Protein 3BUU (pdb70)

CATH classification: 2.50.20.10

Organism: Nitrosomonas europaea (strain ATCC 19718 / CIP 103999 / KCTC 2705 / NBRC 14298) (NCBI:txid228410)

Radius of gyration: 26.36 Å; Cα contacts (8 Å, |Δi|>4): 1123; chains: 2; bounding box: 60×59×64 Å

Foldseek 3Di:
DDFQLNLQVLQLCAADPQAWDKWKKKKWKAFVPGTDDIWIKIKTAGAQAWIKMGCDDPVCHLWMWIGRQWIWIDPVDPGTDTDAQQPDDDFPDGNCNRHHRGLPPQWDWDFPDWDDDDPWIWGWIWTAGPDDRHRARIKTWTATPVRSHTAKMWGAHPVGHTFWMKGFDDRDDDDHHHGQWIWAGPDDPRMMMIMGMDDIHDDDDPVCRDPVVSPDDD/DDFQLNLQVLQLCAADPQAWKKWKKWKWKDFPPDDIDIWIKIKTANAQAKIKMGCDDPVCHPWIWIGHLWIWGDPPDDDTDTDAQQPCPDFPDGNCNRHHRGLPPQWDWDFPDWDDDPHWIWGFIWTAGPDPRHNARIKTWTATPPRSHTAKMWTAHPVGHTFWMKGFADRDDDPHHHGQWMWAGPDPRRMMMIMGMDDIHDDDDPVCRDDVVD

Sequence (432 aa):
AVTAQQSILEEKADEIRFPQDSSFQQVNNVAIRRTAAPPDHAEDLYRYQVLSKGNEENSIVITEEPASERGQAIILKGRRDLWWVFPSVSSQPIRRLSLSSQRLTGQVANGDIIARRAANFTGDYHPQLLRNESSIDDEDYYVLELTGIIDRSVTYQKVLLWVNQSNFRPYKAEFYSVSGRRLLKTSRYENFDDNILGERPTRIIIEEDALKKSGEVSVLDYSDKLRDLPDKIFTKDYLKRLEAVTAQQSILEEKADEEIRFPQDDSFQVNVAIRTAAPDHAEEDLYRYQVVLSKGNENSIVIITEEPASERGQQAILLKGRDLWWVFPSVSQPIIRLSSLSQRLTGQVANGDIIARRANFTGDYHPQQLLRNEESIDDEDYYVLELTGIIDRSVTYQQKKVLLWVNQSSNFRPYKAEFYSVSGRRLLKTSRRYEENFDNNILGERPTRIIIEEDALKSGEVSVLDYSDKKLRDLPDKIFTKDYL

B-factor: mean 15.41, std 7.7, range [5.34, 99.29]

Solvent-accessible surface area: 22304 Å² total

InterPro domains:
  IPR011220 Uncharacterised conserved protein UCP028205 [PIRSF028205] (3-257)
  IPR029046 Lipoprotein localisation LolA/LolB/LppX [SSF89392] (91-249)
  IPR033399 Uncharacterized protein TP_0789 [PF17131] (80-255)
  IPR052944 Sporulation-related [PTHR37507] (23-207)

Nearest PDB structures (foldseek):
  3buu-assembly2_B  TM=1.003E+00  e=9.821E-41  Nitrosomonas europaea ATCC 19718
  3bk5-assembly1_A  TM=7.958E-01  e=3.127E-15  Vibrio parahaemolyticus RIMD 2210633
  4z48-assembly2_B  TM=8.036E-01  e=1.047E-13  Desulfovibrio piger ATCC 29098
  6jla-assembly2_C  TM=3.971E-01  e=5.127E-04  Mus musculus
  6jl9-assembly1_A  TM=3.982E-01  e=5.411E-04  Xenopus tropicalis

Structure (mmCIF, N/CA/C/O backbone):
data_3BUU
#
_entry.id   3BUU
#
_cell.length_a   35.019
_cell.length_b   59.116
_cell.length_c   89.676
_cell.angle_alpha   90.00
_cell.angle_beta   90.72
_cell.angle_gamma   90.00
#
_symmetry.space_group_name_H-M   'P 1 21 1'
#
loop_
_entity.id
_entity.type
_entity.pdbx_description
1 polymer 'Uncharacterized LolA superfamily protein NE2245'
2 water water
#
loop_
_atom_site.group_PDB
_atom_site.id
_atom_site.type_symbol
_atom_site.label_atom_id
_atom_site.label_alt_id
_atom_site.label_comp_id
_atom_site.label_asym_id
_atom_site.label_entity_id
_atom_site.label_seq_id
_atom_site.pdbx_PDB_ins_code
_atom_site.Cartn_x
_atom_site.Cartn_y
_atom_site.Cartn_z
_atom_site.occupancy
_atom_site.B_iso_or_equiv
_atom_site.auth_seq_id
_atom_site.auth_comp_id
_atom_site.auth_asym_id
_atom_site.auth_atom_id
_atom_site.pdbx_PDB_model_num
ATOM 1 N N . ALA A 1 6 ? 15.239 13.777 46.849 1.00 24.02 34 ALA A N 1
ATOM 2 C CA . ALA A 1 6 ? 16.274 14.534 47.600 1.00 22.32 34 ALA A CA 1
ATOM 3 C C . ALA A 1 6 ? 17.271 15.157 46.622 1.00 21.60 34 ALA A C 1
ATOM 4 O O . ALA A 1 6 ? 17.610 14.584 45.581 1.00 23.23 34 ALA A O 1
ATOM 6 N N . VAL A 1 7 ? 17.767 16.322 46.968 1.00 16.63 35 VAL A N 1
ATOM 7 C CA . VAL A 1 7 ? 18.855 16.930 46.240 1.00 14.45 35 VAL A CA 1
ATOM 8 C C . VAL A 1 7 ? 20.143 16.154 46.565 1.00 10.62 35 VAL A C 1
ATOM 9 O O . VAL A 1 7 ? 20.335 15.790 47.723 1.00 11.51 35 VAL A O 1
ATOM 13 N N . THR A 1 8 ? 20.980 15.935 45.559 1.00 9.41 36 THR A N 1
ATOM 14 C CA . THR A 1 8 ? 22.239 15.295 45.796 1.00 8.56 36 THR A CA 1
ATOM 15 C C . THR A 1 8 ? 23.348 16.234 45.329 1.00 8.02 36 THR A C 1
ATOM 16 O O . THR A 1 8 ? 23.100 17.157 44.548 1.00 8.46 36 THR A O 1
ATOM 20 N N . ALA A 1 9 ? 24.571 16.019 45.765 1.00 7.33 37 ALA A N 1
ATOM 21 C CA . ALA A 1 9 ? 25.690 16.832 45.232 1.00 8.17 37 ALA A CA 1
ATOM 22 C C . ALA A 1 9 ? 25.736 16.752 43.703 1.00 7.37 37 ALA A C 1
ATOM 23 O O . ALA A 1 9 ? 25.981 17.750 43.031 1.00 7.80 37 ALA A O 1
ATOM 25 N N . GLN A 1 10 ? 25.525 15.559 43.168 1.00 7.68 38 GLN A N 1
ATOM 26 C CA A GLN A 1 10 ? 25.539 15.374 41.719 0.70 9.02 38 GLN A CA 1
ATOM 27 C CA B GLN A 1 10 ? 25.545 15.369 41.723 0.30 8.57 38 GLN A CA 1
ATOM 28 C C . GLN A 1 10 ? 24.432 16.183 41.049 1.00 8.03 38 GLN A C 1
ATOM 29 O O . GLN A 1 10 ? 24.659 16.841 40.005 1.00 7.80 38 GLN A O 1
ATOM 40 N N . SER A 1 11 ? 23.229 16.158 41.613 1.00 8.05 39 SER A N 1
ATOM 41 C CA . SER A 1 11 ? 22.131 16.896 40.989 1.00 8.62 39 SER A CA 1
ATOM 42 C C . SER A 1 11 ? 22.307 18.394 41.096 1.00 8.23 39 SER A C 1
ATOM 43 O O . SER A 1 11 ? 21.961 19.110 40.173 1.00 8.78 39 SER A O 1
ATOM 46 N N . ILE A 1 12 ? 22.875 18.871 42.205 1.00 7.47 40 ILE A N 1
ATOM 47 C CA . ILE A 1 12 ? 23.158 20.283 42.374 1.00 7.20 40 ILE A CA 1
ATOM 48 C C . ILE A 1 12 ? 24.142 20.722 41.282 1.00 7.89 40 ILE A C 1
ATOM 49 O O . ILE A 1 12 ? 23.953 21.743 40.627 1.00 7.74 40 ILE A O 1
ATOM 54 N N . LEU A 1 13 ? 25.210 19.953 41.103 1.00 7.11 41 LEU A N 1
ATOM 55 C CA . LEU A 1 13 ? 26.205 20.305 40.098 1.00 7.11 41 LEU A CA 1
ATOM 56 C C . LEU A 1 13 ? 25.602 20.289 38.699 1.00 7.23 41 LEU A C 1
ATOM 57 O O . LEU A 1 13 ? 25.911 21.160 37.889 1.00 8.43 41 LEU A O 1
ATOM 62 N N . GLU A 1 14 ? 24.779 19.284 38.414 1.00 7.33 42 GLU A N 1
ATOM 63 C CA A GLU A 1 14 ? 24.101 19.203 37.112 0.50 9.12 42 GLU A CA 1
ATOM 64 C CA B GLU A 1 14 ? 24.153 19.215 37.094 0.50 9.33 42 GLU A CA 1
ATOM 65 C C . GLU A 1 14 ? 23.252 20.430 36.847 1.00 8.03 42 GLU A C 1
ATOM 66 O O . GLU A 1 14 ? 23.236 20.986 35.744 1.00 8.31 42 GLU A O 1
ATOM 77 N N . LYS A 1 15 ? 22.514 20.838 37.871 1.00 8.29 43 LYS A N 1
ATOM 78 C CA . LYS A 1 15 ? 21.632 21.991 37.751 1.00 8.14 43 LYS A CA 1
ATOM 79 C C . LYS A 1 15 ? 22.412 23.260 37.542 1.00 8.08 43 LYS A C 1
ATOM 80 O O . LYS A 1 15 ? 22.020 24.105 36.716 1.00 9.13 43 LYS A O 1
ATOM 86 N N . ALA A 1 16 ? 23.507 23.423 38.264 1.00 7.23 44 ALA A N 1
ATOM 87 C CA . ALA A 1 16 ? 24.357 24.597 38.056 1.00 7.85 44 ALA A CA 1
ATOM 88 C C . ALA A 1 16 ? 24.976 24.592 36.641 1.00 7.56 44 ALA A C 1
ATOM 89 O O . ALA A 1 16 ? 25.009 25.631 35.954 1.00 7.39 44 ALA A O 1
ATOM 91 N N . ASP A 1 17 ? 25.472 23.425 36.200 1.00 7.32 45 ASP A N 1
ATOM 92 C CA . ASP A 1 17 ? 25.995 23.314 34.838 1.00 7.19 45 ASP A CA 1
ATOM 93 C C . ASP A 1 17 ? 24.963 23.692 33.783 1.00 7.53 45 ASP A C 1
ATOM 94 O O . ASP A 1 17 ? 25.301 24.360 32.799 1.00 7.61 45 ASP A O 1
ATOM 99 N N . GLU A 1 18 ? 23.718 23.231 33.962 1.00 7.64 46 GLU A N 1
ATOM 100 C CA . GLU A 1 18 ? 22.694 23.496 32.967 1.00 8.63 46 GLU A CA 1
ATOM 101 C C . GLU A 1 18 ? 22.220 24.949 32.963 1.00 8.01 46 GLU A C 1
ATOM 102 O O . GLU A 1 18 ? 21.697 25.397 31.951 1.00 8.46 46 GLU A O 1
ATOM 108 N N . ILE A 1 19 ? 22.443 25.676 34.059 1.00 7.73 47 ILE A N 1
ATOM 109 C CA . ILE A 1 19 ? 22.222 27.107 34.071 1.00 7.69 47 ILE A CA 1
ATOM 110 C C . ILE A 1 19 ? 23.355 27.838 33.337 1.00 7.22 47 ILE A C 1
ATOM 111 O O . ILE A 1 19 ? 23.094 28.784 32.596 1.00 8.32 47 ILE A O 1
ATOM 116 N N . ARG A 1 20 ? 24.589 27.429 33.582 1.00 7.36 48 ARG A N 1
ATOM 117 C CA . ARG A 1 20 ? 25.707 28.076 32.937 1.00 8.13 48 ARG A CA 1
ATOM 118 C C . ARG A 1 20 ? 25.606 27.955 31.411 1.00 7.69 48 ARG A C 1
ATOM 119 O O . ARG A 1 20 ? 25.750 28.964 30.705 1.00 8.82 48 ARG A O 1
ATOM 127 N N . PHE A 1 21 ? 25.409 26.742 30.914 1.00 6.97 49 PHE A N 1
ATOM 128 C CA . PHE A 1 21 ? 25.408 26.536 29.454 1.00 7.12 49 PHE A CA 1
ATOM 129 C C . PHE A 1 21 ? 24.359 25.516 29.064 1.00 7.97 49 PHE A C 1
ATOM 130 O O . PHE A 1 21 ? 24.047 24.598 29.806 1.00 7.60 49 PHE A O 1
ATOM 138 N N . PRO A 1 22 ? 23.838 25.649 27.826 1.00 7.69 50 PRO A N 1
ATOM 139 C CA . PRO A 1 22 ? 23.016 24.597 27.291 1.00 8.33 50 PRO A CA 1
ATOM 140 C C . PRO A 1 22 ? 23.749 23.273 27.324 1.00 7.65 50 PRO A C 1
ATOM 141 O O . PRO A 1 22 ? 24.972 23.234 27.078 1.00 7.40 50 PRO A O 1
ATOM 145 N N . GLN A 1 23 ? 23.024 22.192 27.614 1.00 8.37 51 GLN A N 1
ATOM 146 C CA . GLN A 1 23 ? 23.600 20.846 27.593 1.00 8.86 51 GLN A CA 1
ATOM 147 C C . GLN A 1 23 ? 23.389 20.297 26.195 1.00 8.13 51 GLN A C 1
ATOM 148 O O . GLN A 1 23 ? 22.590 19.383 25.962 1.00 10.54 51 GLN A O 1
ATOM 154 N N . ASP A 1 24 ? 24.081 20.928 25.259 1.00 7.47 52 ASP A N 1
ATOM 155 C CA . ASP A 1 24 ? 23.859 20.747 23.846 1.00 7.84 52 ASP A CA 1
ATOM 156 C C . ASP A 1 24 ? 25.027 21.380 23.125 1.00 6.70 52 ASP A C 1
ATOM 157 O O . ASP A 1 24 ? 25.823 22.086 23.746 1.00 7.20 52 ASP A O 1
ATOM 162 N N A SER A 1 25 ? 25.083 21.168 21.816 0.50 6.38 53 SER A N 1
ATOM 163 N N B SER A 1 25 ? 25.157 21.126 21.832 0.50 6.57 53 SER A N 1
ATOM 164 C CA A SER A 1 25 ? 26.090 21.796 20.975 0.50 6.72 53 SER A CA 1
ATOM 165 C CA B SER A 1 25 ? 26.194 21.810 21.072 0.50 7.12 53 SER A CA 1
ATOM 166 C C A SER A 1 25 ? 25.769 23.265 20.695 0.50 5.54 53 SER A C 1
ATOM 167 C C B SER A 1 25 ? 25.775 23.250 20.811 0.50 6.04 53 SER A C 1
ATOM 168 O O A SER A 1 25 ? 24.654 23.603 20.266 0.50 5.60 53 SER A O 1
ATOM 169 O O B SER A 1 25 ? 24.603 23.554 20.545 0.50 6.62 53 SER A O 1
ATOM 174 N N . PHE A 1 26 ? 26.737 24.155 20.905 1.00 6.22 54 PHE A N 1
ATOM 175 C CA . PHE A 1 26 ? 26.466 25.560 20.733 1.00 6.54 54 PHE A CA 1
ATOM 176 C C . PHE A 1 26 ? 27.724 26.319 20.333 1.00 5.80 54 PHE A C 1
ATOM 177 O O . PHE A 1 26 ? 28.846 25.821 20.448 1.00 6.57 54 PHE A O 1
ATOM 185 N N A GLN A 1 27 ? 27.489 27.547 19.874 0.50 6.22 55 GLN A N 1
ATOM 186 N N B GLN A 1 27 ? 27.528 27.542 19.851 0.50 7.20 55 GLN A N 1
ATOM 187 C CA A GLN A 1 27 ? 28.502 28.529 19.569 0.50 6.21 55 GLN A CA 1
ATOM 188 C CA B GLN A 1 27 ? 28.620 28.468 19.643 0.50 8.19 55 GLN A CA 1
ATOM 189 C C A GLN A 1 27 ? 28.335 29.693 20.540 0.50 6.72 55 GLN A C 1
ATOM 190 C C B GLN A 1 27 ? 28.364 29.714 20.469 0.50 8.13 55 GLN A C 1
ATOM 191 O O A GLN A 1 27 ? 27.206 30.061 20.901 0.50 7.07 55 GLN A O 1
ATOM 192 O O B GLN A 1 27 ? 27.212 30.142 20.677 0.50 7.75 55 GLN A O 1
ATOM 203 N N . VAL A 1 28 ? 29.452 30.313 20.928 1.00 6.84 56 VAL A N 1
ATOM 204 C CA . VAL A 1 28 ? 29.391 31.533 21.705 1.00 7.31 56 VAL A CA 1
ATOM 205 C C . VAL A 1 28 ? 30.628 32.374 21.450 1.00 6.54 56 VAL A C 1
ATOM 206 O O . VAL A 1 28 ? 31.691 31.819 21.138 1.00 8.01 56 VAL A O 1
ATOM 210 N N . ASN A 1 29 ? 30.490 33.683 21.589 1.00 7.17 57 ASN A N 1
ATOM 211 C CA A ASN A 1 29 ? 31.660 34.579 21.551 0.70 7.71 57 ASN A CA 1
ATOM 212 C CA B ASN A 1 29 ? 31.603 34.587 21.551 0.30 7.22 57 ASN A CA 1
ATOM 213 C C . ASN A 1 29 ? 32.047 34.960 22.961 1.00 7.57 57 ASN A C 1
ATOM 214 O O . ASN A 1 29 ? 31.187 35.217 23.800 1.00 7.55 57 ASN A O 1
ATOM 223 N N . VAL A 1 30 ? 33.355 35.024 23.195 1.00 7.57 58 VAL A N 1
ATOM 224 C CA . VAL A 1 30 ? 33.885 35.385 24.505 1.00 8.12 58 VAL A CA 1
ATOM 225 C C . VAL A 1 30 ? 34.897 36.496 24.380 1.00 8.42 58 VAL A C 1
ATOM 226 O O . VAL A 1 30 ? 35.864 36.361 23.613 1.00 9.61 58 VAL A O 1
ATOM 230 N N . ALA A 1 31 ? 34.677 37.584 25.105 1.00 7.94 59 ALA A N 1
ATOM 231 C CA . ALA A 1 31 ? 35.632 38.693 25.159 1.00 7.87 59 ALA A CA 1
ATOM 232 C C . ALA A 1 31 ? 36.267 38.645 26.542 1.00 7.84 59 ALA A C 1
ATOM 233 O O . ALA A 1 31 ? 35.550 38.474 27.523 1.00 9.79 59 ALA A O 1
ATOM 235 N N . ILE A 1 32 ? 37.579 38.740 26.616 1.00 7.26 60 ILE A N 1
ATOM 236 C CA . ILE A 1 32 ? 38.278 38.635 27.889 1.00 7.81 60 ILE A CA 1
ATOM 237 C C . ILE A 1 32 ? 39.134 39.893 28.028 1.00 8.00 60 ILE A C 1
ATOM 238 O O . ILE A 1 32 ? 40.027 40.149 27.217 1.00 9.60 60 ILE A O 1
ATOM 243 N N . ARG A 1 33 ? 38.852 40.673 29.066 1.00 7.44 61 ARG A N 1
ATOM 244 C CA A ARG A 1 33 ? 39.588 41.903 29.375 0.70 8.24 61 ARG A CA 1
ATOM 245 C CA B ARG A 1 33 ? 39.619 41.880 29.365 0.30 8.40 61 ARG A CA 1
ATOM 246 C C . ARG A 1 33 ? 40.296 41.674 30.696 1.00 7.99 61 ARG A C 1
ATOM 247 O O . ARG A 1 33 ? 39.647 41.524 31.730 1.00 8.10 61 ARG A O 1
ATOM 262 N N . THR A 1 34 ? 41.625 41.705 30.677 1.00 8.11 62 THR A N 1
ATOM 263 C CA . THR A 1 34 ? 42.414 41.501 31.880 1.00 7.92 62 THR A CA 1
ATOM 264 C C . THR A 1 34 ? 43.154 42.772 32.220 1.00 7.91 62 THR A C 1
ATOM 265 O O . THR A 1 34 ? 43.750 43.383 31.318 1.00 8.87 62 THR A O 1
ATOM 269 N N . ALA A 1 35 ? 43.116 43.164 33.483 1.00 8.38 63 ALA A N 1
ATOM 270 C CA . ALA A 1 35 ? 43.892 44.305 33.919 1.00 9.31 63 ALA A CA 1
ATOM 271 C C . ALA A 1 35 ? 44.356 44.085 35.318 1.00 8.60 63 ALA A C 1
ATOM 272 O O . ALA A 1 35 ? 43.702 43.381 36.108 1.00 7.67 63 ALA A O 1
ATOM 274 N N . ALA A 1 36 ? 45.437 44.758 35.649 1.00 10.76 64 ALA A N 1
ATOM 275 C CA . ALA A 1 36 ? 45.921 44.899 37.005 1.00 9.34 64 ALA A CA 1
ATOM 276 C C . ALA A 1 36 ? 46.231 46.340 37.182 1.00 8.63 64 ALA A C 1
ATOM 277 O O . ALA A 1 36 ? 46.400 47.037 36.186 1.00 11.69 64 ALA A O 1
ATOM 279 N N A PRO A 1 37 ? 46.303 46.872 38.407 0.50 8.51 65 PRO A N 1
ATOM 280 N N B PRO A 1 37 ? 46.344 46.749 38.453 0.50 8.84 65 PRO A N 1
ATOM 281 C CA A PRO A 1 37 ? 46.378 48.348 38.582 0.50 9.82 65 PRO A CA 1
ATOM 282 C CA B PRO A 1 37 ? 47.066 47.950 38.704 0.50 10.36 65 PRO A CA 1
ATOM 283 C C A PRO A 1 37 ? 47.295 49.295 37.680 0.50 10.55 65 PRO A C 1
ATOM 284 C C B PRO A 1 37 ? 48.447 47.906 38.069 0.50 9.67 65 PRO A C 1
ATOM 285 O O A PRO A 1 37 ? 46.832 50.309 37.280 0.50 12.29 65 PRO A O 1
ATOM 286 O O B PRO A 1 37 ? 49.268 47.034 38.073 0.50 12.52 65 PRO A O 1
ATOM 293 N N . ASP A 1 38 ? 48.545 48.918 37.406 1.00 13.89 66 ASP A N 1
ATOM 294 C CA . ASP A 1 38 ? 49.673 49.394 36.708 1.00 14.29 66 ASP A CA 1
ATOM 295 C C . ASP A 1 38 ? 49.953 48.574 35.421 1.00 14.61 66 ASP A C 1
ATOM 296 O O . ASP A 1 38 ? 50.985 48.797 34.825 1.00 17.85 66 ASP A O 1
ATOM 301 N N . HIS A 1 39 ? 49.083 47.632 35.022 1.00 15.34 67 HIS A N 1
ATOM 302 C CA . HIS A 1 39 ? 49.289 46.910 33.768 1.00 16.58 67 HIS A CA 1
ATOM 303 C C . HIS A 1 39 ? 47.989 46.320 33.259 1.00 17.04 67 HIS A C 1
ATOM 304 O O . HIS A 1 39 ? 47.335 45.524 33.929 1.00 17.83 67 HIS A O 1
ATOM 306 N N . ALA A 1 40 ? 47.627 46.653 32.028 1.00 17.49 68 ALA A N 1
ATOM 307 C CA . ALA A 1 40 ? 46.466 46.057 31.404 1.00 18.53 68 ALA A CA 1
ATOM 308 C C . ALA A 1 40 ? 46.905 45.265 30.194 1.00 18.42 68 ALA A C 1
ATOM 309 O O . ALA A 1 40 ? 47.877 45.587 29.490 1.00 20.84 68 ALA A O 1
ATOM 311 N N . GLU A 1 41 ? 46.152 44.216 29.912 1.00 17.69 69 GLU A N 1
ATOM 312 C CA . GLU A 1 41 ? 46.352 43.434 28.701 1.00 17.97 69 GLU A CA 1
ATOM 313 C C . GLU A 1 41 ? 45.511 44.042 27.579 1.00 17.47 69 GLU A C 1
ATOM 314 O O . GLU A 1 41 ? 44.478 44.665 27.853 1.00 18.56 69 GLU A O 1
ATOM 320 N N . ASP A 1 42 ? 45.926 43.833 26.326 1.00 18.10 70 ASP A N 1
ATOM 321 C CA . ASP A 1 42 ? 45.057 44.070 25.189 1.00 17.81 70 ASP A CA 1
ATOM 322 C C . ASP A 1 42 ? 43.797 43.202 25.331 1.00 16.93 70 ASP A C 1
ATOM 323 O O . ASP A 1 42 ? 43.795 42.170 25.999 1.00 16.28 70 ASP A O 1
ATOM 328 N N . LEU A 1 43 ? 42.701 43.588 24.701 1.00 16.26 71 LEU A N 1
ATOM 329 C CA . LEU A 1 43 ? 41.479 42.763 24.790 1.00 15.08 71 LEU A CA 1
ATOM 330 C C . LEU A 1 43 ? 41.718 41.466 23.978 1.00 12.48 71 LEU A C 1
ATOM 331 O O . LEU A 1 43 ? 42.361 41.538 22.948 1.00 12.83 71 LEU A O 1
ATOM 336 N N . TYR A 1 44 ? 41.239 40.320 24.457 1.00 10.03 72 TYR A N 1
ATOM 337 C CA . TYR A 1 44 ? 41.248 39.092 23.697 1.00 9.70 72 TYR A CA 1
ATOM 338 C C . TYR A 1 44 ? 39.815 38.737 23.352 1.00 8.88 72 TYR A C 1
ATOM 339 O O . TYR A 1 44 ? 38.894 38.958 24.162 1.00 10.59 72 TYR A O 1
ATOM 348 N N . ARG A 1 45 ? 39.601 38.202 22.160 1.00 9.14 73 ARG A N 1
ATOM 349 C CA . ARG A 1 45 ? 38.274 37.712 21.797 1.00 9.60 73 ARG A CA 1
ATOM 350 C C . ARG A 1 45 ? 38.394 36.368 21.131 1.00 8.36 73 ARG A C 1
ATOM 351 O O . ARG A 1 45 ? 39.384 36.122 20.404 1.00 9.88 73 ARG A O 1
ATOM 359 N N . TYR A 1 46 ? 37.391 35.522 21.379 1.00 8.49 74 TYR A N 1
ATOM 360 C CA . TYR A 1 46 ? 37.378 34.157 20.891 1.00 8.45 74 TYR A CA 1
ATOM 361 C C . TYR A 1 46 ? 36.011 33.798 20.378 1.00 8.72 74 TYR A C 1
ATOM 362 O O . TYR A 1 46 ? 35.002 34.276 20.881 1.00 10.16 74 TYR A O 1
ATOM 371 N N . GLN A 1 47 ? 35.969 32.893 19.410 1.00 9.08 75 GLN A N 1
ATOM 372 C CA . GLN A 1 47 ? 34.749 32.206 19.057 1.00 9.28 75 GLN A CA 1
ATOM 373 C C . GLN A 1 47 ? 34.907 30.773 19.525 1.00 8.21 75 GLN A C 1
ATOM 374 O O . GLN A 1 47 ? 35.923 30.135 19.233 1.00 9.83 75 GLN A O 1
ATOM 380 N N . VAL A 1 48 ? 33.895 30.257 20.219 1.00 8.08 76 VAL A N 1
ATOM 381 C CA . VAL A 1 48 ? 33.931 28.912 20.787 1.00 7.71 76 VAL A CA 1
ATOM 382 C C . VAL A 1 48 ? 32.837 28.061 20.155 1.00 7.06 76 VAL A C 1
ATOM 383 O O . VAL A 1 48 ? 31.673 28.484 20.121 1.00 8.05 76 VAL A O 1
ATOM 387 N N . LEU A 1 49 ? 33.224 26.874 19.672 1.00 6.84 77 LEU A N 1
ATOM 388 C CA . LEU A 1 49 ? 32.275 25.842 19.210 1.00 6.51 77 LEU A CA 1
ATOM 389 C C . LEU A 1 49 ? 32.368 24.767 20.299 1.00 6.05 77 LEU A C 1
ATOM 390 O O . LEU A 1 49 ? 33.382 24.103 20.427 1.00 7.43 77 LEU A O 1
ATOM 395 N N . SER A 1 50 ? 31.295 24.614 21.063 1.00 6.40 78 SER A N 1
ATOM 396 C CA . SER A 1 50 ? 31.284 23.779 22.242 1.00 7.13 78 SER A CA 1
ATOM 397 C C . SER A 1 50 ? 30.377 22.552 22.079 1.00 6.91 78 SER A C 1
ATOM 398 O O . SER A 1 50 ? 29.163 22.691 21.839 1.00 6.87 78 SER A O 1
ATOM 401 N N . LYS A 1 51 ? 30.953 21.358 22.254 1.00 7.86 79 LYS A N 1
ATOM 402 C CA . LYS A 1 51 ? 30.238 20.130 22.199 1.00 8.20 79 LYS A CA 1
ATOM 403 C C . LYS A 1 51 ? 30.482 19.348 23.498 1.00 7.67 79 LYS A C 1
ATOM 404 O O . LYS A 1 51 ? 31.178 18.333 23.539 1.00 8.47 79 LYS A O 1
ATOM 410 N N . GLY A 1 52 ? 29.953 19.910 24.577 1.00 9.36 80 GLY A N 1
ATOM 411 C CA . GLY A 1 52 ? 30.115 19.339 25.899 1.00 9.80 80 GLY A CA 1
ATOM 412 C C . GLY A 1 52 ? 31.577 19.303 26.302 1.00 8.64 80 GLY A C 1
ATOM 413 O O . GLY A 1 52 ? 32.378 20.138 25.936 1.00 11.35 80 GLY A O 1
ATOM 414 N N . ASN A 1 53 ? 31.919 18.298 27.052 1.00 8.08 81 ASN A N 1
ATOM 415 C CA . ASN A 1 53 ? 33.290 18.123 27.475 1.00 8.51 81 ASN A CA 1
ATOM 416 C C . ASN A 1 53 ? 34.051 17.197 26.554 1.00 10.08 81 ASN A C 1
ATOM 417 O O . ASN A 1 53 ? 35.241 16.961 26.774 1.00 12.63 81 ASN A O 1
ATOM 422 N N A GLU A 1 54 ? 33.328 16.736 25.512 0.50 9.89 82 GLU A N 1
ATOM 423 N N B GLU A 1 54 ? 33.451 16.700 25.492 0.50 8.89 82 GLU A N 1
ATOM 424 C CA A GLU A 1 54 ? 33.765 15.803 24.441 0.50 10.88 82 GLU A CA 1
ATOM 425 C CA B GLU A 1 54 ? 34.189 15.768 24.652 0.50 9.10 82 GLU A CA 1
ATOM 426 C C A GLU A 1 54 ? 34.735 16.446 23.462 0.50 8.33 82 GLU A C 1
ATOM 427 C C B GLU A 1 54 ? 34.801 16.404 23.387 0.50 7.79 82 GLU A C 1
ATOM 428 O O A GLU A 1 54 ? 35.815 15.932 23.193 0.50 9.00 82 GLU A O 1
ATOM 429 O O B GLU A 1 54 ? 35.722 15.807 22.823 0.50 7.53 82 GLU A O 1
ATOM 440 N N . ASN A 1 55 ? 34.296 17.557 22.888 1.00 6.99 83 ASN A N 1
ATOM 441 C CA . ASN A 1 55 ? 34.969 18.250 21.789 1.00 6.75 83 ASN A CA 1
ATOM 442 C C . ASN A 1 55 ? 34.692 19.719 21.872 1.00 6.38 83 ASN A C 1
ATOM 443 O O . ASN A 1 55 ? 33.609 20.134 22.242 1.00 6.95 83 ASN A O 1
ATOM 448 N N . SER A 1 56 ? 35.668 20.536 21.444 1.00 6.14 84 SER A N 1
ATOM 449 C CA . SER A 1 56 ? 35.411 21.930 21.249 1.00 6.10 84 SER A CA 1
ATOM 450 C C . SER A 1 56 ? 36.493 22.489 20.340 1.00 5.70 84 SER A C 1
ATOM 451 O O . SER A 1 56 ? 37.564 21.880 20.148 1.00 6.21 84 SER A O 1
ATOM 454 N N . ILE A 1 57 ? 36.193 23.653 19.781 1.00 5.73 85 ILE A N 1
ATOM 455 C CA . ILE A 1 57 ? 37.174 24.461 19.061 1.00 6.70 85 ILE A CA 1
ATOM 456 C C . ILE A 1 57 ? 37.102 25.865 19.613 1.00 7.15 85 ILE A C 1
ATOM 457 O O . ILE A 1 57 ? 36.007 26.431 19.760 1.00 7.61 85 ILE A O 1
ATOM 462 N N . VAL A 1 58 ? 38.267 26.433 19.908 1.00 7.19 86 VAL A N 1
ATOM 463 C CA . VAL A 1 58 ? 38.368 27.799 20.393 1.00 8.13 86 VAL A CA 1
ATOM 464 C C . VAL A 1 58 ? 39.243 28.555 19.408 1.00 9.27 86 VAL A C 1
ATOM 465 O O . VAL A 1 58 ? 40.418 28.234 19.242 1.00 11.05 86 VAL A O 1
ATOM 477 N N . ILE A 1 60 ? 40.842 32.213 18.213 1.00 10.70 88 ILE A N 1
ATOM 478 C CA . ILE A 1 60 ? 41.152 33.589 18.625 1.00 10.96 88 ILE A CA 1
ATOM 479 C C . ILE A 1 60 ? 40.900 34.545 17.491 1.00 11.19 88 ILE A C 1
ATOM 480 O O . ILE A 1 60 ? 41.331 34.310 16.358 1.00 13.55 88 ILE A O 1
ATOM 485 N N . THR A 1 61 ? 40.198 35.622 17.781 1.00 11.50 89 THR A N 1
ATOM 486 C CA . THR A 1 61 ? 39.916 36.601 16.765 1.00 13.55 89 THR A CA 1
ATOM 487 C C . THR A 1 61 ? 40.666 37.927 17.011 1.00 13.29 89 THR A C 1
ATOM 488 O O . THR A 1 61 ? 40.863 38.694 16.075 1.00 15.22 89 THR A O 1
ATOM 492 N N A GLU A 1 62 ? 41.028 38.237 18.250 0.50 13.37 90 GLU A N 1
ATOM 493 N N B GLU A 1 62 ? 41.061 38.154 18.267 0.50 12.77 90 GLU A N 1
ATOM 494 C CA A GLU A 1 62 ? 41.832 39.432 18.552 0.50 14.62 90 GLU A CA 1
ATOM 495 C CA B GLU A 1 62 ? 41.706 39.379 18.739 0.50 13.53 90 GLU A CA 1
ATOM 496 C C A GLU A 1 62 ? 42.597 39.083 19.831 0.50 13.20 90 GLU A C 1
ATOM 497 C C B GLU A 1 62 ? 42.617 39.012 19.905 0.50 12.70 90 GLU A C 1
ATOM 498 O O A GLU A 1 62 ? 42.092 38.293 20.633 0.50 11.95 90 GLU A O 1
ATOM 499 O O B GLU A 1 62 ? 42.236 38.146 20.699 0.50 11.54 90 GLU A O 1
ATOM 510 N N . PRO A 1 63 ? 43.784 39.682 20.061 1.00 13.12 91 PRO A N 1
ATOM 511 C CA . PRO A 1 63 ? 44.428 40.742 19.224 1.00 14.86 91 PRO A CA 1
ATOM 512 C C . PRO A 1 63 ? 45.018 40.204 17.932 1.00 15.06 91 PRO A C 1
ATOM 513 O O . PRO A 1 63 ? 45.197 39.004 17.798 1.00 14.95 91 PRO A O 1
ATOM 517 N N . ALA A 1 64 ? 45.301 41.110 16.994 1.00 15.30 92 ALA A N 1
ATOM 518 C CA . ALA A 1 64 ? 45.809 40.757 15.670 1.00 16.81 92 ALA A CA 1
ATOM 519 C C . ALA A 1 64 ? 47.060 39.899 15.723 1.00 17.54 92 ALA A C 1
ATOM 520 O O . ALA A 1 64 ? 47.234 39.014 14.875 1.00 19.52 92 ALA A O 1
ATOM 522 N N . SER A 1 65 ? 47.904 40.120 16.737 1.00 18.30 93 SER A N 1
ATOM 523 C CA . SER A 1 65 ? 49.167 39.364 16.860 1.00 20.21 93 SER A CA 1
ATOM 524 C C . SER A 1 65 ? 48.905 37.871 17.072 1.00 19.72 93 SER A C 1
ATOM 525 O O . SER A 1 65 ? 49.787 37.045 16.812 1.00 21.75 93 SER A O 1
ATOM 528 N N . GLU A 1 66 ? 47.710 37.526 17.558 1.00 19.57 94 GLU A N 1
ATOM 529 C CA . GLU A 1 66 ? 47.352 36.142 17.924 1.00 20.51 94 GLU A CA 1
ATOM 530 C C . GLU A 1 66 ? 46.260 35.553 17.046 1.00 20.54 94 GLU A C 1
ATOM 531 O O . GLU A 1 66 ? 46.009 34.342 17.100 1.00 20.59 94 GLU A O 1
ATOM 537 N N . ARG A 1 67 ? 45.610 36.402 16.246 1.00 21.07 95 ARG A N 1
ATOM 538 C CA . ARG A 1 67 ? 44.494 36.009 15.384 1.00 22.78 95 ARG A CA 1
ATOM 539 C C . ARG A 1 67 ? 44.866 34.837 14.507 1.00 23.47 95 ARG A C 1
ATOM 540 O O . ARG A 1 67 ? 45.942 34.813 13.905 1.00 24.08 95 ARG A O 1
ATOM 548 N N . GLY A 1 68 ? 43.998 33.834 14.459 1.00 23.50 96 GLY A N 1
ATOM 549 C CA . GLY A 1 68 ? 44.331 32.677 13.642 1.00 23.48 96 GLY A CA 1
ATOM 550 C C . GLY A 1 68 ? 44.828 31.488 14.452 1.00 22.74 96 GLY A C 1
ATOM 551 O O . GLY A 1 68 ? 44.808 30.344 13.964 1.00 24.11 96 GLY A O 1
ATOM 552 N N . GLN A 1 69 ? 45.297 31.715 15.680 1.00 21.13 97 GLN A N 1
ATOM 553 C CA . GLN A 1 69 ? 45.598 30.571 16.536 1.00 19.91 97 GLN A CA 1
ATOM 554 C C . GLN A 1 69 ? 44.283 29.861 16.833 1.00 18.65 97 GLN A C 1
ATOM 555 O O . GLN A 1 69 ? 43.187 30.466 16.854 1.00 19.53 97 GLN A O 1
ATOM 561 N N . ALA A 1 70 ? 44.378 28.572 17.050 1.00 16.83 98 ALA A N 1
ATOM 562 C CA . ALA A 1 70 ? 43.176 27.822 17.356 1.00 14.62 98 ALA A CA 1
ATOM 563 C C . ALA A 1 70 ? 43.502 26.709 18.301 1.00 13.06 98 ALA A C 1
ATOM 564 O O . ALA A 1 70 ? 44.658 26.214 18.357 1.00 15.05 98 ALA A O 1
ATOM 566 N N A ILE A 1 71 ? 42.496 26.302 19.063 0.50 10.42 99 ILE A N 1
ATOM 567 N N B ILE A 1 71 ? 42.478 26.299 19.037 0.50 11.00 99 ILE A N 1
ATOM 568 C CA A ILE A 1 71 ? 42.669 25.202 19.970 0.50 8.32 99 ILE A CA 1
ATOM 569 C CA B ILE A 1 71 ? 42.595 25.219 19.969 0.50 9.35 99 ILE A CA 1
ATOM 570 C C A ILE A 1 71 ? 41.557 24.178 19.698 0.50 7.52 99 ILE A C 1
ATOM 571 C C B ILE A 1 71 ? 41.544 24.188 19.563 0.50 7.98 99 ILE A C 1
ATOM 572 O O A ILE A 1 71 ? 40.342 24.506 19.777 0.50 7.60 99 ILE A O 1
ATOM 573 O O B ILE A 1 71 ? 40.357 24.525 19.392 0.50 8.30 99 ILE A O 1
ATOM 582 N N . LEU A 1 72 ? 41.974 22.933 19.426 1.00 8.13 100 LEU A N 1
ATOM 583 C CA . LEU A 1 72 ? 41.089 21.817 19.191 1.00 7.79 100 LEU A CA 1
ATOM 584 C C . LEU A 1 72 ? 41.156 20.911 20.415 1.00 7.32 100 LEU A C 1
ATOM 585 O O . LEU A 1 72 ? 42.238 20.483 20.822 1.00 8.86 100 LEU A O 1
ATOM 598 N N . LYS A 1 74 ? 39.895 17.330 22.004 1.00 9.89 102 LYS A N 1
ATOM 599 C CA . LYS A 1 74 ? 39.302 15.999 21.834 1.00 12.75 102 LYS A CA 1
ATOM 600 C C . LYS A 1 74 ? 39.469 15.290 23.183 1.00 12.11 102 LYS A C 1
ATOM 601 O O . LYS A 1 74 ? 40.614 15.003 23.626 1.00 11.82 102 LYS A O 1
ATOM 607 N N . GLY A 1 75 ? 38.370 14.975 23.863 1.00 13.68 103 GLY A N 1
ATOM 608 C CA . GLY A 1 75 ? 38.508 14.501 25.220 1.00 14.04 103 GLY A CA 1
ATOM 609 C C . GLY A 1 75 ? 39.203 15.514 26.089 1.00 14.01 103 GLY A C 1
ATOM 610 O O . GLY A 1 75 ? 38.827 16.672 26.052 1.00 15.22 103 GLY A O 1
ATOM 611 N N . ARG A 1 76 ? 40.237 15.112 26.832 1.00 12.89 104 ARG A N 1
ATOM 612 C CA A ARG A 1 76 ? 41.028 16.030 27.657 0.50 13.59 104 ARG A CA 1
ATOM 613 C CA B ARG A 1 76 ? 40.961 16.112 27.632 0.50 13.28 104 ARG A CA 1
ATOM 614 C C . ARG A 1 76 ? 42.264 16.579 26.997 1.00 11.56 104 ARG A C 1
ATOM 615 O O . ARG A 1 76 ? 43.013 17.345 27.609 1.00 13.80 104 ARG A O 1
ATOM 630 N N . ASP A 1 77 ? 42.468 16.197 25.740 1.00 10.46 105 ASP A N 1
ATOM 631 C CA . ASP A 1 77 ? 43.672 16.620 25.033 1.00 10.65 105 ASP A CA 1
ATOM 632 C C . ASP A 1 77 ? 43.404 17.827 24.141 1.00 9.37 105 ASP A C 1
ATOM 633 O O . ASP A 1 77 ? 42.349 17.895 23.505 1.00 10.47 105 ASP A O 1
ATOM 638 N N . LEU A 1 78 ? 44.365 18.757 24.113 1.00 9.12 106 LEU A N 1
ATOM 639 C CA . LEU A 1 78 ? 44.290 19.945 23.297 1.00 9.53 106 LEU A CA 1
ATOM 640 C C . LEU A 1 78 ? 45.402 19.974 22.287 1.00 9.83 106 LEU A C 1
ATOM 641 O O . LEU A 1 78 ? 46.544 19.697 22.600 1.00 12.24 106 LEU A O 1
ATOM 646 N N . TRP A 1 79 ? 45.051 20.358 21.072 1.00 11.45 107 TRP A N 1
ATOM 647 C CA A TRP A 1 79 ? 46.004 20.636 19.978 0.50 11.20 107 TRP A CA 1
ATOM 648 C CA B TRP A 1 79 ? 46.020 20.664 20.021 0.50 11.48 107 TRP A CA 1
ATOM 649 C C . TRP A 1 79 ? 45.909 22.123 19.721 1.00 11.35 107 TRP A C 1
ATOM 650 O O . TRP A 1 79 ? 44.797 22.668 19.529 1.00 12.60 107 TRP A O 1
ATOM 671 N N . VAL A 1 80 ? 47.059 22.779 19.671 1.00 13.02 108 VAL A N 1
ATOM 672 C CA . VAL A 1 80 ? 47.113 24.209 19.496 1.00 13.05 108 VAL A CA 1
ATOM 673 C C . VAL A 1 80 ? 47.843 24.540 18.181 1.00 13.65 108 VAL A C 1
ATOM 674 O O . VAL A 1 80 ? 48.924 24.001 17.888 1.00 13.38 108 VAL A O 1
ATOM 678 N N . PHE A 1 81 ? 47.211 25.349 17.355 1.00 13.90 109 PHE A N 1
ATOM 679 C CA . PHE A 1 81 ? 47.701 25.661 16.014 1.00 14.38 109 PHE A CA 1
ATOM 680 C C . PHE A 1 81 ? 48.396 27.038 16.108 1.00 15.71 109 PHE A C 1
ATOM 681 O O . PHE A 1 81 ? 47.741 27.985 16.544 1.00 18.07 109 PHE A O 1
ATOM 702 N N . PRO A 1 83 ? 51.663 29.864 14.334 1.00 13.90 111 PRO A N 1
ATOM 703 C CA . PRO A 1 83 ? 52.305 30.213 13.047 1.00 13.90 111 PRO A CA 1
ATOM 704 C C . PRO A 1 83 ? 53.751 29.691 12.883 1.00 11.98 111 PRO A C 1
ATOM 705 O O . PRO A 1 83 ? 54.248 29.631 11.748 1.00 12.93 111 PRO A O 1
ATOM 709 N N . SER A 1 84 ? 54.422 29.316 13.976 1.00 11.57 112 SER A N 1
ATOM 710 C CA . SER A 1 84 ? 55.811 28.901 13.860 1.00 10.74 112 SER A CA 1
ATOM 711 C C . SER A 1 84 ? 55.965 27.411 13.575 1.00 11.33 112 SER A C 1
ATOM 712 O O . SER A 1 84 ? 57.110 26.911 13.418 1.00 10.60 112 SER A O 1
ATOM 715 N N . VAL A 1 85 ? 54.843 26.701 13.461 1.00 10.26 113 VAL A N 1
ATOM 716 C CA . VAL A 1 85 ? 54.886 25.256 13.215 1.00 12.08 113 VAL A CA 1
ATOM 717 C C . VAL A 1 85 ? 53.836 24.851 12.212 1.00 10.79 113 VAL A C 1
ATOM 718 O O . VAL A 1 85 ? 52.720 25.367 12.238 1.00 13.72 113 VAL A O 1
ATOM 722 N N . SER A 1 86 ? 54.189 23.884 11.370 1.00 11.46 114 SER A N 1
ATOM 723 C CA A SER A 1 86 ? 53.210 23.351 10.418 0.50 11.95 114 SER A CA 1
ATOM 724 C CA B SER A 1 86 ? 53.265 23.305 10.391 0.50 12.42 114 SER A CA 1
ATOM 725 C C . SER A 1 86 ? 52.195 22.445 11.060 1.00 11.94 114 SER A C 1
ATOM 726 O O . SER A 1 86 ? 51.048 22.428 10.616 1.00 14.53 114 SER A O 1
ATOM 731 N N . GLN A 1 87 ? 52.587 21.694 12.086 1.00 10.98 115 GLN A N 1
ATOM 732 C CA . GLN A 1 87 ? 51.666 20.795 12.778 1.00 11.55 115 GLN A CA 1
ATOM 733 C C . GLN A 1 87 ? 51.309 21.375 14.141 1.00 11.11 115 GLN A C 1
ATOM 734 O O . GLN A 1 87 ? 52.117 22.078 14.734 1.00 11.17 115 GLN A O 1
ATOM 740 N N . PRO A 1 88 ? 50.104 21.094 14.646 1.00 11.73 116 PRO A N 1
ATOM 741 C CA . PRO A 1 88 ? 49.751 21.664 15.948 1.00 11.63 116 PRO A CA 1
ATOM 742 C C . PRO A 1 88 ? 50.566 21.021 17.050 1.00 12.19 116 PRO A C 1
ATOM 743 O O . PRO A 1 88 ? 51.140 19.906 16.894 1.00 12.87 116 PRO A O 1
ATOM 747 N N . ILE A 1 89 ? 50.577 21.722 18.170 1.00 12.65 117 ILE A N 1
ATOM 748 C CA . ILE A 1 89 ? 51.353 21.348 19.333 1.00 13.41 117 ILE A CA 1
ATOM 749 C C . ILE A 1 89 ? 50.422 21.115 20.521 1.00 13.32 117 ILE A C 1
ATOM 750 O O . ILE A 1 89 ? 49.242 21.475 20.503 1.00 14.03 117 ILE A O 1
ATOM 755 N N A ARG A 1 90 ? 50.911 20.470 21.552 0.50 14.93 118 ARG A N 1
ATOM 756 N N B ARG A 1 90 ? 50.984 20.527 21.562 0.50 13.54 118 ARG A N 1
ATOM 757 C CA A ARG A 1 90 ? 50.008 20.160 22.652 0.50 15.75 118 ARG A CA 1
ATOM 758 C CA B ARG A 1 90 ? 50.232 20.218 22.777 0.50 13.62 118 ARG A CA 1
ATOM 759 C C A ARG A 1 90 ? 50.228 21.079 23.860 0.50 14.61 118 ARG A C 1
ATOM 760 C C B ARG A 1 90 ? 50.275 21.343 23.800 0.50 12.37 118 ARG A C 1
ATOM 761 O O A ARG A 1 90 ? 51.357 21.318 24.266 0.50 15.60 118 ARG A O 1
ATOM 762 O O B ARG A 1 90 ? 51.318 21.936 24.063 0.50 13.36 118 ARG A O 1
ATOM 777 N N . LEU A 1 91 ? 49.120 21.606 24.403 1.00 14.46 119 LEU A N 1
ATOM 778 C CA . LEU A 1 91 ? 49.056 22.315 25.702 1.00 14.51 119 LEU A CA 1
ATOM 779 C C . LEU A 1 91 ? 47.995 21.580 26.539 1.00 13.84 119 LEU A C 1
ATOM 780 O O . LEU A 1 91 ? 47.220 20.777 25.995 1.00 13.85 119 LEU A O 1
ATOM 785 N N . SER A 1 92 ? 47.979 21.783 27.842 1.00 12.64 120 SER A N 1
ATOM 786 C CA . SER A 1 92 ? 47.013 21.067 28.695 1.00 10.87 120 SER A CA 1
ATOM 787 C C . SER A 1 92 ? 45.825 21.974 29.042 1.00 8.41 120 SER A C 1
ATOM 788 O O . SER A 1 92 ? 45.910 23.222 28.949 1.00 8.94 120 SER A O 1
ATOM 791 N N . LEU A 1 93 ? 44.760 21.336 29.533 1.00 8.06 121 LEU A N 1
ATOM 792 C CA . LEU A 1 93 ? 43.628 22.117 30.012 1.00 7.71 121 LEU A CA 1
ATOM 793 C C . LEU A 1 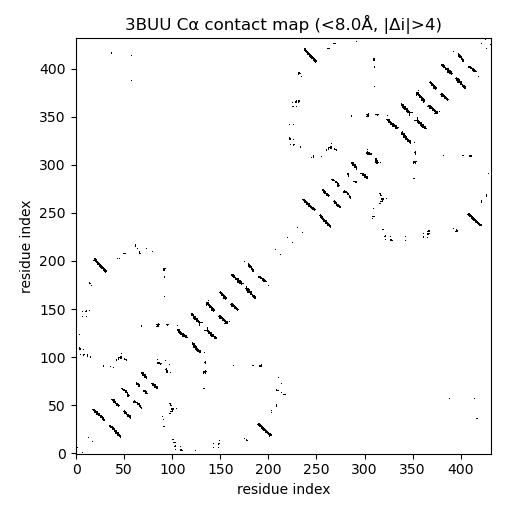93 ? 43.974 23.096 31.123 1.00 7.30 121 LEU A C 1
ATOM 794 O O . LEU A 1 93 ? 43.391 24.183 31.221 1.00 7.28 121 LEU A O 1
ATOM 799 N N A SER A 1 94 ? 44.923 22.694 31.957 0.50 7.72 122 SER A N 1
ATOM 800 N N B SER A 1 94 ? 44.932 22.714 31.961 0.50 8.31 122 SER A N 1
ATOM 801 C CA A SER A 1 94 ? 45.276 23.480 33.123 0.50 8.28 122 SER A CA 1
ATOM 802 C CA B SER A 1 94 ? 45.314 23.541 33.108 0.50 9.44 122 SER A CA 1
ATOM 803 C C A SER A 1 94 ? 46.235 24.625 32.813 0.50 8.65 122 SER A C 1
ATOM 804 C C B SER A 1 94 ? 46.108 24.752 32.740 0.50 9.65 122 SER A C 1
ATOM 805 O O A SER A 1 94 ? 46.492 25.431 33.698 0.50 9.05 122 SER A O 1
ATOM 806 O O B SER A 1 94 ? 46.144 25.717 33.514 0.50 11.05 122 SER A O 1
ATOM 811 N N . GLN A 1 95 ? 46.778 24.700 31.584 1.00 9.07 123 GLN A N 1
ATOM 812 C CA . GLN A 1 95 ? 47.647 25.773 31.208 1.00 9.28 123 GLN A CA 1
ATOM 813 C C . GLN A 1 95 ? 46.912 27.075 30.925 1.00 8.97 123 GLN A C 1
ATOM 814 O O . GLN A 1 95 ? 45.700 27.108 30.778 1.00 9.64 123 GLN A O 1
ATOM 820 N N . ARG A 1 96 ? 47.683 28.144 30.870 1.00 8.74 124 ARG A N 1
ATOM 821 C CA . ARG A 1 96 ? 47.118 29.487 30.812 1.00 9.90 124 ARG A CA 1
ATOM 822 C C . ARG A 1 96 ? 46.728 29.844 29.407 1.00 8.58 124 ARG A C 1
ATOM 823 O O . ARG A 1 96 ? 47.501 29.661 28.441 1.00 9.57 124 ARG A O 1
ATOM 831 N N . LEU A 1 97 ? 45.510 30.368 29.253 1.00 7.74 125 LEU A N 1
ATOM 832 C CA . LEU A 1 97 ? 45.033 30.949 28.013 1.00 7.91 125 LEU A CA 1
ATOM 833 C C . LEU A 1 97 ? 45.501 32.403 27.962 1.00 8.91 125 LEU A C 1
ATOM 834 O O . LEU A 1 97 ? 46.384 32.750 27.174 1.00 10.40 125 LEU A O 1
ATOM 839 N N . THR A 1 98 ? 44.910 33.244 28.793 1.00 8.05 126 THR A N 1
ATOM 840 C CA . THR A 1 98 ? 45.285 34.642 28.907 1.00 8.92 126 THR A CA 1
ATOM 841 C C . THR A 1 98 ? 44.865 35.107 30.301 1.00 8.26 126 THR A C 1
ATOM 842 O O . THR A 1 98 ? 43.846 34.626 30.826 1.00 7.93 126 THR A O 1
ATOM 846 N N . GLY A 1 99 ? 45.622 36.017 30.897 1.00 8.45 127 GLY A N 1
ATOM 847 C CA . GLY A 1 99 ? 45.221 36.550 32.175 1.00 8.54 127 GLY A CA 1
ATOM 848 C C . GLY A 1 99 ? 44.988 35.451 33.193 1.00 7.77 127 GLY A C 1
ATOM 849 O O . GLY A 1 99 ? 45.832 34.575 33.338 1.00 8.73 127 GLY A O 1
ATOM 850 N N . GLN A 1 100 ? 43.859 35.528 33.876 1.00 7.18 128 GLN A N 1
ATOM 851 C CA . GLN A 1 100 ? 43.499 34.576 34.902 1.00 7.40 128 GLN A CA 1
ATOM 852 C C . GLN A 1 100 ? 42.661 33.425 34.371 1.00 7.56 128 GLN A C 1
ATOM 853 O O . GLN A 1 100 ? 42.024 32.734 35.152 1.00 9.31 128 GLN A O 1
ATOM 859 N N . VAL A 1 101 ? 42.668 33.219 33.043 1.00 6.73 129 VAL A N 1
ATOM 860 C CA . VAL A 1 101 ? 41.833 32.221 32.390 1.00 6.66 129 VAL A CA 1
ATOM 861 C C . VAL A 1 101 ? 42.681 31.054 31.950 1.00 6.60 129 VAL A C 1
ATOM 862 O O . VAL A 1 101 ? 43.694 31.248 31.255 1.00 7.87 129 VAL A O 1
ATOM 866 N N . ALA A 1 102 ? 42.303 29.843 32.351 1.00 6.08 130 ALA A N 1
ATOM 867 C CA . ALA A 1 102 ? 42.969 28.597 31.923 1.00 6.00 130 ALA A CA 1
ATOM 868 C C . ALA A 1 102 ? 42.323 28.139 30.609 1.00 5.99 130 ALA A C 1
ATOM 869 O O . ALA A 1 102 ? 41.165 28.428 30.329 1.00 5.96 130 ALA A O 1
ATOM 871 N N . ASN A 1 103 ? 43.051 27.336 29.838 1.00 6.46 131 ASN A N 1
ATOM 872 C CA . ASN A 1 103 ? 42.477 26.762 28.619 1.00 6.91 131 ASN A CA 1
ATOM 873 C C . ASN A 1 103 ? 41.138 26.079 28.880 1.00 6.34 131 ASN A C 1
ATOM 874 O O . ASN A 1 103 ? 40.182 26.270 28.134 1.00 6.66 131 ASN A O 1
ATOM 879 N N . GLY A 1 104 ? 41.051 25.281 29.947 1.00 6.46 132 GLY A N 1
ATOM 880 C CA . GLY A 1 104 ? 39.819 24.559 30.220 1.00 7.29 132 GLY A CA 1
ATOM 881 C C . GLY A 1 104 ? 38.669 25.475 30.592 1.00 6.93 132 GLY A C 1
ATOM 882 O O . GLY A 1 104 ? 37.512 25.072 30.395 1.00 8.32 132 GLY A O 1
ATOM 883 N N . ASP A 1 105 ? 38.942 26.679 31.100 1.00 6.28 133 ASP A N 1
ATOM 884 C CA . ASP A 1 105 ? 37.868 27.562 31.420 1.00 6.70 133 ASP A CA 1
ATOM 885 C C . ASP A 1 105 ? 37.080 27.975 30.189 1.00 6.64 133 ASP A C 1
ATOM 886 O O . ASP A 1 105 ? 35.902 28.308 30.292 1.00 8.51 133 ASP A O 1
ATOM 891 N N A ILE A 1 106 ? 37.702 27.976 29.021 0.50 6.82 134 ILE A N 1
ATOM 892 N N B ILE A 1 106 ? 37.758 28.036 29.043 0.50 6.58 134 ILE A N 1
ATOM 893 C CA A ILE A 1 106 ? 36.978 28.319 27.792 0.50 8.23 134 ILE A CA 1
ATOM 894 C CA B ILE A 1 106 ? 37.134 28.414 27.766 0.50 8.11 134 ILE A CA 1
ATOM 895 C C A ILE A 1 106 ? 36.631 27.092 26.980 0.50 7.48 134 ILE A C 1
ATOM 896 C C B ILE A 1 106 ? 36.778 27.208 26.873 0.50 7.01 134 ILE A C 1
ATOM 897 O O A ILE A 1 106 ? 35.554 27.040 26.363 0.50 7.92 134 ILE A O 1
ATOM 898 O O B ILE A 1 106 ? 35.823 27.300 26.080 0.50 8.02 134 ILE A O 1
ATOM 907 N N . ALA A 1 107 ? 37.492 26.092 27.003 1.00 7.11 135 ALA A N 1
ATOM 908 C CA . ALA A 1 107 ? 37.302 24.960 26.115 1.00 7.85 135 ALA A CA 1
ATOM 909 C C . ALA A 1 107 ? 36.310 23.935 26.642 1.00 7.70 135 ALA A C 1
ATOM 910 O O . ALA A 1 107 ? 35.723 23.223 25.845 1.00 8.43 135 ALA A O 1
ATOM 912 N N A ARG A 1 108 ? 36.193 23.794 27.971 0.50 7.83 136 ARG A N 1
ATOM 913 N N B ARG A 1 108 ? 36.120 23.867 27.940 0.50 7.62 136 ARG A N 1
ATOM 914 C CA A ARG A 1 108 ? 35.255 22.826 28.607 0.50 8.35 136 ARG A CA 1
ATOM 915 C CA B ARG A 1 108 ? 35.377 22.769 28.517 0.50 8.14 136 ARG A CA 1
ATOM 916 C C A ARG A 1 108 ? 33.895 23.483 28.714 0.50 7.79 136 ARG A C 1
ATOM 917 C C B ARG A 1 108 ? 34.103 23.367 29.088 0.50 6.78 136 ARG A C 1
ATOM 918 O O A ARG A 1 108 ? 33.768 24.709 28.720 0.50 10.50 136 ARG A O 1
ATOM 919 O O B ARG A 1 108 ? 34.160 24.259 29.925 0.50 7.81 136 ARG A O 1
ATOM 934 N N A ALA A 1 109 ? 32.864 22.657 28.814 0.50 8.31 137 ALA A N 1
ATOM 935 N N B ALA A 1 109 ? 32.934 22.870 28.685 0.50 7.43 137 ALA A N 1
ATOM 936 C CA A ALA A 1 109 ? 31.501 23.139 28.959 0.50 8.21 137 ALA A CA 1
ATOM 937 C CA B ALA A 1 109 ? 31.678 23.483 29.139 0.50 7.79 137 ALA A CA 1
ATOM 938 C C A ALA A 1 109 ? 31.031 23.038 30.396 0.50 8.41 137 ALA A C 1
ATOM 939 C C B ALA A 1 109 ? 31.280 23.202 30.593 0.50 8.07 137 ALA A C 1
ATOM 940 O O A ALA A 1 109 ? 30.325 23.924 30.890 0.50 8.96 137 ALA A O 1
ATOM 941 O O B ALA A 1 109 ? 30.833 24.121 31.267 0.50 8.91 137 ALA A O 1
ATOM 944 N N . ASN A 1 110 ? 31.421 21.954 31.059 1.00 8.00 138 ASN A N 1
ATOM 945 C CA . ASN A 1 110 ? 30.714 21.533 32.278 1.00 8.12 138 ASN A CA 1
ATOM 946 C C . ASN A 1 110 ? 31.639 21.069 33.344 1.00 8.81 138 ASN A C 1
ATOM 947 O O . ASN A 1 110 ? 32.701 20.527 33.025 1.00 9.81 138 ASN A O 1
ATOM 952 N N . PHE A 1 111 ? 31.270 21.240 34.615 1.00 8.02 139 PHE A N 1
ATOM 953 C CA . PHE A 1 111 ? 32.016 20.592 35.687 1.00 8.14 139 PHE A CA 1
ATOM 954 C C . PHE A 1 111 ? 31.689 19.096 35.761 1.00 7.94 139 PHE A C 1
ATOM 955 O O . PHE A 1 111 ? 32.576 18.286 36.058 1.00 8.63 139 PHE A O 1
ATOM 963 N N . THR A 1 112 ? 30.430 18.728 35.547 1.00 8.59 140 THR A N 1
ATOM 964 C CA . THR A 1 112 ? 30.021 17.314 35.609 1.00 8.44 140 THR A CA 1
ATOM 965 C C . THR A 1 112 ? 30.877 16.516 34.650 1.00 9.57 140 THR A C 1
ATOM 966 O O . THR A 1 112 ? 31.096 16.935 33.504 1.00 10.15 140 THR A O 1
ATOM 970 N N . GLY A 1 113 ? 31.367 15.374 35.133 1.00 9.08 141 GLY A N 1
ATOM 971 C CA . GLY A 1 113 ? 32.208 14.473 34.346 1.00 10.58 141 GLY A CA 1
ATOM 972 C C . GLY A 1 113 ? 33.697 14.678 34.593 1.00 10.36 141 GLY A C 1
ATOM 973 O O . GLY A 1 113 ? 34.503 13.768 34.403 1.00 11.95 141 GLY A O 1
ATOM 974 N N . ASP A 1 114 ? 34.083 15.886 34.987 1.00 9.30 142 ASP A N 1
ATOM 975 C CA . ASP A 1 114 ? 35.491 16.190 35.262 1.00 9.41 142 ASP A CA 1
ATOM 976 C C . ASP A 1 114 ? 35.825 16.158 36.750 1.00 8.16 142 ASP A C 1
ATOM 977 O O . ASP A 1 114 ? 36.981 16.083 37.122 1.00 9.23 142 ASP A O 1
ATOM 982 N N . TYR A 1 115 ? 34.793 16.286 37.607 1.00 8.97 143 TYR A N 1
ATOM 983 C CA . TYR A 1 115 ? 34.970 16.431 39.040 1.00 8.69 143 TYR A CA 1
ATOM 984 C C . TYR A 1 115 ? 33.956 15.569 39.756 1.00 9.96 143 TYR A C 1
ATOM 985 O O . TYR A 1 115 ? 32.787 15.510 39.368 1.00 11.43 143 TYR A O 1
ATOM 994 N N . HIS A 1 116 ? 34.390 14.958 40.852 1.00 10.09 144 HIS A N 1
ATOM 995 C CA . HIS A 1 116 ? 33.469 14.290 41.772 1.00 9.63 144 HIS A CA 1
ATOM 996 C C . HIS A 1 116 ? 32.972 15.344 42.774 1.00 8.77 144 HIS A C 1
ATOM 997 O O . HIS A 1 116 ? 33.801 15.976 43.428 1.00 8.87 144 HIS A O 1
ATOM 1004 N N . PRO A 1 117 ? 31.658 15.576 42.866 1.00 8.94 145 PRO A N 1
ATOM 1005 C CA . PRO A 1 117 ? 31.133 16.559 43.803 1.00 8.23 145 PRO A CA 1
ATOM 1006 C C . PRO A 1 117 ? 30.717 15.976 45.154 1.00 7.69 145 PRO A C 1
ATOM 1007 O O . PRO A 1 117 ? 30.181 14.882 45.215 1.00 8.25 145 PRO A O 1
ATOM 1011 N N . GLN A 1 118 ? 30.944 16.743 46.205 1.00 7.54 146 GLN A N 1
ATOM 1012 C CA . GLN A 1 118 ? 30.464 16.400 47.522 1.00 7.61 146 GLN A CA 1
ATOM 1013 C C . GLN A 1 118 ? 30.132 17.706 48.195 1.00 7.64 146 GLN A C 1
ATOM 1014 O O . GLN A 1 118 ? 30.853 18.695 48.064 1.00 9.14 146 GLN A O 1
ATOM 1020 N N . LEU A 1 119 ? 29.052 17.712 48.969 1.00 7.05 147 LEU A N 1
ATOM 1021 C CA . LEU A 1 119 ? 28.761 18.903 49.752 1.00 8.19 147 LEU A CA 1
ATOM 1022 C C . LEU A 1 119 ? 29.807 19.091 50.832 1.00 8.64 147 LEU A C 1
ATOM 1023 O O . LEU A 1 119 ? 29.995 18.205 51.676 1.00 11.26 147 LEU A O 1
ATOM 1028 N N . LEU A 1 120 ? 30.480 20.224 50.841 1.00 8.35 148 LEU A N 1
ATOM 1029 C CA . LEU A 1 120 ? 31.463 20.556 51.874 1.00 9.64 148 LEU A CA 1
ATOM 1030 C C . LEU A 1 120 ? 30.723 21.167 53.047 1.00 9.02 148 LEU A C 1
ATOM 1031 O O . LEU A 1 120 ? 30.909 20.755 54.198 1.00 12.02 148 LEU A O 1
ATOM 1036 N N . ARG A 1 121 ? 29.902 22.174 52.788 1.00 9.51 149 ARG A N 1
ATOM 1037 C CA . ARG A 1 121 ? 29.158 22.872 53.811 1.00 9.92 149 ARG A CA 1
ATOM 1038 C C . ARG A 1 121 ? 28.072 23.675 53.133 1.00 9.42 149 ARG A C 1
ATOM 1039 O O . ARG A 1 121 ? 28.124 23.880 51.926 1.00 9.95 149 ARG A O 1
ATOM 1047 N N . ASN A 1 122 ? 27.117 24.140 53.917 1.00 10.23 150 ASN A N 1
ATOM 1048 C CA . ASN A 1 122 ? 26.230 25.216 53.505 1.00 10.88 150 ASN A CA 1
ATOM 1049 C C . ASN A 1 122 ? 26.710 26.530 54.064 1.00 11.28 150 ASN A C 1
ATOM 1050 O O . ASN A 1 122 ? 27.269 26.541 55.152 1.00 13.91 150 ASN A O 1
ATOM 1055 N N . GLU A 1 123 ? 26.530 27.624 53.339 1.00 10.64 151 GLU A N 1
ATOM 1056 C CA . GLU A 1 123 ? 26.884 28.952 53.827 1.00 13.13 151 GLU A CA 1
ATOM 1057 C C . GLU A 1 123 ? 25.760 29.927 53.563 1.00 12.95 151 GLU A C 1
ATOM 1058 O O . GLU A 1 123 ? 25.126 29.867 52.523 1.00 13.29 151 GLU A O 1
ATOM 1064 N N . SER A 1 124 ? 25.539 30.826 54.507 1.00 14.66 152 SER A N 1
ATOM 1065 C CA A SER A 1 124 ? 24.616 31.924 54.356 0.50 17.55 152 SER A CA 1
ATOM 1066 C CA B SER A 1 124 ? 24.614 31.916 54.353 0.50 17.20 152 SER A CA 1
ATOM 1067 C C . SER A 1 124 ? 25.450 33.177 54.153 1.00 18.34 152 SER A C 1
ATOM 1068 O O . SER A 1 124 ? 26.394 33.435 54.886 1.00 19.21 152 SER A O 1
ATOM 1073 N N . ILE A 1 125 ? 25.124 33.952 53.152 1.00 19.35 153 ILE A N 1
ATOM 1074 C CA . ILE A 1 125 ? 25.820 35.191 52.955 1.00 21.97 153 ILE A CA 1
ATOM 1075 C C . ILE A 1 125 ? 24.587 36.042 52.748 1.00 22.07 153 ILE A C 1
ATOM 1076 O O . ILE A 1 125 ? 23.971 36.002 51.675 1.00 23.87 153 ILE A O 1
ATOM 1081 N N . ASP A 1 126 ? 24.211 36.767 53.819 1.00 24.67 154 ASP A N 1
ATOM 1082 C CA . ASP A 1 126 ? 22.962 37.559 53.873 1.00 23.95 154 ASP A CA 1
ATOM 1083 C C . ASP A 1 126 ? 21.645 36.759 53.983 1.00 24.55 154 ASP A C 1
ATOM 1084 O O . ASP A 1 126 ? 21.574 35.838 54.793 1.00 24.48 154 ASP A O 1
ATOM 1089 N N . ASP A 1 127 ? 20.591 37.094 53.232 1.00 24.44 155 ASP A N 1
ATOM 1090 C CA . ASP A 1 127 ? 19.386 36.264 53.295 1.00 24.71 155 ASP A CA 1
ATOM 1091 C C . ASP A 1 127 ? 19.410 35.137 52.252 1.00 23.15 155 ASP A C 1
ATOM 1092 O O . ASP A 1 127 ? 18.360 34.498 52.000 1.00 24.22 155 ASP A O 1
ATOM 1097 N N . GLU A 1 128 ? 20.605 34.882 51.679 1.00 20.81 156 GLU A N 1
ATOM 1098 C CA . GLU A 1 128 ? 20.830 33.835 50.684 1.00 17.96 156 GLU A CA 1
ATOM 1099 C C . GLU A 1 128 ? 21.659 32.676 51.217 1.00 15.44 156 GLU A C 1
ATOM 1100 O O . GLU A 1 128 ? 22.709 32.856 51.807 1.00 18.20 156 GLU A O 1
ATOM 1106 N N . ASP A 1 129 ? 21.188 31.467 50.958 1.00 12.90 157 ASP A N 1
ATOM 1107 C CA . ASP A 1 129 ? 21.892 30.263 51.367 1.00 10.53 157 ASP A CA 1
ATOM 1108 C C . ASP A 1 129 ? 22.468 29.603 50.132 1.00 8.62 157 ASP A C 1
ATOM 1109 O O . ASP A 1 129 ? 21.843 29.565 49.084 1.00 8.98 157 ASP A O 1
ATOM 1114 N N . TYR A 1 130 ? 23.655 29.048 50.311 1.00 8.05 158 TYR A N 1
ATOM 1115 C CA . TYR A 1 130 ? 24.410 28.421 49.259 1.00 7.04 158 TYR A CA 1
ATOM 1116 C C . TYR A 1 130 ? 24.821 27.039 49.670 1.00 6.96 158 TYR A C 1
ATOM 1117 O O . TYR A 1 130 ? 25.239 26.827 50.807 1.00 9.62 158 TYR A O 1
ATOM 1126 N N . TYR A 1 131 ? 24.756 26.108 48.735 1.00 6.37 159 TYR A N 1
ATOM 1127 C CA . TYR A 1 131 ? 25.503 24.872 48.841 1.00 5.95 159 TYR A CA 1
ATOM 1128 C C . TYR A 1 131 ? 26.945 25.178 48.469 1.00 6.78 159 TYR A C 1
ATOM 1129 O O . TYR A 1 131 ? 27.180 25.756 47.412 1.00 7.88 159 TYR A O 1
ATOM 1138 N N . VAL A 1 132 ? 27.916 24.708 49.251 1.00 6.39 160 VAL A N 1
ATOM 1139 C CA . VAL A 1 132 ? 29.332 24.796 48.872 1.00 6.85 160 VAL A CA 1
ATOM 1140 C C . VAL A 1 132 ? 29.775 23.405 48.503 1.00 6.30 160 VAL A C 1
ATOM 1141 O O . VAL A 1 132 ? 29.890 22.536 49.398 1.00 7.49 160 VAL A O 1
ATOM 1145 N N . LEU A 1 133 ? 29.954 23.167 47.209 1.00 6.24 161 LEU A N 1
ATOM 1146 C CA . LEU A 1 133 ? 30.378 21.864 46.752 1.00 6.12 161 LEU A CA 1
ATOM 1147 C C . LEU A 1 133 ? 31.887 21.811 46.641 1.00 6.31 161 LEU A C 1
ATOM 1148 O O . LEU A 1 133 ? 32.499 22.718 46.087 1.00 7.60 161 LEU A O 1
ATOM 1153 N N . GLU A 1 134 ? 32.481 20.733 47.120 1.00 6.58 162 GLU A N 1
ATOM 1154 C CA . GLU A 1 134 ? 33.880 20.448 46.862 1.00 7.11 162 GLU A CA 1
ATOM 1155 C C . GLU A 1 134 ? 33.941 19.539 45.632 1.00 6.57 162 GLU A C 1
ATOM 1156 O O . GLU A 1 134 ? 33.370 18.431 45.645 1.00 7.29 162 GLU A O 1
ATOM 1162 N N . LEU A 1 135 ? 34.616 20.023 44.590 1.00 6.73 163 LEU A N 1
ATOM 1163 C CA . LEU A 1 135 ? 34.750 19.302 43.321 1.00 7.38 163 LEU A CA 1
ATOM 1164 C C . LEU A 1 135 ? 36.165 18.803 43.253 1.00 7.20 163 LEU A C 1
ATOM 1165 O O . LEU A 1 135 ? 37.122 19.585 43.169 1.00 8.50 163 LEU A O 1
ATOM 1170 N N . THR A 1 136 ? 36.328 17.472 43.274 1.00 7.35 164 THR A N 1
ATOM 1171 C CA . THR A 1 136 ? 37.636 16.869 43.224 1.00 8.38 164 THR A CA 1
ATOM 1172 C C . THR A 1 136 ? 37.895 16.394 41.810 1.00 8.64 164 THR A C 1
ATOM 1173 O O . THR A 1 136 ? 37.132 15.605 41.267 1.00 9.65 164 THR A O 1
ATOM 1177 N N . GLY A 1 137 ? 38.971 16.872 41.215 1.00 9.17 165 GLY A N 1
ATOM 1178 C CA . GLY A 1 137 ? 39.287 16.504 39.828 1.00 10.26 165 GLY A CA 1
ATOM 1179 C C . GLY A 1 137 ? 39.464 15.021 39.705 1.00 11.71 165 GLY A C 1
ATOM 1180 O O . GLY A 1 137 ? 40.111 14.385 40.548 1.00 14.17 165 GLY A O 1
ATOM 1181 N N A ILE A 1 138 ? 38.888 14.447 38.663 0.50 12.96 166 ILE A N 1
ATOM 1182 N N B ILE A 1 138 ? 38.892 14.436 38.656 0.50 13.16 166 ILE A N 1
ATOM 1183 C CA A ILE A 1 138 ? 38.939 13.005 38.509 0.50 14.96 166 ILE A CA 1
ATOM 1184 C CA B ILE A 1 138 ? 38.925 12.973 38.521 0.50 15.48 166 ILE A CA 1
ATOM 1185 C C A ILE A 1 138 ? 40.388 12.534 38.300 0.50 15.17 166 ILE A C 1
ATOM 1186 C C B ILE A 1 138 ? 40.265 12.436 37.967 0.50 15.66 166 ILE A C 1
ATOM 1187 O O A ILE A 1 138 ? 40.791 11.462 38.815 0.50 14.79 166 ILE A O 1
ATOM 1188 O O B ILE A 1 138 ? 40.457 11.211 37.895 0.50 17.59 166 ILE A O 1
ATOM 1197 N N . ASP A 1 139 ? 41.178 13.334 37.577 1.00 16.93 167 ASP A N 1
ATOM 1198 C CA . ASP A 1 139 ? 42.613 13.011 37.342 1.00 16.92 167 ASP A CA 1
ATOM 1199 C C . ASP A 1 139 ? 43.418 14.275 36.990 1.00 17.88 167 ASP A C 1
ATOM 1200 O O . ASP A 1 139 ? 42.861 15.376 36.940 1.00 17.41 167 ASP A O 1
ATOM 1205 N N . ARG A 1 140 ? 44.718 14.109 36.763 1.00 15.87 168 ARG A N 1
ATOM 1206 C CA . ARG A 1 140 ? 45.622 15.241 36.613 1.00 18.25 168 ARG A CA 1
ATOM 1207 C C . ARG A 1 140 ? 45.522 15.936 35.260 1.00 17.11 168 ARG A C 1
ATOM 1208 O O . ARG A 1 140 ? 46.124 17.006 35.060 1.00 19.67 168 ARG A O 1
ATOM 1216 N N . SER A 1 141 ? 44.693 15.419 34.363 1.00 17.34 169 SER A N 1
ATOM 1217 C CA . SER A 1 141 ? 44.501 16.121 33.088 1.00 16.44 169 SER A CA 1
ATOM 1218 C C . SER A 1 141 ? 43.297 17.021 33.033 1.00 14.05 169 SER A C 1
ATOM 1219 O O . SER A 1 141 ? 43.138 17.689 32.016 1.00 14.93 169 SER A O 1
ATOM 1222 N N . VAL A 1 142 ? 42.475 17.060 34.084 1.00 11.60 170 VAL A N 1
ATOM 1223 C CA . VAL A 1 142 ? 41.384 18.010 34.093 1.00 10.88 170 VAL A CA 1
ATOM 1224 C C . VAL A 1 142 ? 41.951 19.373 34.463 1.00 10.25 170 VAL A C 1
ATOM 1225 O O . VAL A 1 142 ? 43.166 19.544 34.732 1.00 11.93 170 VAL A O 1
ATOM 1229 N N . THR A 1 143 ? 41.126 20.404 34.399 1.00 8.29 171 THR A N 1
ATOM 1230 C CA . THR A 1 143 ? 41.647 21.746 34.512 1.00 8.53 171 THR A CA 1
ATOM 1231 C C . THR A 1 143 ? 42.232 22.044 35.895 1.00 8.82 171 THR A C 1
ATOM 1232 O O . THR A 1 143 ? 43.260 22.722 35.995 1.00 10.13 171 THR A O 1
ATOM 1236 N N . TYR A 1 144 ? 41.544 21.571 36.949 1.00 7.70 172 TYR A N 1
ATOM 1237 C CA . TYR A 1 144 ? 41.955 21.799 38.338 1.00 8.32 172 TYR A CA 1
ATOM 1238 C C . TYR A 1 144 ? 41.906 20.559 39.141 1.00 8.75 172 TYR A C 1
ATOM 1239 O O . TYR A 1 144 ? 41.072 19.682 38.866 1.00 9.46 172 TYR A O 1
ATOM 1248 N N . GLN A 1 145 ? 42.722 20.505 40.191 1.00 8.80 173 GLN A N 1
ATOM 1249 C CA . GLN A 1 145 ? 42.605 19.385 41.096 1.00 10.25 173 GLN A CA 1
ATOM 1250 C C . GLN A 1 145 ? 41.457 19.529 42.083 1.00 8.51 173 GLN A C 1
ATOM 1251 O O . GLN A 1 145 ? 40.902 18.528 42.546 1.00 9.48 173 GLN A O 1
ATOM 1257 N N . LYS A 1 146 ? 41.119 20.749 42.447 1.00 7.93 174 LYS A N 1
ATOM 1258 C CA . LYS A 1 146 ? 40.066 21.002 43.398 1.00 8.48 174 LYS A CA 1
ATOM 1259 C C . LYS A 1 146 ? 39.428 22.340 43.101 1.00 7.50 174 LYS A C 1
ATOM 1260 O O . LYS A 1 146 ? 40.127 23.328 42.880 1.00 7.75 174 LYS A O 1
ATOM 1266 N N . VAL A 1 147 ? 38.092 22.365 43.134 1.00 7.25 175 VAL A N 1
ATOM 1267 C CA . VAL A 1 147 ? 37.320 23.604 43.009 1.00 6.81 175 VAL A CA 1
ATOM 1268 C C . VAL A 1 147 ? 36.292 23.599 44.145 1.00 6.26 175 VAL A C 1
ATOM 1269 O O . VAL A 1 147 ? 35.672 22.554 44.385 1.00 7.30 175 VAL A O 1
ATOM 1273 N N . LEU A 1 148 ? 36.044 24.730 44.798 1.00 5.89 176 LEU A N 1
ATOM 1274 C CA . LEU A 1 148 ? 34.881 24.879 45.665 1.00 5.96 176 LEU A CA 1
ATOM 1275 C C . LEU A 1 148 ? 33.913 25.769 44.918 1.00 5.79 176 LEU A C 1
ATOM 1276 O O . LEU A 1 148 ? 34.272 26.857 44.492 1.00 6.62 176 LEU A O 1
ATOM 1281 N N . LEU A 1 149 ? 32.686 25.290 44.747 1.00 6.16 177 LEU A N 1
ATOM 1282 C CA . LEU A 1 149 ? 31.665 25.981 43.975 1.00 5.59 177 LEU A CA 1
ATOM 1283 C C . LEU A 1 149 ? 30.468 26.293 44.870 1.00 5.83 177 LEU A C 1
ATOM 1284 O O . LEU A 1 149 ? 29.897 25.384 45.475 1.00 6.14 177 LEU A O 1
ATOM 1289 N N . TRP A 1 150 ? 30.104 27.571 44.950 1.00 5.50 178 TRP A N 1
ATOM 1290 C CA . TRP A 1 150 ? 28.915 28.011 45.656 1.00 5.97 178 TRP A CA 1
ATOM 1291 C C . TRP A 1 150 ? 27.738 28.005 44.689 1.00 5.70 178 TRP A C 1
ATOM 1292 O O . TRP A 1 150 ? 27.804 28.656 43.633 1.00 6.05 178 TRP A O 1
ATOM 1303 N N . VAL A 1 151 ? 26.667 27.319 45.061 1.00 6.01 179 VAL A N 1
ATOM 1304 C CA . VAL A 1 151 ? 25.473 27.186 44.254 1.00 5.81 179 VAL A CA 1
ATOM 1305 C C . VAL A 1 151 ? 24.306 27.675 45.107 1.00 5.64 179 VAL A C 1
ATOM 1306 O O . VAL A 1 151 ? 24.087 27.188 46.226 1.00 6.45 179 VAL A O 1
ATOM 1310 N N . ASN A 1 152 ? 23.563 28.646 44.587 1.00 6.58 180 ASN A N 1
ATOM 1311 C CA . ASN A 1 152 ? 22.415 29.177 45.339 1.00 7.43 180 ASN A CA 1
ATOM 1312 C C . ASN A 1 152 ? 21.389 28.085 45.585 1.00 6.43 180 ASN A C 1
ATOM 1313 O O . ASN A 1 152 ? 20.969 27.390 44.658 1.00 7.30 180 ASN A O 1
ATOM 1318 N N . GLN A 1 153 ? 20.958 27.923 46.834 1.00 6.46 181 GLN A N 1
ATOM 1319 C CA . GLN A 1 153 ? 19.999 26.865 47.150 1.00 7.01 181 GLN A CA 1
ATOM 1320 C C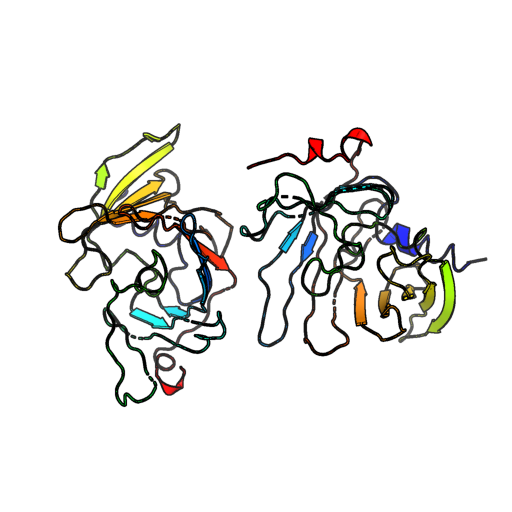 . GLN A 1 153 ? 18.639 27.157 46.558 1.00 8.34 181 GLN A C 1
ATOM 1321 O O . GLN A 1 153 ? 17.848 26.247 46.353 1.00 10.78 181 GLN A O 1
ATOM 1327 N N . SER A 1 154 ? 18.321 28.425 46.323 1.00 9.24 182 SER A N 1
ATOM 1328 C CA . SER A 1 154 ? 16.984 28.787 45.897 1.00 11.23 182 SER A CA 1
ATOM 1329 C C . SER A 1 154 ? 16.731 28.378 44.454 1.00 11.53 182 SER A C 1
ATOM 1330 O O . SER A 1 154 ? 15.626 27.940 44.142 1.00 14.51 182 SER A O 1
ATOM 1333 N N . ASN A 1 155 ? 17.699 28.582 43.568 1.00 10.21 183 ASN A N 1
ATOM 1334 C CA . ASN A 1 155 ? 17.496 28.443 42.119 1.00 10.80 183 ASN A CA 1
ATOM 1335 C C . ASN A 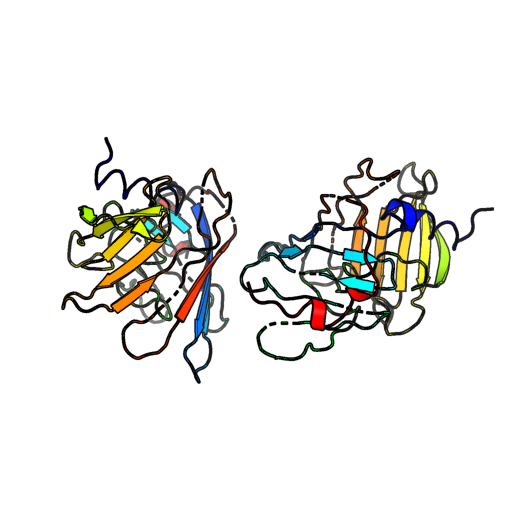1 155 ? 18.662 27.736 41.430 1.00 8.55 183 ASN A C 1
ATOM 1336 O O . ASN A 1 155 ? 18.676 27.684 40.209 1.00 9.56 183 ASN A O 1
ATOM 1341 N N . PHE A 1 156 ? 19.613 27.190 42.199 1.00 7.92 184 PHE A N 1
ATOM 1342 C CA . PHE A 1 156 ? 20.746 26.439 41.664 1.00 7.30 184 PHE A CA 1
ATOM 1343 C C . PHE A 1 156 ? 21.684 27.251 40.826 1.00 6.28 184 PHE A C 1
ATOM 1344 O O . PHE A 1 156 ? 22.535 26.694 40.134 1.00 7.24 184 PHE A O 1
ATOM 1352 N N . ARG A 1 157 ? 21.587 28.578 40.897 1.00 7.22 185 ARG A N 1
ATOM 1353 C CA . ARG A 1 157 ? 22.526 29.381 40.117 1.00 7.68 185 ARG A CA 1
ATOM 1354 C C . ARG A 1 157 ? 23.945 29.257 40.667 1.00 7.22 185 ARG A C 1
ATOM 1355 O O . ARG A 1 157 ? 24.159 29.340 41.877 1.00 7.82 185 ARG A O 1
ATOM 1363 N N . PRO A 1 158 ? 24.940 29.166 39.770 1.00 7.17 186 PRO A N 1
ATOM 1364 C CA . PRO A 1 158 ? 26.320 29.313 40.270 1.00 7.15 186 PRO A CA 1
ATOM 1365 C C . PRO A 1 158 ? 26.510 30.733 40.779 1.00 6.36 186 PRO A C 1
ATOM 1366 O O . PRO A 1 158 ? 26.086 31.701 40.127 1.00 7.48 186 PRO A O 1
ATOM 1370 N N . TYR A 1 159 ? 27.244 30.848 41.885 1.00 6.50 187 TYR A N 1
ATOM 1371 C CA . TYR A 1 159 ? 27.468 32.128 42.517 1.00 6.93 187 TYR A CA 1
ATOM 1372 C C . TYR A 1 159 ? 28.929 32.535 42.447 1.00 7.28 187 TYR A C 1
ATOM 1373 O O . TYR A 1 159 ? 29.250 33.615 41.964 1.00 7.73 187 TYR A O 1
ATOM 1382 N N . LYS A 1 160 ? 29.826 31.683 42.945 1.00 6.09 188 LYS A N 1
ATOM 1383 C CA . LYS A 1 160 ? 31.240 31.976 42.934 1.00 6.85 188 LYS A CA 1
ATOM 1384 C C . LYS A 1 160 ? 31.977 30.667 43.075 1.00 6.21 188 LYS A C 1
ATOM 1385 O O . LYS A 1 160 ? 31.398 29.626 43.435 1.00 6.12 188 LYS A O 1
ATOM 1391 N N . ALA A 1 161 ? 33.266 30.714 42.781 1.00 6.35 189 ALA A N 1
ATOM 1392 C CA . ALA A 1 161 ? 34.119 29.558 42.899 1.00 7.08 189 ALA A CA 1
ATOM 1393 C C . ALA A 1 161 ? 35.476 29.942 43.428 1.00 6.54 189 ALA A C 1
ATOM 1394 O O . ALA A 1 161 ? 35.948 31.070 43.276 1.00 8.41 189 ALA A O 1
ATOM 1396 N N . GLU A 1 162 ? 36.122 28.933 44.016 1.00 6.59 190 GLU A N 1
ATOM 1397 C CA . GLU A 1 162 ? 37.538 29.033 44.437 1.00 6.27 190 GLU A CA 1
ATOM 1398 C C . GLU A 1 162 ? 38.290 27.892 43.782 1.00 6.71 190 GLU A C 1
ATOM 1399 O O . GLU A 1 162 ? 37.835 26.736 43.837 1.00 7.25 190 GLU A O 1
ATOM 1405 N N . PHE A 1 163 ? 39.443 28.204 43.176 1.00 6.65 191 PHE A N 1
ATOM 1406 C CA . PHE A 1 163 ? 40.197 27.216 42.400 1.00 7.33 191 PHE A CA 1
ATOM 1407 C C . PHE A 1 163 ? 41.509 26.967 43.129 1.00 7.43 191 PHE A C 1
ATOM 1408 O O . PHE A 1 163 ? 42.195 27.931 43.491 1.00 8.33 191 PHE A O 1
ATOM 1416 N N . TYR A 1 164 ? 41.840 25.687 43.312 1.00 8.38 192 TYR A N 1
ATOM 1417 C CA . TYR A 1 164 ? 42.997 25.290 44.119 1.00 9.86 192 TYR A CA 1
ATOM 1418 C C . TYR A 1 164 ? 44.013 24.558 43.283 1.00 11.49 192 TYR A C 1
ATOM 1419 O O . TYR A 1 164 ? 43.677 23.904 42.258 1.00 11.27 192 TYR A O 1
ATOM 1428 N N . SER A 1 165 ? 45.264 24.666 43.738 1.00 11.66 193 SER A N 1
ATOM 1429 C CA . SER A 1 165 ? 46.384 24.017 43.064 1.00 13.83 193 SER A CA 1
ATOM 1430 C C . SER A 1 165 ? 46.428 22.552 43.330 1.00 15.12 193 SER A C 1
ATOM 1431 O O . SER A 1 165 ? 45.683 22.042 44.168 1.00 15.88 193 SER A O 1
ATOM 1434 N N . VAL A 1 166 ? 47.365 21.882 42.657 1.00 16.52 194 VAL A N 1
ATOM 1435 C CA . VAL A 1 166 ? 47.541 20.441 42.822 1.00 18.84 194 VAL A CA 1
ATOM 1436 C C . VAL A 1 166 ? 47.943 20.067 44.255 1.00 19.63 194 VAL A C 1
ATOM 1437 O O . VAL A 1 166 ? 47.840 18.895 44.635 1.00 20.86 194 VAL A O 1
ATOM 1441 N N . SER A 1 167 ? 48.426 21.060 45.015 1.00 19.73 195 SER A N 1
ATOM 1442 C CA . SER A 1 167 ? 48.793 20.904 46.421 1.00 19.75 195 SER A CA 1
ATOM 1443 C C . SER A 1 167 ? 47.850 21.608 47.407 1.00 19.53 195 SER A C 1
ATOM 1444 O O . SER A 1 167 ? 48.180 21.768 48.589 1.00 20.33 195 SER A O 1
ATOM 1447 N N . GLY A 1 168 ? 46.700 22.076 46.929 1.00 18.21 196 GLY A N 1
ATOM 1448 C CA . GLY A 1 168 ? 45.723 22.671 47.835 1.00 18.01 196 GLY A CA 1
ATOM 1449 C C . GLY A 1 168 ? 45.853 24.158 48.174 1.00 16.22 196 GLY A C 1
ATOM 1450 O O . GLY A 1 168 ? 45.227 24.632 49.107 1.00 17.74 196 GLY A O 1
ATOM 1451 N N . ARG A 1 169 ? 46.673 24.907 47.432 1.00 14.54 197 ARG A N 1
ATOM 1452 C CA A ARG A 1 169 ? 46.796 26.373 47.598 0.50 13.12 197 ARG A CA 1
ATOM 1453 C CA B ARG A 1 169 ? 46.763 26.347 47.644 0.50 13.47 197 ARG A CA 1
ATOM 1454 C C . ARG A 1 169 ? 45.709 27.051 46.786 1.00 11.41 197 ARG A C 1
ATOM 1455 O O . ARG A 1 169 ? 45.501 26.682 45.640 1.00 10.07 197 ARG A O 1
ATOM 1470 N N . LEU A 1 170 ? 45.072 28.075 47.336 1.00 10.40 198 LEU A N 1
ATOM 1471 C CA . LEU A 1 170 ? 44.127 28.875 46.572 1.00 9.82 198 LEU A CA 1
ATOM 1472 C C . LEU A 1 170 ? 44.861 29.611 45.474 1.00 9.01 198 LEU A C 1
ATOM 1473 O O . LEU A 1 170 ? 45.828 30.330 45.753 1.00 10.80 198 LEU A O 1
ATOM 1478 N N . LEU A 1 171 ? 44.378 29.482 44.246 1.00 7.42 199 LEU A N 1
ATOM 1479 C CA . LEU A 1 171 ? 44.997 30.143 43.108 1.00 8.03 199 LEU A CA 1
ATOM 1480 C C . LEU A 1 171 ? 44.213 31.335 42.590 1.00 6.90 199 LEU A C 1
ATOM 1481 O O . LEU A 1 171 ? 44.814 32.344 42.227 1.00 7.26 199 LEU A O 1
ATOM 1486 N N . LYS A 1 172 ? 42.888 31.212 42.551 1.00 6.36 200 LYS A N 1
ATOM 1487 C CA . LYS A 1 172 ? 42.086 32.283 41.996 1.00 6.91 200 LYS A CA 1
ATOM 1488 C C . LYS A 1 172 ? 40.651 32.033 42.407 1.00 5.56 200 LYS A C 1
ATOM 1489 O O . LYS A 1 172 ? 40.310 30.966 42.900 1.00 6.69 200 LYS A O 1
ATOM 1495 N N . THR A 1 173 ? 39.831 33.047 42.192 1.00 6.08 201 THR A N 1
ATOM 1496 C CA . THR A 1 173 ? 38.427 32.969 42.490 1.00 7.40 201 THR A CA 1
ATOM 1497 C C . THR A 1 173 ? 37.650 33.467 41.279 1.00 7.59 201 THR A C 1
ATOM 1498 O O . THR A 1 173 ? 38.174 34.217 40.456 1.00 9.74 201 THR A O 1
ATOM 1502 N N . SER A 1 174 ? 36.410 33.025 41.144 1.00 7.26 202 SER A N 1
ATOM 1503 C CA . SER A 1 174 ? 35.545 33.530 40.112 1.00 7.61 202 SER A CA 1
ATOM 1504 C C . SER A 1 174 ? 34.201 33.928 40.708 1.00 6.62 202 SER A C 1
ATOM 1505 O O . SER A 1 174 ? 33.793 33.419 41.753 1.00 7.57 202 SER A O 1
ATOM 1508 N N . ARG A 1 175 ? 33.537 34.836 40.022 1.00 6.16 203 ARG A N 1
ATOM 1509 C CA . ARG A 1 175 ? 32.164 35.237 40.318 1.00 6.80 203 ARG A CA 1
ATOM 1510 C C . ARG A 1 175 ? 31.365 35.219 39.018 1.00 6.38 203 ARG A C 1
ATOM 1511 O O . ARG A 1 175 ? 31.863 35.603 37.970 1.00 7.48 203 ARG A O 1
ATOM 1519 N N . TYR A 1 176 ? 30.111 34.788 39.134 1.00 7.04 204 TYR A N 1
ATOM 1520 C CA . TYR A 1 176 ? 29.194 34.694 38.003 1.00 7.63 204 TYR A CA 1
ATOM 1521 C C . TYR A 1 176 ? 28.226 35.876 38.086 1.00 7.92 204 TYR A C 1
ATOM 1522 O O . TYR A 1 176 ? 27.557 36.027 39.097 1.00 9.79 204 TYR A O 1
ATOM 1531 N N . GLU A 1 177 ? 28.077 36.615 36.997 1.00 7.75 205 GLU A N 1
ATOM 1532 C CA . GLU A 1 177 ? 27.299 37.834 37.020 1.00 8.53 205 GLU A CA 1
ATOM 1533 C C . GLU A 1 177 ? 26.510 38.027 35.713 1.00 7.73 205 GLU A C 1
ATOM 1534 O O . GLU A 1 177 ? 26.696 37.302 34.730 1.00 7.42 205 GLU A O 1
ATOM 1540 N N . ASN A 1 178 ? 25.664 39.061 35.724 1.00 8.80 206 ASN A N 1
ATOM 1541 C CA . ASN A 1 178 ? 24.980 39.534 34.507 1.00 9.16 206 ASN A CA 1
ATOM 1542 C C . ASN A 1 178 ? 24.109 38.441 33.873 1.00 8.63 206 ASN A C 1
ATOM 1543 O O . ASN A 1 178 ? 24.299 38.051 32.734 1.00 8.94 206 ASN A O 1
ATOM 1548 N N . PHE A 1 179 ? 23.199 37.925 34.674 1.00 9.44 207 PHE A N 1
ATOM 1549 C CA . PHE A 1 179 ? 22.306 36.857 34.229 1.00 9.94 207 PHE A CA 1
ATOM 1550 C C . PHE A 1 179 ? 21.266 37.376 33.243 1.00 10.33 207 PHE A C 1
ATOM 1551 O O . PHE A 1 179 ? 20.664 38.426 33.461 1.00 13.01 207 PHE A O 1
ATOM 1559 N N . ASP A 1 180 ? 21.041 36.612 32.174 1.00 10.41 208 ASP A N 1
ATOM 1560 C CA A ASP A 1 180 ? 20.117 37.004 31.106 0.50 10.55 208 ASP A CA 1
ATOM 1561 C CA B ASP A 1 180 ? 20.131 36.993 31.074 0.50 11.27 208 ASP A CA 1
ATOM 1562 C C . ASP A 1 180 ? 19.394 35.764 30.593 1.00 10.99 208 ASP A C 1
ATOM 1563 O O . ASP A 1 180 ? 19.944 34.677 30.599 1.00 9.67 208 ASP A O 1
ATOM 1572 N N . ASN A 1 181 ? 18.152 35.944 30.123 1.00 10.83 209 ASN A N 1
ATOM 1573 C CA . ASN A 1 181 ? 17.335 34.825 29.637 1.00 11.12 209 ASN A CA 1
ATOM 1574 C C . ASN A 1 181 ? 17.841 34.392 28.245 1.00 10.27 209 ASN A C 1
ATOM 1575 O O . ASN A 1 181 ? 17.682 35.114 27.249 1.00 12.47 209 ASN A O 1
ATOM 1580 N N . ILE A 1 182 ? 18.490 33.226 28.184 1.00 9.21 210 ILE A N 1
ATOM 1581 C CA . ILE A 1 182 ? 19.130 32.726 26.985 1.00 10.46 210 ILE A CA 1
ATOM 1582 C C . ILE A 1 182 ? 18.824 31.239 26.914 1.00 9.22 210 ILE A C 1
ATOM 1583 O O . ILE A 1 182 ? 19.220 30.495 27.817 1.00 8.80 210 ILE A O 1
ATOM 1588 N N . LEU A 1 183 ? 18.155 30.786 25.853 1.00 9.32 211 LEU A N 1
ATOM 1589 C CA . LEU A 1 183 ? 18.049 29.358 25.590 1.00 9.86 211 LEU A CA 1
ATOM 1590 C C . LEU A 1 183 ? 17.550 28.564 26.774 1.00 9.85 211 LEU A C 1
ATOM 1591 O O . LEU A 1 183 ? 18.077 27.505 27.112 1.00 11.15 211 LEU A O 1
ATOM 1596 N N . GLY A 1 184 ? 16.466 29.052 27.377 1.00 10.12 212 GLY A N 1
ATOM 1597 C CA . GLY A 1 184 ? 15.775 28.271 28.401 1.00 10.43 212 GLY A CA 1
ATOM 1598 C C . GLY A 1 184 ? 16.163 28.525 29.839 1.00 8.06 212 GLY A C 1
ATOM 1599 O O . GLY A 1 184 ? 15.537 27.933 30.756 1.00 9.05 212 GLY A O 1
ATOM 1600 N N . GLU A 1 185 ? 17.201 29.342 30.084 1.00 8.29 213 GLU A N 1
ATOM 1601 C CA . GLU A 1 185 ? 17.617 29.602 31.460 1.00 8.13 213 GLU A CA 1
ATOM 1602 C C . GLU A 1 185 ? 18.029 31.043 31.602 1.00 7.87 213 GLU A C 1
ATOM 1603 O O . GLU A 1 185 ? 18.392 31.717 30.637 1.00 8.78 213 GLU A O 1
ATOM 1617 N N . ARG A 1 187 ? 21.080 32.755 32.373 1.00 7.78 215 ARG A N 1
ATOM 1618 C CA . ARG A 1 187 ? 22.457 32.315 32.300 1.00 6.91 215 ARG A CA 1
ATOM 1619 C C . ARG A 1 187 ? 23.385 33.486 32.619 1.00 6.89 215 ARG A C 1
ATOM 1620 O O . ARG A 1 187 ? 23.147 34.624 32.207 1.00 7.62 215 ARG A O 1
ATOM 1628 N N . PRO A 1 188 ? 24.507 33.213 33.308 1.00 7.03 216 PRO A N 1
ATOM 1629 C CA . PRO A 1 188 ? 25.472 34.287 33.552 1.00 7.11 216 PRO A CA 1
ATOM 1630 C C . PRO A 1 188 ? 26.172 34.657 32.245 1.00 7.35 216 PRO A C 1
ATOM 1631 O O . PRO A 1 188 ? 26.570 33.779 31.506 1.00 9.82 216 PRO A O 1
ATOM 1635 N N . THR A 1 189 ? 26.272 35.935 31.963 1.00 7.39 217 THR A N 1
ATOM 1636 C CA . THR A 1 189 ? 26.976 36.358 30.782 1.00 7.61 217 THR A CA 1
ATOM 1637 C C . THR A 1 189 ? 28.298 37.033 31.080 1.00 7.45 217 THR A C 1
ATOM 1638 O O . THR A 1 189 ? 29.035 37.372 30.156 1.00 8.19 217 THR A O 1
ATOM 1642 N N . ARG A 1 190 ? 28.630 37.182 32.368 1.00 7.58 218 ARG A N 1
ATOM 1643 C CA . ARG A 1 190 ? 29.913 37.682 32.774 1.00 7.85 218 ARG A CA 1
ATOM 1644 C C . ARG A 1 190 ? 30.496 36.771 33.833 1.00 8.29 218 ARG A C 1
ATOM 1645 O O . ARG A 1 190 ? 29.799 36.372 34.784 1.00 9.49 218 ARG A O 1
ATOM 1653 N N . ILE A 1 191 ? 31.769 36.442 33.684 1.00 6.79 219 ILE A N 1
ATOM 1654 C CA A ILE A 1 191 ? 32.470 35.810 34.783 0.50 6.70 219 ILE A CA 1
ATOM 1655 C CA B ILE A 1 191 ? 32.524 35.740 34.705 0.50 6.94 219 ILE A CA 1
ATOM 1656 C C . ILE A 1 191 ? 33.692 36.645 35.055 1.00 5.84 219 ILE A C 1
ATOM 1657 O O . ILE A 1 191 ? 34.376 37.090 34.143 1.00 7.13 219 ILE A O 1
ATOM 1666 N N . ILE A 1 192 ? 33.946 36.874 36.338 1.00 6.03 220 ILE A N 1
ATOM 1667 C CA . ILE A 1 192 ? 35.130 37.634 36.772 1.00 6.41 220 ILE A CA 1
ATOM 1668 C C . ILE A 1 192 ? 36.061 36.703 37.488 1.00 6.52 220 ILE A C 1
ATOM 1669 O O . ILE A 1 192 ? 35.659 36.093 38.454 1.00 8.47 220 ILE A O 1
ATOM 1687 N N A GLU A 1 194 ? 39.663 36.385 39.454 0.50 5.63 222 GLU A N 1
ATOM 1688 N N B GLU A 1 194 ? 39.662 36.418 39.465 0.50 5.82 222 GLU A N 1
ATOM 1689 C CA A GLU A 1 194 ? 40.581 37.226 40.215 0.50 6.81 222 GLU A CA 1
ATOM 1690 C CA B GLU A 1 194 ? 40.631 37.263 40.188 0.50 6.52 222 GLU A CA 1
ATOM 1691 C C A GLU A 1 194 ? 41.745 36.356 40.694 0.50 6.11 222 GLU A C 1
ATOM 1692 C C B GLU A 1 194 ? 41.743 36.436 40.784 0.50 6.21 222 GLU A C 1
ATOM 1693 O O A GLU A 1 194 ? 41.538 35.257 41.230 0.50 6.54 222 GLU A O 1
ATOM 1694 O O B GLU A 1 194 ? 41.504 35.480 41.534 0.50 5.59 222 GLU A O 1
ATOM 1705 N N . ASP A 1 195 ? 42.975 36.835 40.501 1.00 6.14 223 ASP A N 1
ATOM 1706 C CA . ASP A 1 195 ? 44.141 36.164 41.071 1.00 6.44 223 ASP A CA 1
ATOM 1707 C C . ASP A 1 195 ? 44.052 36.204 42.592 1.00 6.68 223 ASP A C 1
ATOM 1708 O O . ASP A 1 195 ? 43.774 37.255 43.151 1.00 7.89 223 ASP A O 1
ATOM 1713 N N . ALA A 1 196 ? 44.295 35.055 43.236 1.00 7.13 224 ALA A N 1
ATOM 1714 C CA . ALA A 1 196 ? 44.395 34.997 44.697 1.00 8.23 224 ALA A CA 1
ATOM 1715 C C . ALA A 1 196 ? 45.800 35.225 45.204 1.00 9.29 224 ALA A C 1
ATOM 1716 O O . ALA A 1 196 ? 45.992 35.356 46.399 1.00 10.64 224 ALA A O 1
ATOM 1718 N N . LEU A 1 197 ? 46.770 35.233 44.297 1.00 9.41 225 LEU A N 1
ATOM 1719 C CA . LEU A 1 197 ? 48.161 35.434 44.630 1.00 11.63 225 LEU A CA 1
ATOM 1720 C C . LEU A 1 197 ? 48.533 36.913 44.482 1.00 12.13 225 LEU A C 1
ATOM 1721 O O . LEU A 1 197 ? 47.798 37.787 44.964 1.00 14.35 225 LEU A O 1
ATOM 1726 N N . LYS A 1 198 ? 49.645 37.215 43.825 1.00 12.55 226 LYS A N 1
ATOM 1727 C CA A LYS A 1 198 ? 50.254 38.540 43.914 0.50 12.81 226 LYS A CA 1
ATOM 1728 C CA B LYS A 1 198 ? 50.258 38.547 43.926 0.50 14.17 226 LYS A CA 1
ATOM 1729 C C . LYS A 1 198 ? 50.143 39.425 42.682 1.00 13.37 226 LYS A C 1
ATOM 1730 O O . LYS A 1 198 ? 50.582 40.582 42.716 1.00 15.42 226 LYS A O 1
ATOM 1741 N N . SER A 1 199 ? 49.559 38.931 41.590 1.00 10.77 227 SER A N 1
ATOM 1742 C CA . SER A 1 199 ? 49.661 39.712 40.339 1.00 10.06 227 SER A CA 1
ATOM 1743 C C . SER A 1 199 ? 48.758 40.939 40.315 1.00 9.70 227 SER A C 1
ATOM 1744 O O . SER A 1 199 ? 48.972 41.834 39.514 1.00 10.78 227 SER A O 1
ATOM 1747 N N . GLY A 1 200 ? 47.661 40.891 41.061 1.00 8.86 228 GLY A N 1
ATOM 1748 C CA . GLY A 1 200 ? 46.640 41.923 40.972 1.00 8.28 228 GLY A CA 1
ATOM 1749 C C . GLY A 1 200 ? 45.762 41.812 39.752 1.00 6.74 228 GLY A C 1
ATOM 1750 O O . GLY A 1 200 ? 44.902 42.671 39.538 1.00 6.93 228 GLY A O 1
ATOM 1751 N N . GLU A 1 201 ? 45.944 40.767 38.950 1.00 6.56 229 GLU A N 1
ATOM 1752 C CA . GLU A 1 201 ? 45.127 40.634 37.746 1.00 6.92 229 GLU A CA 1
ATOM 1753 C C . GLU A 1 201 ? 43.714 40.230 38.049 1.00 6.25 229 GLU A C 1
ATOM 1754 O O . GLU A 1 201 ? 43.448 39.337 38.867 1.00 6.14 229 GLU A O 1
ATOM 1760 N N . VAL A 1 202 ? 42.817 40.829 37.276 1.00 5.88 230 VAL A N 1
ATOM 1761 C CA . VAL A 1 202 ? 41.411 40.433 37.204 1.00 6.72 230 VAL A CA 1
ATOM 1762 C C . VAL A 1 202 ? 41.046 40.301 35.734 1.00 6.15 230 VAL A C 1
ATOM 1763 O O . VAL A 1 202 ? 41.308 41.233 34.946 1.00 8.06 230 VAL A O 1
ATOM 1767 N N . SER A 1 203 ? 40.496 39.146 35.342 1.00 6.15 231 SER A N 1
ATOM 1768 C CA . SER A 1 203 ? 40.000 38.947 33.995 1.00 6.22 231 SER A CA 1
ATOM 1769 C C . SER A 1 203 ? 38.507 38.927 33.997 1.00 6.15 231 SER A C 1
ATOM 1770 O O . SER A 1 203 ? 37.874 38.217 34.791 1.00 7.53 231 SER A O 1
ATOM 1773 N N . VAL A 1 204 ? 37.920 39.736 33.118 1.00 6.33 232 VAL A N 1
ATOM 1774 C CA . VAL A 1 204 ? 36.477 39.842 32.968 1.00 7.51 232 VAL A CA 1
ATOM 1775 C C . VAL A 1 204 ? 36.115 39.196 31.641 1.00 6.92 232 VAL A C 1
ATOM 1776 O O . VAL A 1 204 ? 36.536 39.671 30.569 1.00 7.84 232 VAL A O 1
ATOM 1780 N N . LEU A 1 205 ? 35.320 38.126 31.707 1.00 6.95 233 LEU A N 1
ATOM 1781 C CA . LEU A 1 205 ? 34.878 37.352 30.539 1.00 6.94 233 LEU A CA 1
ATOM 1782 C C . LEU A 1 205 ? 33.442 37.662 30.247 1.00 7.74 233 LEU A C 1
ATOM 1783 O O . LEU A 1 205 ? 32.587 37.437 31.105 1.00 8.96 233 LEU A O 1
ATOM 1788 N N . ASP A 1 206 ? 33.163 38.184 29.048 1.00 7.42 234 ASP A N 1
ATOM 1789 C CA . ASP A 1 206 ? 31.801 38.465 28.646 1.00 8.08 234 ASP A CA 1
ATOM 1790 C C . ASP A 1 206 ? 31.414 37.578 27.476 1.00 7.92 234 ASP A C 1
ATOM 1791 O O . ASP A 1 206 ? 32.116 37.509 26.440 1.00 8.78 234 ASP A O 1
ATOM 1796 N N . TYR A 1 207 ? 30.277 36.916 27.636 1.00 7.65 235 TYR A N 1
ATOM 1797 C CA . TYR A 1 207 ? 29.749 35.936 26.687 1.00 7.95 235 TYR A CA 1
ATOM 1798 C C . TYR A 1 207 ? 28.658 36.561 25.886 1.00 8.40 235 TYR A C 1
ATOM 1799 O O . TYR A 1 207 ? 27.758 37.154 26.487 1.00 10.12 235 TYR A O 1
ATOM 1808 N N . SER A 1 208 ? 28.678 36.403 24.562 1.00 7.15 236 SER A N 1
ATOM 1809 C CA . SER A 1 208 ? 27.659 37.029 23.696 1.00 8.08 236 SER A CA 1
ATOM 1810 C C . SER A 1 208 ? 27.338 36.108 22.551 1.00 7.31 236 SER A C 1
ATOM 1811 O O . SER A 1 208 ? 28.124 35.232 22.160 1.00 8.15 236 SER A O 1
ATOM 1814 N N . ASP A 1 209 ? 26.177 36.379 21.967 1.00 8.66 237 ASP A N 1
ATOM 1815 C CA . ASP A 1 209 ? 25.663 35.674 20.796 1.00 9.96 237 ASP A CA 1
ATOM 1816 C C . ASP A 1 209 ? 25.711 34.161 20.951 1.00 9.01 237 ASP A C 1
ATOM 1817 O O . ASP A 1 209 ? 26.125 33.447 20.029 1.00 10.68 237 ASP A O 1
ATOM 1830 N N . LYS A 1 211 ? 24.335 30.620 20.676 1.00 7.87 239 LYS A N 1
ATOM 1831 C CA . LYS A 1 211 ? 23.302 30.051 19.819 1.00 8.43 239 LYS A CA 1
ATOM 1832 C C . LYS A 1 211 ? 23.581 28.577 19.670 1.00 7.00 239 LYS A C 1
ATOM 1833 O O . LYS A 1 211 ? 24.736 28.122 19.604 1.00 8.01 239 LYS A O 1
ATOM 1839 N N . LEU A 1 212 ? 22.502 27.798 19.577 1.00 7.18 240 LEU A N 1
ATOM 1840 C CA . LEU A 1 212 ? 22.672 26.356 19.347 1.00 8.15 240 LEU A CA 1
ATOM 1841 C C . LEU A 1 212 ? 23.178 26.122 17.940 1.00 7.99 240 LEU A C 1
ATOM 1842 O O . LEU A 1 212 ? 22.862 26.884 17.019 1.00 9.67 240 LEU A O 1
ATOM 1847 N N . ARG A 1 213 ? 23.991 25.097 17.761 1.00 7.59 241 ARG A N 1
ATOM 1848 C CA . ARG A 1 213 ? 24.597 24.857 16.452 1.00 8.85 241 ARG A CA 1
ATOM 1849 C C . ARG A 1 213 ? 24.894 23.388 16.356 1.00 8.34 241 ARG A C 1
ATOM 1850 O O . ARG A 1 213 ? 25.407 22.834 17.313 1.00 9.71 241 ARG A O 1
ATOM 1858 N N . ASP A 1 214 ? 24.643 22.780 15.209 1.00 8.54 242 ASP A N 1
ATOM 1859 C CA . ASP A 1 214 ? 25.039 21.401 14.982 1.00 9.00 242 ASP A CA 1
ATOM 1860 C C . ASP A 1 214 ? 26.546 21.330 14.749 1.00 8.24 242 ASP A C 1
ATOM 1861 O O . ASP A 1 214 ? 27.093 22.041 13.885 1.00 8.70 242 ASP A O 1
ATOM 1866 N N . LEU A 1 215 ? 27.230 20.500 15.520 1.00 7.23 243 LEU A N 1
ATOM 1867 C CA . LEU A 1 215 ? 28.678 20.409 15.439 1.00 8.00 243 LEU A CA 1
ATOM 1868 C C . LEU A 1 215 ? 29.049 18.968 15.142 1.00 8.02 243 LEU A C 1
ATOM 1869 O O . LEU A 1 215 ? 29.216 18.155 16.062 1.00 9.64 243 LEU A O 1
ATOM 1874 N N . PRO A 1 216 ? 29.150 18.625 13.858 1.00 7.37 244 PRO A N 1
ATOM 1875 C CA . PRO A 1 216 ? 29.466 17.248 13.507 1.00 7.91 244 PRO A CA 1
ATOM 1876 C C . PRO A 1 216 ? 30.788 16.812 14.060 1.00 7.53 244 PRO A C 1
ATOM 1877 O O . PRO A 1 216 ? 31.774 17.572 14.102 1.00 7.82 244 PRO A O 1
ATOM 1881 N N . ASP A 1 217 ? 30.864 15.549 14.426 1.00 9.04 245 ASP A N 1
ATOM 1882 C CA . ASP A 1 217 ? 32.135 14.983 14.886 1.00 9.40 245 ASP A CA 1
ATOM 1883 C C . ASP A 1 217 ? 33.282 15.277 13.912 1.00 9.40 245 ASP A C 1
ATOM 1884 O O . ASP A 1 217 ? 34.416 15.492 14.304 1.00 9.67 245 ASP A O 1
ATOM 1889 N N . LYS A 1 218 ? 32.971 15.264 12.617 1.00 9.47 246 LYS A N 1
ATOM 1890 C CA . LYS A 1 218 ? 33.959 15.426 11.604 1.00 11.83 246 LYS A CA 1
ATOM 1891 C C . LYS A 1 218 ? 34.588 16.814 11.496 1.00 10.62 246 LYS A C 1
ATOM 1892 O O . LYS A 1 218 ? 35.554 16.970 10.813 1.00 12.74 246 LYS A O 1
ATOM 1898 N N . ILE A 1 219 ? 34.084 17.828 12.182 1.00 8.28 247 ILE A N 1
ATOM 1899 C CA . ILE A 1 219 ? 34.808 19.119 12.219 1.00 8.50 247 ILE A CA 1
ATOM 1900 C C . ILE A 1 219 ? 35.943 19.124 13.229 1.00 7.86 247 ILE A C 1
ATOM 1901 O O . ILE A 1 219 ? 36.805 20.005 13.189 1.00 8.15 247 ILE A O 1
ATOM 1906 N N . PHE A 1 220 ? 35.978 18.146 14.138 1.00 7.88 248 PHE A N 1
ATOM 1907 C CA . PHE A 1 220 ? 36.941 18.197 15.238 1.00 8.67 248 PHE A CA 1
ATOM 1908 C C . PHE A 1 220 ? 38.203 17.482 14.817 1.00 9.35 248 PHE A C 1
ATOM 1909 O O . PHE A 1 220 ? 38.557 16.429 15.348 1.00 11.67 248 PHE A O 1
ATOM 1917 N N . THR A 1 221 ? 38.888 18.073 13.822 1.00 10.68 249 THR A N 1
ATOM 1918 C CA . THR A 1 221 ? 40.112 17.491 13.235 1.00 11.49 249 THR A CA 1
ATOM 1919 C C . THR A 1 221 ? 41.106 18.599 12.898 1.00 11.68 249 THR A C 1
ATOM 1920 O O . THR A 1 221 ? 40.752 19.755 12.707 1.00 12.87 249 THR A O 1
ATOM 1924 N N . LYS A 1 222 ? 42.373 18.195 12.804 1.00 13.87 250 LYS A N 1
ATOM 1925 C CA . LYS A 1 222 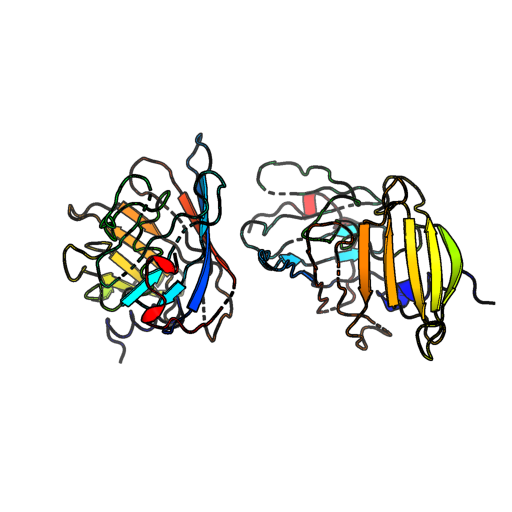? 43.424 19.094 12.375 1.00 14.75 250 LYS A CA 1
ATOM 1926 C C . LYS A 1 222 ? 43.203 19.644 10.978 1.00 14.24 250 LYS A C 1
ATOM 1927 O O . LYS A 1 222 ? 43.449 20.807 10.731 1.00 15.82 250 LYS A O 1
ATOM 1933 N N . ASP A 1 223 ? 42.610 18.840 10.099 1.00 14.19 251 ASP A N 1
ATOM 1934 C CA . ASP A 1 223 ? 42.356 19.295 8.736 1.00 14.88 251 ASP A CA 1
ATOM 1935 C C . ASP A 1 223 ? 41.335 20.420 8.675 1.00 13.32 251 ASP A C 1
ATOM 1936 O O . ASP A 1 223 ? 41.482 21.350 7.883 1.00 14.38 251 ASP A O 1
ATOM 1941 N N . TYR A 1 224 ? 40.310 20.363 9.543 1.00 11.90 252 TYR A N 1
ATOM 1942 C CA . TYR A 1 224 ? 39.313 21.391 9.539 1.00 11.93 252 TYR A CA 1
ATOM 1943 C C . TYR A 1 224 ? 39.937 22.757 9.903 1.00 10.85 252 TYR A C 1
ATOM 1944 O O . TYR A 1 224 ? 39.463 23.803 9.495 1.00 13.46 252 TYR A O 1
ATOM 1953 N N . LEU A 1 225 ? 40.999 22.727 10.718 1.00 13.05 253 LEU A N 1
ATOM 1954 C CA . LEU A 1 225 ? 41.611 23.966 11.226 1.00 13.81 253 LEU A CA 1
ATOM 1955 C C . LEU A 1 225 ? 42.822 24.455 10.418 1.00 14.63 253 LEU A C 1
ATOM 1956 O O . LEU A 1 225 ? 43.540 25.348 10.852 1.00 17.18 253 LEU A O 1
ATOM 1961 N N . LYS A 1 226 ? 43.063 23.878 9.243 1.00 15.28 254 LYS A N 1
ATOM 1962 C CA . LYS A 1 226 ? 44.191 24.291 8.393 1.00 16.94 254 LYS A CA 1
ATOM 1963 C C . LYS A 1 226 ? 43.750 25.515 7.614 1.00 16.19 254 LYS A C 1
ATOM 1964 O O . LYS A 1 226 ? 43.040 25.405 6.627 1.00 16.66 254 LYS A O 1
ATOM 1970 N N . ARG A 1 227 ? 44.083 26.688 8.133 1.00 15.02 255 ARG A N 1
ATOM 1971 C CA . ARG A 1 227 ? 43.564 27.951 7.572 1.00 14.30 255 ARG A CA 1
ATOM 1972 C C . ARG A 1 227 ? 44.646 28.988 7.479 1.00 14.51 255 ARG A C 1
ATOM 1973 O O . ARG A 1 227 ? 45.682 28.870 8.148 1.00 15.76 255 ARG A O 1
ATOM 1981 N N . LEU A 1 228 ? 44.406 29.984 6.632 1.00 13.61 256 LEU A N 1
ATOM 1982 C CA . LEU A 1 228 ? 45.273 31.148 6.536 1.00 15.92 256 LEU A CA 1
ATOM 1983 C C . LEU A 1 228 ? 44.453 32.282 5.955 1.00 17.92 256 LEU A C 1
ATOM 1984 O O . LEU A 1 228 ? 44.046 32.226 4.782 1.00 19.36 256 LEU A O 1
ATOM 1989 N N . GLU A 1 229 ? 44.232 33.326 6.747 1.00 22.17 257 GLU A N 1
ATOM 1990 C CA . GLU A 1 229 ? 43.339 34.414 6.315 1.00 26.11 257 GLU A CA 1
ATOM 1991 C C . GLU A 1 229 ? 44.045 35.718 5.999 1.00 27.92 257 GLU A C 1
ATOM 1992 O O . GLU A 1 229 ? 45.097 36.010 6.567 1.00 29.65 257 GLU A O 1
ATOM 1999 N N . ALA B 1 6 ? 33.778 70.998 -4.074 1.00 27.95 34 ALA B N 1
ATOM 2000 C CA . ALA B 1 6 ? 33.741 69.579 -3.656 1.00 27.05 34 ALA B CA 1
ATOM 2001 C C . ALA B 1 6 ? 35.024 69.228 -2.883 1.00 25.43 34 ALA B C 1
ATOM 2002 O O . ALA B 1 6 ? 35.488 70.014 -2.048 1.00 27.32 34 ALA B O 1
ATOM 2004 N N . VAL B 1 7 ? 35.594 68.047 -3.086 1.00 21.41 35 VAL B N 1
ATOM 2005 C CA . VAL B 1 7 ? 36.757 67.685 -2.258 1.00 18.94 35 VAL B CA 1
ATOM 2006 C C . VAL B 1 7 ? 37.987 68.485 -2.692 1.00 16.42 35 VAL B C 1
ATOM 2007 O O . VAL B 1 7 ? 38.143 68.841 -3.860 1.00 16.74 35 VAL B O 1
ATOM 2011 N N . THR B 1 8 ? 38.859 68.798 -1.751 1.00 13.06 36 THR B N 1
ATOM 2012 C CA . THR B 1 8 ? 40.145 69.411 -2.088 1.00 11.10 36 THR B CA 1
ATOM 2013 C C . THR B 1 8 ? 41.257 68.480 -1.588 1.00 10.01 36 THR B C 1
ATOM 2014 O O . THR B 1 8 ? 41.003 67.624 -0.739 1.00 9.55 36 THR B O 1
ATOM 2018 N N . ALA B 1 9 ? 42.484 68.672 -2.064 1.00 9.30 37 ALA B N 1
ATOM 2019 C CA . ALA B 1 9 ? 43.573 67.826 -1.520 1.00 8.87 37 ALA B CA 1
ATOM 2020 C C . ALA B 1 9 ? 43.679 68.007 -0.007 1.00 8.65 37 ALA B C 1
ATOM 2021 O O . ALA B 1 9 ? 43.909 67.039 0.717 1.00 8.50 37 ALA B O 1
ATOM 2023 N N . GLN B 1 10 ? 43.498 69.236 0.472 1.00 8.50 38 GLN B N 1
ATOM 2024 C CA A GLN B 1 10 ? 43.522 69.512 1.899 0.80 9.68 38 GLN B CA 1
ATOM 2025 C CA B GLN B 1 10 ? 43.566 69.449 1.912 0.20 8.79 38 GLN B CA 1
ATOM 2026 C C . GLN B 1 10 ? 42.441 68.742 2.638 1.00 8.83 38 GLN B C 1
ATOM 2027 O O . GLN B 1 10 ? 42.675 68.168 3.695 1.00 9.02 38 GLN B O 1
ATOM 2038 N N . SER B 1 11 ? 41.229 68.747 2.085 1.00 8.95 39 SER B N 1
ATOM 2039 C CA . SER B 1 11 ? 40.147 68.080 2.788 1.00 9.85 39 SER B CA 1
ATOM 2040 C C . SER B 1 11 ? 40.299 66.580 2.733 1.00 8.61 39 SER B C 1
ATOM 2041 O O . SER B 1 11 ? 39.922 65.895 3.714 1.00 9.26 39 SER B O 1
ATOM 2044 N N . ILE B 1 12 ? 40.814 66.034 1.631 1.00 8.49 40 ILE B N 1
ATOM 2045 C CA . ILE B 1 12 ? 41.068 64.591 1.571 1.00 8.22 40 ILE B CA 1
ATOM 2046 C C . ILE B 1 12 ? 42.038 64.199 2.686 1.00 8.23 40 ILE B C 1
ATOM 2047 O O . ILE B 1 12 ? 41.837 63.198 3.409 1.00 8.31 40 ILE B O 1
ATOM 2052 N N . LEU B 1 13 ? 43.118 64.970 2.797 1.00 7.59 41 LEU B N 1
ATOM 2053 C CA . LEU B 1 13 ? 44.154 64.669 3.799 1.00 8.41 41 LEU B CA 1
ATOM 2054 C C . LEU B 1 13 ? 43.588 64.811 5.225 1.00 8.11 41 LEU B C 1
ATOM 2055 O O . LEU B 1 13 ? 43.871 63.991 6.107 1.00 8.52 41 LEU B O 1
ATOM 2060 N N A GLU B 1 14 ? 42.809 65.870 5.454 0.50 8.43 42 GLU B N 1
ATOM 2061 N N B GLU B 1 14 ? 42.803 65.850 5.469 0.50 8.37 42 GLU B N 1
ATOM 2062 C CA A GLU B 1 14 ? 42.136 66.067 6.738 0.50 10.24 42 GLU B CA 1
ATOM 2063 C CA B GLU B 1 14 ? 42.233 66.018 6.793 0.50 9.35 42 GLU B CA 1
ATOM 2064 C C A GLU B 1 14 ? 41.292 64.853 7.105 0.50 9.32 42 GLU B C 1
ATOM 2065 C C B GLU B 1 14 ? 41.215 64.917 7.141 0.50 9.20 42 GLU B C 1
ATOM 2066 O O A GLU B 1 14 ? 41.383 64.322 8.216 0.50 8.78 42 GLU B O 1
ATOM 2067 O O B GLU B 1 14 ? 41.084 64.547 8.308 0.50 8.87 42 GLU B O 1
ATOM 2078 N N . LYS B 1 15 ? 40.497 64.397 6.140 1.00 9.19 43 LYS B N 1
ATOM 2079 C CA . LYS B 1 15 ? 39.538 63.330 6.409 1.00 9.57 43 LYS B CA 1
ATOM 2080 C C . LYS B 1 15 ? 40.279 62.042 6.698 1.00 9.14 43 LYS B C 1
ATOM 2081 O O . LYS B 1 15 ? 39.911 61.282 7.582 1.00 11.04 43 LYS B O 1
ATOM 2087 N N . ALA B 1 16 ? 41.369 61.809 5.977 1.00 8.66 44 ALA B N 1
ATOM 2088 C CA . ALA B 1 16 ? 42.211 60.631 6.268 1.00 9.13 44 ALA B CA 1
ATOM 2089 C C . ALA B 1 16 ? 42.860 60.734 7.658 1.00 8.25 44 ALA B C 1
ATOM 2090 O O . ALA B 1 16 ? 42.865 59.763 8.425 1.00 9.36 44 ALA B O 1
ATOM 2092 N N . ASP B 1 17 ? 43.357 61.913 8.007 1.00 8.35 45 ASP B N 1
ATOM 2093 C CA . ASP B 1 17 ? 43.911 62.114 9.353 1.00 9.86 45 ASP B CA 1
ATOM 2094 C C . ASP B 1 17 ? 42.879 61.858 10.453 1.00 9.52 45 ASP B C 1
ATOM 2095 O O . ASP B 1 17 ? 43.194 61.266 11.485 1.00 10.56 45 ASP B O 1
ATOM 2100 N N A GLU B 1 18 ? 41.642 62.311 10.280 0.50 10.16 46 GLU B N 1
ATOM 2101 N N B GLU B 1 18 ? 41.649 62.327 10.208 0.50 10.29 46 GLU B N 1
ATOM 2102 C CA A GLU B 1 18 ? 40.680 62.169 11.371 0.50 11.45 46 GLU B CA 1
ATOM 2103 C CA B GLU B 1 18 ? 40.516 62.218 11.129 0.50 11.81 46 GLU B CA 1
ATOM 2104 C C A GLU B 1 18 ? 40.077 60.780 11.443 0.50 11.70 46 GLU B C 1
ATOM 2105 C C B GLU B 1 18 ? 40.178 60.797 11.437 0.50 11.54 46 GLU B C 1
ATOM 2106 O O A GLU B 1 18 ? 39.411 60.453 12.417 0.50 11.58 46 GLU B O 1
ATOM 2107 O O B GLU B 1 18 ? 39.823 60.458 12.565 0.50 11.13 46 GLU B O 1
ATOM 2118 N N . ILE B 1 19 ? 40.304 59.957 10.426 1.00 11.19 47 ILE B N 1
ATOM 2119 C CA . ILE B 1 19 ? 40.058 58.536 10.573 1.00 11.13 47 ILE B CA 1
ATOM 2120 C C . ILE B 1 19 ? 41.189 57.843 11.303 1.00 10.87 47 ILE B C 1
ATOM 2121 O O . ILE B 1 19 ? 40.964 56.957 12.139 1.00 11.83 47 ILE B O 1
ATOM 2126 N N . ARG B 1 20 ? 42.420 58.190 10.964 1.00 11.26 48 ARG B N 1
ATOM 2127 C CA . ARG B 1 20 ? 43.532 57.558 11.657 1.00 11.83 48 ARG B CA 1
ATOM 2128 C C . ARG B 1 20 ? 43.475 57.807 13.181 1.00 11.12 48 ARG B C 1
ATOM 2129 O O . ARG B 1 20 ? 43.602 56.858 13.956 1.00 12.51 48 ARG B O 1
ATOM 2137 N N . PHE B 1 21 ? 43.280 59.061 13.588 1.00 11.64 49 PHE B N 1
ATOM 2138 C CA . PHE B 1 21 ? 43.334 59.425 15.001 1.00 11.52 49 PHE B CA 1
ATOM 2139 C C . PHE B 1 21 ? 42.294 60.488 15.321 1.00 11.75 49 PHE B C 1
ATOM 2140 O O . PHE B 1 21 ? 41.973 61.340 14.483 1.00 12.40 49 PHE B O 1
ATOM 2148 N N . PRO B 1 22 ? 41.754 60.434 16.557 1.00 12.20 50 PRO B N 1
ATOM 2149 C CA . PRO B 1 22 ? 40.910 61.543 16.990 1.00 12.77 50 PRO B CA 1
ATOM 2150 C C . PRO B 1 22 ? 41.723 62.842 16.882 1.00 12.37 50 PRO B C 1
ATOM 2151 O O . PRO B 1 22 ? 42.940 62.858 17.136 1.00 11.99 50 PRO B O 1
ATOM 2155 N N . GLN B 1 23 ? 41.049 63.922 16.501 1.00 11.46 51 GLN B N 1
ATOM 2156 C CA . GLN B 1 23 ? 41.653 65.236 16.432 1.00 12.87 51 GLN B CA 1
ATOM 2157 C C . GLN B 1 23 ? 41.467 65.924 17.767 1.00 13.33 51 GLN B C 1
ATOM 2158 O O . GLN B 1 23 ? 40.746 66.899 17.898 1.00 14.88 51 GLN B O 1
ATOM 2164 N N A ASP B 1 24 ? 42.169 65.392 18.759 0.50 14.15 52 ASP B N 1
ATOM 2165 N N B ASP B 1 24 ? 42.087 65.315 18.772 0.50 13.29 52 ASP B N 1
ATOM 2166 C CA A ASP B 1 24 ? 42.002 65.778 20.149 0.50 14.52 52 ASP B CA 1
ATOM 2167 C CA B ASP B 1 24 ? 41.911 65.648 20.177 0.50 12.98 52 ASP B CA 1
ATOM 2168 C C A ASP B 1 24 ? 43.031 64.993 20.950 0.50 14.00 52 ASP B C 1
ATOM 2169 C C B ASP B 1 24 ? 43.140 65.119 20.914 0.50 12.71 52 ASP B C 1
ATOM 2170 O O A ASP B 1 24 ? 43.646 64.032 20.441 0.50 13.40 52 ASP B O 1
ATOM 2171 O O B ASP B 1 24 ? 44.013 64.472 20.335 0.50 11.74 52 ASP B O 1
ATOM 2180 N N . SER B 1 25 ? 43.201 65.404 22.205 1.00 13.24 53 SER B N 1
ATOM 2181 C CA . SER B 1 25 ? 44.249 64.855 23.052 1.00 14.65 53 SER B CA 1
ATOM 2182 C C . SER B 1 25 ? 43.885 63.445 23.475 1.00 13.97 53 SER B C 1
ATOM 2183 O O . SER B 1 25 ? 42.753 63.171 23.883 1.00 13.77 53 SER B O 1
ATOM 2186 N N . PHE B 1 26 ? 44.837 62.528 23.350 1.00 13.67 54 PHE B N 1
ATOM 2187 C CA . PHE B 1 26 ? 44.543 61.153 23.709 1.00 14.18 54 PHE B CA 1
ATOM 2188 C C . PHE B 1 26 ? 45.804 60.404 24.124 1.00 14.51 54 PHE B C 1
ATOM 2189 O O . PHE B 1 26 ? 46.923 60.893 23.988 1.00 14.30 54 PHE B O 1
ATOM 2197 N N . GLN B 1 27 ? 45.591 59.237 24.718 1.00 15.11 55 GLN B N 1
ATOM 2198 C CA . GLN B 1 27 ? 46.686 58.320 25.035 1.00 15.54 55 GLN B CA 1
ATOM 2199 C C . GLN B 1 27 ? 46.470 57.016 24.301 1.00 15.14 55 GLN B C 1
ATOM 2200 O O . GLN B 1 27 ? 45.343 56.632 24.032 1.00 14.17 55 GLN B O 1
ATOM 2206 N N . VAL B 1 28 ? 47.558 56.353 23.923 1.00 14.54 56 VAL B N 1
ATOM 2207 C CA . VAL B 1 28 ? 47.408 55.073 23.272 1.00 14.26 56 VAL B CA 1
ATOM 2208 C C . VAL B 1 28 ? 48.655 54.220 23.523 1.00 13.43 56 VAL B C 1
ATOM 2209 O O . VAL B 1 28 ? 49.760 54.759 23.777 1.00 13.96 56 VAL B O 1
ATOM 2213 N N . ASN B 1 29 ? 48.459 52.919 23.497 1.00 14.35 57 ASN B N 1
ATOM 2214 C CA . ASN B 1 29 ? 49.576 51.964 23.606 1.00 14.32 57 ASN B CA 1
ATOM 2215 C C . ASN B 1 29 ? 49.969 51.503 22.222 1.00 13.92 57 ASN B C 1
ATOM 2216 O O . ASN B 1 29 ? 49.100 51.208 21.395 1.00 13.94 57 ASN B O 1
ATOM 2221 N N . VAL B 1 30 ? 51.271 51.394 21.970 1.00 14.00 58 VAL B N 1
ATOM 2222 C CA . VAL B 1 30 ? 51.768 50.964 20.675 1.00 14.31 58 VAL B CA 1
ATOM 2223 C C . VAL B 1 30 ? 52.796 49.861 20.863 1.00 14.93 58 VAL B C 1
ATOM 2224 O O . VAL B 1 30 ? 53.782 50.026 21.595 1.00 15.29 58 VAL B O 1
ATOM 2228 N N . ALA B 1 31 ? 52.516 48.727 20.255 1.00 13.59 59 ALA B N 1
ATOM 2229 C CA . ALA B 1 31 ? 53.479 47.592 20.206 1.00 14.20 59 ALA B CA 1
ATOM 2230 C C . ALA B 1 31 ? 54.104 47.585 18.818 1.00 14.32 59 ALA B C 1
ATOM 2231 O O . ALA B 1 31 ? 53.402 47.649 17.812 1.00 15.40 59 ALA B O 1
ATOM 2233 N N . ILE B 1 32 ? 55.421 47.489 18.742 1.00 14.04 60 ILE B N 1
ATOM 2234 C CA . ILE B 1 32 ? 56.089 47.426 17.437 1.00 13.86 60 ILE B CA 1
ATOM 2235 C C . ILE B 1 32 ? 56.951 46.166 17.380 1.00 13.91 60 ILE B C 1
ATOM 2236 O O . ILE B 1 32 ? 57.869 46.001 18.196 1.00 15.58 60 ILE B O 1
ATOM 2241 N N . ARG B 1 33 ? 56.652 45.285 16.413 1.00 13.89 61 ARG B N 1
ATOM 2242 C CA . ARG B 1 33 ? 57.423 44.055 16.204 1.00 13.48 61 ARG B CA 1
ATOM 2243 C C . ARG B 1 33 ? 58.151 44.143 14.863 1.00 13.19 61 ARG B C 1
ATOM 2244 O O . ARG B 1 33 ? 57.500 44.316 13.817 1.00 13.62 61 ARG B O 1
ATOM 2252 N N . THR B 1 34 ? 59.478 44.086 14.897 1.00 11.56 62 THR B N 1
ATOM 2253 C CA . THR B 1 34 ? 60.276 44.198 13.681 1.00 11.89 62 THR B CA 1
ATOM 2254 C C . THR B 1 34 ? 61.032 42.896 13.482 1.00 11.10 62 THR B C 1
ATOM 2255 O O . THR B 1 34 ? 61.687 42.399 14.411 1.00 12.08 62 THR B O 1
ATOM 2259 N N . ALA B 1 35 ? 60.931 42.352 12.280 1.00 11.66 63 ALA B N 1
ATOM 2260 C CA . ALA B 1 35 ? 61.640 41.143 11.943 1.00 12.01 63 ALA B CA 1
ATOM 2261 C C . ALA B 1 35 ? 62.205 41.261 10.526 1.00 11.67 63 ALA B C 1
ATOM 2262 O O . ALA B 1 35 ? 61.550 41.801 9.653 1.00 11.31 63 ALA B O 1
ATOM 2264 N N . ALA B 1 36 ? 63.400 40.715 10.307 1.00 12.58 64 ALA B N 1
ATOM 2265 C CA . ALA B 1 36 ? 63.988 40.476 8.967 1.00 12.15 64 ALA B CA 1
ATOM 2266 C C . ALA B 1 36 ? 64.431 39.024 8.919 1.00 11.84 64 ALA B C 1
ATOM 2267 O O . ALA B 1 36 ? 64.811 38.463 9.961 1.00 11.67 64 ALA B O 1
ATOM 2269 N N . PRO B 1 37 ? 64.406 38.412 7.708 1.00 10.69 65 PRO B N 1
ATOM 2270 C CA . PRO B 1 37 ? 64.836 37.024 7.572 1.00 11.87 65 PRO B CA 1
ATOM 2271 C C . PRO B 1 37 ? 66.189 36.759 8.214 1.00 12.86 65 PRO B C 1
ATOM 2272 O O . PRO B 1 37 ? 67.149 37.524 8.041 1.00 14.82 65 PRO B O 1
ATOM 2276 N N . ASP B 1 38 ? 66.233 35.653 8.956 1.00 14.37 66 ASP B N 1
ATOM 2277 C CA . ASP B 1 38 ? 67.432 35.145 9.628 1.00 16.33 66 ASP B CA 1
ATOM 2278 C C . ASP B 1 38 ? 67.998 36.046 10.702 1.00 16.88 66 ASP B C 1
ATOM 2279 O O . ASP B 1 38 ? 69.091 35.800 11.175 1.00 18.50 66 ASP B O 1
ATOM 2284 N N . HIS B 1 39 ? 67.250 37.077 11.100 1.00 15.56 67 HIS B N 1
ATOM 2285 C CA . HIS B 1 39 ? 67.632 37.923 12.232 1.00 16.00 67 HIS B CA 1
ATOM 2286 C C . HIS B 1 39 ? 66.617 37.908 13.342 1.00 14.76 67 HIS B C 1
ATOM 2287 O O . HIS B 1 39 ? 65.472 37.548 13.119 1.00 15.29 67 HIS B O 1
ATOM 2294 N N . ALA B 1 40 ? 67.060 38.240 14.549 1.00 15.20 68 ALA B N 1
ATOM 2295 C CA . ALA B 1 40 ? 66.195 38.275 15.694 1.00 15.69 68 ALA B CA 1
ATOM 2296 C C . ALA B 1 40 ? 65.180 39.371 15.606 1.00 15.57 68 ALA B C 1
ATOM 2297 O O . ALA B 1 40 ? 65.478 40.490 15.191 1.00 16.89 68 ALA B O 1
ATOM 2299 N N A GLU B 1 41 ? 63.959 39.033 16.001 0.50 15.19 69 GLU B N 1
ATOM 2300 N N B GLU B 1 41 ? 63.967 39.052 16.027 0.50 15.64 69 GLU B N 1
ATOM 2301 C CA A GLU B 1 41 ? 62.914 40.027 16.207 0.50 15.95 69 GLU B CA 1
ATOM 2302 C CA B GLU B 1 41 ? 62.887 40.024 16.132 0.50 16.25 69 GLU B CA 1
ATOM 2303 C C A GLU B 1 41 ? 63.273 41.048 17.290 0.50 16.12 69 GLU B C 1
ATOM 2304 C C B GLU B 1 41 ? 63.008 40.985 17.318 0.50 17.07 69 GLU B C 1
ATOM 2305 O O A GLU B 1 41 ? 63.920 40.731 18.296 0.50 15.59 69 GLU B O 1
ATOM 2306 O O B GLU B 1 41 ? 63.182 40.544 18.455 0.50 17.08 69 GLU B O 1
ATOM 2317 N N . ASP B 1 42 ? 62.867 42.292 17.043 1.00 17.19 70 ASP B N 1
ATOM 2318 C CA . ASP B 1 42 ? 62.824 43.358 18.092 1.00 19.21 70 ASP B CA 1
ATOM 2319 C C . ASP B 1 42 ? 61.349 43.666 18.421 1.00 19.71 70 ASP B C 1
ATOM 2320 O O . ASP B 1 42 ? 60.617 44.047 17.544 1.00 21.12 70 ASP B O 1
ATOM 2325 N N . LEU B 1 43 ? 60.921 43.476 19.672 1.00 18.55 71 LEU B N 1
ATOM 2326 C CA . LEU B 1 43 ? 59.600 43.907 20.141 1.00 20.12 71 LEU B CA 1
ATOM 2327 C C . LEU B 1 43 ? 59.755 45.014 21.153 1.00 19.16 71 LEU B C 1
ATOM 2328 O O . LEU B 1 43 ? 60.411 44.870 22.188 1.00 19.41 71 LEU B O 1
ATOM 2333 N N . TYR B 1 44 ? 59.108 46.117 20.843 1.00 18.46 72 TYR B N 1
ATOM 2334 C CA . TYR B 1 44 ? 59.101 47.307 21.681 1.00 18.79 72 TYR B CA 1
ATOM 2335 C C . TYR B 1 44 ? 57.670 47.681 21.975 1.00 18.03 72 TYR B C 1
ATOM 2336 O O . TYR B 1 44 ? 56.806 47.545 21.108 1.00 18.48 72 TYR B O 1
ATOM 2345 N N . ARG B 1 45 ? 57.416 48.157 23.193 1.00 17.16 73 ARG B N 1
ATOM 2346 C CA . ARG B 1 45 ? 56.103 48.713 23.539 1.00 16.77 73 ARG B CA 1
ATOM 2347 C C . ARG B 1 45 ? 56.242 50.098 24.102 1.00 15.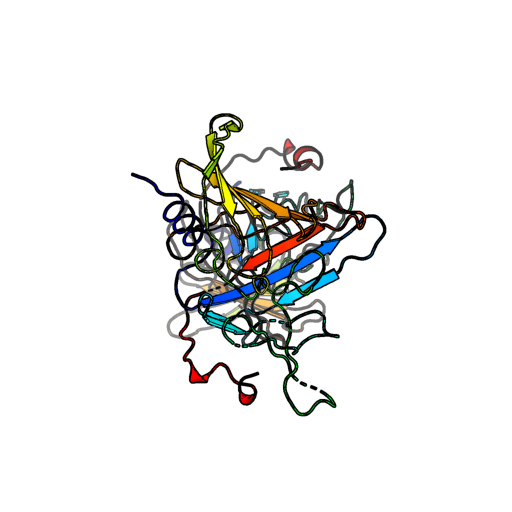99 73 ARG B C 1
ATOM 2348 O O . ARG B 1 45 ? 57.195 50.377 24.819 1.00 16.32 73 ARG B O 1
ATOM 2356 N N . TYR B 1 46 ? 55.300 50.961 23.715 1.00 15.06 74 TYR B N 1
ATOM 2357 C CA . TYR B 1 46 ? 55.273 52.372 24.129 1.00 14.98 74 TYR B CA 1
ATOM 2358 C C . TYR B 1 46 ? 53.902 52.795 24.614 1.00 15.53 74 TYR B C 1
ATOM 2359 O O . TYR B 1 46 ? 52.891 52.217 24.196 1.00 14.92 74 TYR B O 1
ATOM 2368 N N . GLN B 1 47 ? 53.884 53.791 25.499 1.00 15.56 75 GLN B N 1
ATOM 2369 C CA . GLN B 1 47 ? 52.711 54.602 25.777 1.00 16.22 75 GLN B CA 1
ATOM 2370 C C . GLN B 1 47 ? 52.967 55.940 25.120 1.00 14.40 75 GLN B C 1
ATOM 2371 O O . GLN B 1 47 ? 54.036 56.557 25.314 1.00 16.62 75 GLN B O 1
ATOM 2377 N N A VAL B 1 48 ? 51.948 56.443 24.426 0.50 14.25 76 VAL B N 1
ATOM 2378 N N B VAL B 1 48 ? 51.990 56.416 24.360 0.50 14.82 76 VAL B N 1
ATOM 2379 C CA A VAL B 1 48 ? 52.027 57.681 23.671 0.50 13.74 76 VAL B CA 1
ATOM 2380 C CA B VAL B 1 48 ? 52.082 57.723 23.748 0.50 14.67 76 VAL B CA 1
ATOM 2381 C C A V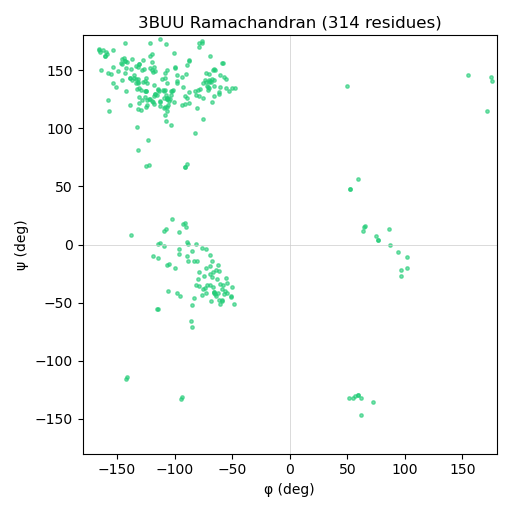AL B 1 48 ? 50.960 58.654 24.186 0.50 13.40 76 VAL B C 1
ATOM 2382 C C B VAL B 1 48 ? 50.996 58.612 24.337 0.50 14.10 76 VAL B C 1
ATOM 2383 O O A VAL B 1 48 ? 49.776 58.317 24.168 0.50 13.63 76 VAL B O 1
ATOM 2384 O O B VAL B 1 48 ? 49.880 58.171 24.563 0.50 14.44 76 VAL B O 1
ATOM 2391 N N . LEU B 1 49 ? 51.379 59.841 24.648 1.00 12.87 77 LEU B N 1
ATOM 2392 C CA . LEU B 1 49 ? 50.446 60.883 25.009 1.00 13.66 77 LEU B CA 1
ATOM 2393 C C . LEU B 1 49 ? 50.492 61.842 23.825 1.00 11.77 77 LEU B C 1
ATOM 2394 O O . LEU B 1 49 ? 51.507 62.508 23.609 1.00 14.98 77 LEU B O 1
ATOM 2399 N N . SER B 1 50 ? 49.371 62.012 23.115 1.00 14.07 78 SER B N 1
ATOM 2400 C CA . SER B 1 50 ? 49.356 62.714 21.847 1.00 14.13 78 SER B CA 1
ATOM 2401 C C . SER B 1 50 ? 48.486 63.959 21.909 1.00 13.98 78 SER B C 1
ATOM 2402 O O . SER B 1 50 ? 47.311 63.855 22.152 1.00 14.91 78 SER B O 1
ATOM 2405 N N . LYS B 1 51 ? 49.092 65.104 21.644 1.00 15.57 79 LYS B N 1
ATOM 2406 C CA . LYS B 1 51 ? 48.329 66.335 21.551 1.00 16.22 79 LYS B CA 1
ATOM 2407 C C . LYS B 1 51 ? 48.589 66.902 20.156 1.00 14.86 79 LYS B C 1
ATOM 2408 O O . LYS B 1 51 ? 49.305 67.915 19.983 1.00 18.06 79 LYS B O 1
ATOM 2414 N N . GLY B 1 52 ? 48.067 66.176 19.159 1.00 16.85 80 GLY B N 1
ATOM 2415 C CA . GLY B 1 52 ? 48.160 66.567 17.742 1.00 17.12 80 GLY B CA 1
ATOM 2416 C C . GLY B 1 52 ? 49.591 66.630 17.296 1.00 16.52 80 GLY B C 1
ATOM 2417 O O . GLY B 1 52 ? 50.374 65.704 17.577 1.00 19.67 80 GLY B O 1
ATOM 2418 N N . ASN B 1 53 ? 49.957 67.713 16.630 1.00 15.17 81 ASN B N 1
ATOM 2419 C CA . ASN B 1 53 ? 51.308 67.968 16.171 1.00 15.35 81 ASN B CA 1
ATOM 2420 C C . ASN B 1 53 ? 52.006 69.082 16.990 1.00 15.22 81 ASN B C 1
ATOM 2421 O O . ASN B 1 53 ? 53.079 69.589 16.635 1.00 18.25 81 ASN B O 1
ATOM 2426 N N . GLU B 1 54 ? 51.419 69.431 18.107 1.00 17.42 82 GLU B N 1
ATOM 2427 C CA . GLU B 1 54 ? 51.977 70.474 18.955 1.00 17.91 82 GLU B CA 1
ATOM 2428 C C . GLU B 1 54 ? 52.850 69.899 20.058 1.00 17.82 82 GLU B C 1
ATOM 2429 O O . GLU B 1 54 ? 53.959 70.407 20.349 1.00 17.77 82 GLU B O 1
ATOM 2435 N N . ASN B 1 55 ? 52.340 68.836 20.675 1.00 16.58 83 ASN B N 1
ATOM 2436 C CA . ASN B 1 55 ? 53.074 68.194 21.761 1.00 16.19 83 ASN B CA 1
ATOM 2437 C C . ASN B 1 55 ? 52.798 66.711 21.831 1.00 15.22 83 ASN B C 1
ATOM 2438 O O . ASN B 1 55 ? 51.699 66.205 21.553 1.00 16.54 83 ASN B O 1
ATOM 2443 N N . SER B 1 56 ? 53.785 65.974 22.282 1.00 14.98 84 SER B N 1
ATOM 2444 C CA . SER B 1 56 ? 53.523 64.586 22.624 1.00 14.77 84 SER B CA 1
ATOM 2445 C C . SER B 1 56 ? 54.624 64.094 23.555 1.00 14.28 84 SER B C 1
ATOM 2446 O O . SER B 1 56 ? 55.742 64.676 23.648 1.00 15.86 84 SER B O 1
ATOM 2449 N N . ILE B 1 57 ? 54.298 63.009 24.215 1.00 15.42 85 ILE B N 1
ATOM 2450 C CA . ILE B 1 57 ? 55.286 62.239 24.951 1.00 17.53 85 ILE B CA 1
ATOM 2451 C C . ILE B 1 57 ? 55.239 60.772 24.493 1.00 17.07 85 ILE B C 1
ATOM 2452 O O . ILE B 1 57 ? 54.175 60.156 24.467 1.00 16.97 85 ILE B O 1
ATOM 2457 N N . VAL B 1 58 ? 56.405 60.198 24.203 1.00 17.21 86 VAL B N 1
ATOM 2458 C CA . VAL B 1 58 ? 56.504 58.783 23.807 1.00 17.69 86 VAL B CA 1
ATOM 2459 C C . VAL B 1 58 ? 57.409 58.097 24.831 1.00 19.22 86 VAL B C 1
ATOM 2460 O O . VAL B 1 58 ? 58.579 58.475 25.015 1.00 20.03 86 VAL B O 1
ATOM 2472 N N A ILE B 1 60 ? 58.841 54.439 26.512 0.50 20.77 88 ILE B N 1
ATOM 2473 N N B ILE B 1 60 ? 58.864 54.455 26.486 0.50 19.78 88 ILE B N 1
ATOM 2474 C CA A ILE B 1 60 ? 59.038 53.026 26.241 0.50 20.49 88 ILE B CA 1
ATOM 2475 C CA B ILE B 1 60 ? 59.109 53.017 26.345 0.50 18.79 88 ILE B CA 1
ATOM 2476 C C A ILE B 1 60 ? 58.815 52.189 27.511 0.50 20.45 88 ILE B C 1
ATOM 2477 C C B ILE B 1 60 ? 58.637 52.302 27.598 0.50 19.43 88 ILE B C 1
ATOM 2478 O O A ILE B 1 60 ? 59.419 52.461 28.564 0.50 19.88 88 ILE B O 1
ATOM 2479 O O B ILE B 1 60 ? 58.916 52.747 28.723 0.50 19.57 88 ILE B O 1
ATOM 2488 N N . THR B 1 61 ? 57.925 51.195 27.398 1.00 20.16 89 THR B N 1
ATOM 2489 C CA . THR B 1 61 ? 57.541 50.306 28.510 1.00 21.64 89 THR B CA 1
ATOM 2490 C C . THR B 1 61 ? 58.143 48.870 28.424 1.00 22.00 89 THR B C 1
ATOM 2491 O O . THR B 1 61 ? 58.241 48.169 29.446 1.00 23.03 89 THR B O 1
ATOM 2495 N N A GLU B 1 62 ? 58.498 48.434 27.215 0.50 21.67 90 GLU B N 1
ATOM 2496 N N B GLU B 1 62 ? 58.546 48.462 27.222 0.50 22.15 90 GLU B N 1
ATOM 2497 C CA A GLU B 1 62 ? 59.145 47.132 26.959 0.50 21.62 90 GLU B CA 1
ATOM 2498 C CA B GLU B 1 62 ? 59.128 47.142 26.945 0.50 22.81 90 GLU B CA 1
ATOM 2499 C C A GLU B 1 62 ? 60.097 47.310 25.776 0.50 21.63 90 GLU B C 1
ATOM 2500 C C B GLU B 1 62 ? 60.096 47.315 25.767 0.50 22.17 90 GLU B C 1
ATOM 2501 O O A GLU B 1 62 ? 59.779 48.075 24.880 0.50 20.93 90 GLU B O 1
ATOM 2502 O O B GLU B 1 62 ? 59.793 48.086 24.869 0.50 21.73 90 GLU B O 1
ATOM 2513 N N . PRO B 1 63 ? 61.251 46.607 25.743 1.00 22.09 91 PRO B N 1
ATOM 2514 C CA . PRO B 1 63 ? 61.762 45.583 26.649 1.00 22.20 91 PRO B CA 1
ATOM 2515 C C . PRO B 1 63 ? 62.308 46.190 27.913 1.00 22.29 91 PRO B C 1
ATOM 2516 O O . PRO B 1 63 ? 62.460 47.415 28.023 1.00 21.92 91 PRO B O 1
ATOM 2520 N N . ALA B 1 64 ? 62.624 45.317 28.852 1.00 22.46 92 ALA B N 1
ATOM 2521 C CA . ALA B 1 64 ? 63.173 45.744 30.124 1.00 22.39 92 ALA B CA 1
ATOM 2522 C C . ALA B 1 64 ? 64.445 46.597 30.024 1.00 22.65 92 ALA B C 1
ATOM 2523 O O . ALA B 1 64 ? 64.602 47.537 30.795 1.00 23.25 92 ALA B O 1
ATOM 2525 N N . SER B 1 65 ? 65.352 46.261 29.106 1.00 23.79 93 SER B N 1
ATOM 2526 C CA . SER B 1 65 ? 66.639 46.963 29.004 1.00 24.72 93 SER B CA 1
ATOM 2527 C C . SER B 1 65 ? 66.466 48.458 28.694 1.00 25.19 93 SER B C 1
ATOM 2528 O O . SER B 1 65 ? 67.352 49.267 29.017 1.00 25.81 93 SER B O 1
ATOM 2531 N N . GLU B 1 66 ? 65.315 48.826 28.116 1.00 24.85 94 GLU B N 1
ATOM 2532 C CA . GLU B 1 66 ? 65.083 50.186 27.629 1.00 25.59 94 GLU B CA 1
ATOM 2533 C C . GLU B 1 66 ? 63.918 50.872 28.331 1.00 26.14 94 GLU B C 1
ATOM 2534 O O . GLU B 1 66 ? 63.710 52.072 28.137 1.00 25.77 94 GLU B O 1
ATOM 2536 N N . ARG B 1 67 ? 63.159 50.108 29.117 1.00 26.14 95 ARG B N 1
ATOM 2537 C CA . ARG B 1 67 ? 61.976 50.587 29.854 1.00 26.71 95 ARG B CA 1
ATOM 2538 C C . ARG B 1 67 ? 62.255 51.895 30.595 1.00 25.65 95 ARG B C 1
ATOM 2539 O O . ARG B 1 67 ? 63.301 52.041 31.232 1.00 26.16 95 ARG B O 1
ATOM 2547 N N . GLY B 1 68 ? 61.335 52.857 30.488 1.00 25.32 96 GLY B N 1
ATOM 2548 C CA . GLY B 1 68 ? 61.431 54.114 31.238 1.00 25.29 96 GLY B CA 1
ATOM 2549 C C . GLY B 1 68 ? 61.924 55.319 30.455 1.00 25.87 96 GLY B C 1
ATOM 2550 O O . GLY B 1 68 ? 61.837 56.454 30.958 1.00 26.89 96 GLY B O 1
ATOM 2551 N N . GLN B 1 69 ? 62.426 55.108 29.246 1.00 25.96 97 GLN B N 1
ATOM 2552 C CA A GLN B 1 69 ? 62.955 56.194 28.424 0.50 26.38 97 GLN B CA 1
ATOM 2553 C CA B GLN B 1 69 ? 62.952 56.195 28.424 0.50 26.19 97 GLN B CA 1
ATOM 2554 C C . GLN B 1 69 ? 61.819 56.972 27.763 1.00 25.87 97 GLN B C 1
ATOM 2555 O O . GLN B 1 69 ? 60.969 56.377 27.113 1.00 26.03 97 GLN B O 1
ATOM 2566 N N . ALA B 1 70 ? 61.810 58.304 27.923 1.00 24.74 98 ALA B N 1
ATOM 2567 C CA . ALA B 1 70 ? 60.734 59.149 27.336 1.00 23.00 98 ALA B CA 1
ATOM 2568 C C . ALA B 1 70 ? 61.210 60.280 26.415 1.00 21.19 98 ALA B C 1
ATOM 2569 O O . ALA B 1 70 ? 62.181 60.987 26.725 1.00 21.97 98 ALA B O 1
ATOM 2571 N N . ILE B 1 71 ? 60.494 60.482 25.298 1.00 19.88 99 ILE B N 1
ATOM 2572 C CA . ILE B 1 71 ? 60.802 61.508 24.302 1.00 19.45 99 ILE B CA 1
ATOM 2573 C C . ILE B 1 71 ? 59.708 62.553 24.388 1.00 17.17 99 ILE B C 1
ATOM 2574 O O . ILE B 1 71 ? 58.551 62.180 24.444 1.00 18.24 99 ILE B O 1
ATOM 2579 N N A LEU B 1 72 ? 60.099 63.829 24.413 0.50 16.61 100 LEU B N 1
ATOM 2580 N N B LEU B 1 72 ? 60.073 63.835 24.387 0.50 17.10 100 LEU B N 1
ATOM 2581 C CA A LEU B 1 72 ? 59.173 64.949 24.392 0.50 16.15 100 LEU B CA 1
ATOM 2582 C CA B LEU B 1 72 ? 59.111 64.925 24.473 0.50 16.96 100 LEU B CA 1
ATOM 2583 C C A LEU B 1 72 ? 59.210 65.619 23.040 0.50 15.07 100 LEU B C 1
ATOM 2584 C C B LEU B 1 72 ? 59.173 65.748 23.181 0.50 15.86 100 LEU B C 1
ATOM 2585 O O A LEU B 1 72 ? 60.281 65.929 22.530 0.50 15.60 100 LEU B O 1
ATOM 2586 O O B LEU B 1 72 ? 60.238 66.275 22.844 0.50 16.07 100 LEU B O 1
ATOM 2608 N N . LYS B 1 74 ? 57.960 69.137 21.120 1.00 18.54 102 LYS B N 1
ATOM 2609 C CA . LYS B 1 74 ? 57.435 70.538 21.178 1.00 21.50 102 LYS B CA 1
ATOM 2610 C C . LYS B 1 74 ? 57.644 71.016 19.770 1.00 21.46 102 LYS B C 1
ATOM 2611 O O . LYS B 1 74 ? 58.795 71.226 19.355 1.00 21.73 102 LYS B O 1
ATOM 2617 N N . GLY B 1 75 ? 56.558 71.181 19.014 1.00 22.00 103 GLY B N 1
ATOM 2618 C CA . GLY B 1 75 ? 56.658 71.558 17.606 1.00 22.13 103 GLY B CA 1
ATOM 2619 C C . GLY B 1 75 ? 57.449 70.537 16.815 1.00 21.63 103 GLY B C 1
ATOM 2620 O O . GLY B 1 75 ? 57.182 69.351 16.915 1.00 22.19 103 GLY B O 1
ATOM 2621 N N . ARG B 1 76 ? 58.441 71.019 16.055 1.00 22.55 104 ARG B N 1
ATOM 2622 C CA . ARG B 1 76 ? 59.280 70.194 15.156 1.00 22.90 104 ARG B CA 1
ATOM 2623 C C . ARG B 1 76 ? 60.530 69.629 15.854 1.00 21.48 104 ARG B C 1
ATOM 2624 O O . ARG B 1 76 ? 61.368 68.963 15.216 1.00 22.12 104 ARG B O 1
ATOM 2632 N N . ASP B 1 77 ? 60.664 69.906 17.150 1.00 19.70 105 ASP B N 1
ATOM 2633 C CA . ASP B 1 77 ? 61.793 69.396 17.938 1.00 17.95 105 ASP B CA 1
ATOM 2634 C C . ASP B 1 77 ? 61.384 68.280 18.892 1.00 17.87 105 ASP B C 1
ATOM 2635 O O . ASP B 1 77 ? 60.290 68.294 19.518 1.00 19.99 105 ASP B O 1
ATOM 2640 N N . LEU B 1 78 ? 62.248 67.289 18.964 1.00 16.35 106 LEU B N 1
ATOM 2641 C CA . LEU B 1 78 ? 62.105 66.264 19.991 1.00 15.90 106 LEU B CA 1
ATOM 2642 C C . LEU B 1 78 ? 63.241 66.376 20.969 1.00 14.24 106 LEU B C 1
ATOM 2643 O O . LEU B 1 78 ? 64.326 66.800 20.601 1.00 16.68 106 LEU B O 1
ATOM 2648 N N A TRP B 1 79 ? 62.980 66.006 22.214 0.50 14.00 107 TRP B N 1
ATOM 2649 N N B TRP B 1 79 ? 62.953 66.069 22.223 0.50 15.98 107 TRP B N 1
ATOM 2650 C CA A TRP B 1 79 ? 63.915 66.204 23.330 0.50 13.38 107 TRP B CA 1
ATOM 2651 C CA B TRP B 1 79 ? 63.961 66.088 23.278 0.50 16.86 107 TRP B CA 1
ATOM 2652 C C A TRP B 1 79 ? 63.922 64.984 24.235 0.50 13.87 107 TRP B C 1
ATOM 2653 C C B TRP B 1 79 ? 63.957 64.821 24.079 0.50 16.47 107 TRP B C 1
ATOM 2654 O O A TRP B 1 79 ? 62.871 64.428 24.557 0.50 13.26 107 TRP B O 1
ATOM 2655 O O B TRP B 1 79 ? 62.955 64.100 24.209 0.50 16.95 107 TRP B O 1
ATOM 2676 N N . VAL B 1 80 ? 65.104 64.572 24.661 1.00 16.01 108 VAL B N 1
ATOM 2677 C CA . VAL B 1 80 ? 65.215 63.463 25.572 1.00 17.07 108 VAL B CA 1
ATOM 2678 C C . VAL B 1 80 ? 66.233 63.804 26.635 1.00 16.93 108 VAL B C 1
ATOM 2679 O O . VAL B 1 80 ? 67.199 64.534 26.349 1.00 19.37 108 VAL B O 1
ATOM 2683 N N . PHE B 1 81 ? 66.055 63.260 27.845 1.00 18.45 109 PHE B N 1
ATOM 2684 C CA . PHE B 1 81 ? 67.079 63.314 28.883 1.00 19.41 109 PHE B CA 1
ATOM 2685 C C . PHE B 1 81 ? 67.692 61.972 29.051 1.00 21.54 109 PHE B C 1
ATOM 2686 O O . PHE B 1 81 ? 67.005 60.937 29.145 1.00 22.55 109 PHE B O 1
ATOM 2710 N N . PRO B 1 83 ? 71.090 59.880 31.206 1.00 20.79 111 PRO B N 1
ATOM 2711 C CA . PRO B 1 83 ? 72.081 59.995 32.252 1.00 19.24 111 PRO B CA 1
ATOM 2712 C C . PRO B 1 83 ? 73.388 60.575 31.726 1.00 18.06 111 PRO B C 1
ATOM 2713 O O . PRO B 1 83 ? 73.774 60.314 30.584 1.00 17.55 111 PRO B O 1
ATOM 2717 N N . SER B 1 84 ? 74.062 61.339 32.582 1.00 16.48 112 SER B N 1
ATOM 2718 C CA . SER B 1 84 ? 75.370 61.950 32.302 1.00 15.99 112 SER B CA 1
ATOM 2719 C C . SER B 1 84 ? 75.265 63.141 31.360 1.00 15.39 112 SER B C 1
ATOM 2720 O O . SER B 1 84 ? 76.283 63.717 31.006 1.00 16.21 112 SER B O 1
ATOM 2723 N N . VAL B 1 85 ? 74.041 63.564 31.052 1.00 15.03 113 VAL B N 1
ATOM 2724 C CA . VAL B 1 85 ? 73.820 64.733 30.197 1.00 15.46 113 VAL B CA 1
ATOM 2725 C C . VAL B 1 85 ? 72.844 65.646 30.914 1.00 16.39 113 VAL B C 1
ATOM 2726 O O . VAL B 1 85 ? 71.703 65.274 31.171 1.00 17.50 113 VAL B O 1
ATOM 2730 N N . SER B 1 86 ? 73.321 66.832 31.275 1.00 16.70 114 SER B N 1
ATOM 2731 C CA . SER B 1 86 ? 72.538 67.750 32.082 1.00 17.87 114 SER B CA 1
ATOM 2732 C C . SER B 1 86 ? 71.330 68.322 31.362 1.00 17.79 114 SER B C 1
ATOM 2733 O O . SER B 1 86 ? 70.235 68.406 31.946 1.00 20.16 114 SER B O 1
ATOM 2736 N N . GLN B 1 87 ? 71.539 68.810 30.142 1.00 17.64 115 GLN B N 1
ATOM 2737 C CA . GLN B 1 87 ? 70.478 69.462 29.398 1.00 17.16 115 GLN B CA 1
ATOM 2738 C C . GLN B 1 87 ? 69.882 68.486 28.389 1.00 17.63 115 GLN B C 1
ATOM 2739 O O . GLN B 1 87 ? 70.596 67.604 27.865 1.00 17.95 115 GLN B O 1
ATOM 2745 N N . PRO B 1 88 ? 68.590 68.659 28.042 1.00 17.53 116 PRO B N 1
ATOM 2746 C CA . PRO B 1 88 ? 67.931 67.722 27.149 1.00 18.91 116 PRO B CA 1
ATOM 2747 C C . PRO B 1 88 ? 68.559 67.784 25.796 1.00 18.22 116 PRO B C 1
ATOM 2748 O O . PRO B 1 88 ? 69.083 68.824 25.371 1.00 20.06 116 PRO B O 1
ATOM 2752 N N . ILE B 1 89 ? 68.506 66.645 25.131 1.00 19.05 117 ILE B N 1
ATOM 2753 C CA A ILE B 1 89 ? 69.165 66.445 23.844 0.50 18.45 117 ILE B CA 1
ATOM 2754 C CA B ILE B 1 89 ? 69.169 66.493 23.850 0.50 18.77 117 ILE B CA 1
ATOM 2755 C C . ILE B 1 89 ? 68.113 66.566 22.745 1.00 19.13 117 ILE B C 1
ATOM 2756 O O . ILE B 1 89 ? 67.054 65.984 22.873 1.00 17.39 117 ILE B O 1
ATOM 2765 N N . ARG B 1 90 ? 68.392 67.334 21.687 1.00 18.99 118 ARG B N 1
ATOM 2766 C CA . ARG B 1 90 ? 67.429 67.534 20.582 1.00 19.69 118 ARG B CA 1
ATOM 2767 C C . ARG B 1 90 ? 67.480 66.364 19.619 1.00 20.85 118 ARG B C 1
ATOM 2768 O O . ARG B 1 90 ? 68.551 66.004 19.137 1.00 21.41 118 ARG B O 1
ATOM 2776 N N . LEU B 1 91 ? 66.316 65.802 19.321 1.00 19.99 119 LEU B N 1
ATOM 2777 C CA . LEU B 1 91 ? 66.197 64.717 18.340 1.00 19.14 119 LEU B CA 1
ATOM 2778 C C . LEU B 1 91 ? 65.405 65.227 17.140 1.00 17.06 119 LEU B C 1
ATOM 2779 O O . LEU B 1 91 ? 64.685 66.220 17.221 1.00 16.86 119 LEU B O 1
ATOM 2784 N N A SER B 1 92 ? 65.483 64.452 16.071 0.50 17.08 120 SER B N 1
ATOM 2785 N N B SER B 1 92 ? 65.576 64.597 15.981 0.50 16.69 120 SER B N 1
ATOM 2786 C CA A SER B 1 92 ? 64.808 64.748 14.833 0.50 15.98 120 SER B CA 1
ATOM 2787 C CA B SER B 1 92 ? 64.743 64.957 14.828 0.50 15.48 120 SER B CA 1
ATOM 2788 C C A SER B 1 92 ? 63.540 63.902 14.666 0.50 15.44 120 SER B C 1
ATOM 2789 C C B SER B 1 92 ? 63.636 63.945 14.552 0.50 15.33 120 SER B C 1
ATOM 2790 O O A SER B 1 92 ? 63.441 62.760 15.147 0.50 14.98 120 SER B O 1
ATOM 2791 O O B SER B 1 92 ? 63.761 62.744 14.822 0.50 14.87 120 SER B O 1
ATOM 2796 N N . LEU B 1 93 ? 62.583 64.454 13.940 1.00 15.13 121 LEU B N 1
ATOM 2797 C CA . LEU B 1 93 ? 61.434 63.654 13.538 1.00 14.06 121 LEU B CA 1
ATOM 2798 C C . LEU B 1 93 ? 61.810 62.500 12.622 1.00 12.51 121 LEU B C 1
ATOM 2799 O O . LEU B 1 93 ? 61.192 61.408 12.681 1.00 12.29 121 LEU B O 1
ATOM 2804 N N . SER B 1 94 ? 62.842 62.691 11.804 1.00 13.27 122 SER B N 1
ATOM 2805 C CA . SER B 1 94 ? 63.231 61.663 10.862 1.00 13.92 122 SER B CA 1
ATOM 2806 C C . SER B 1 94 ? 64.124 60.578 11.426 1.00 15.25 122 SER B C 1
ATOM 2807 O O . SER B 1 94 ? 64.314 59.548 10.769 1.00 16.52 122 SER B O 1
ATOM 2810 N N . GLN B 1 95 ? 64.704 60.794 12.603 1.00 14.80 123 GLN B N 1
ATOM 2811 C CA . GLN B 1 95 ? 65.524 59.775 13.235 1.00 15.49 123 GLN B CA 1
ATOM 2812 C C . GLN B 1 95 ? 64.741 58.493 13.490 1.00 14.60 123 GLN B C 1
ATOM 2813 O O . GLN B 1 95 ? 63.521 58.492 13.605 1.00 14.54 123 GLN B O 1
ATOM 2819 N N . ARG B 1 96 ? 65.459 57.394 13.588 1.00 15.43 124 ARG B N 1
ATOM 2820 C CA . ARG B 1 96 ? 64.849 56.102 13.769 1.00 14.93 124 ARG B CA 1
ATOM 2821 C C . ARG B 1 96 ? 64.439 55.874 15.226 1.00 15.52 124 ARG B C 1
ATOM 2822 O O . ARG B 1 96 ? 65.173 56.190 16.162 1.00 16.74 124 ARG B O 1
ATOM 2830 N N . LEU B 1 97 ? 63.216 55.407 15.414 1.00 13.27 125 LEU B N 1
ATOM 2831 C CA . LEU B 1 97 ? 62.725 55.010 16.701 1.00 13.10 125 LEU B CA 1
ATOM 2832 C C . LEU B 1 97 ? 63.147 53.559 16.897 1.00 13.18 125 LEU B C 1
ATOM 2833 O O . LEU B 1 97 ? 63.977 53.268 17.739 1.00 15.25 125 LEU B O 1
ATOM 2838 N N . THR B 1 98 ? 62.611 52.649 16.093 1.00 12.96 126 THR B N 1
ATOM 2839 C CA . THR B 1 98 ? 62.978 51.235 16.073 1.00 13.01 126 THR B CA 1
ATOM 2840 C C . THR B 1 98 ? 62.582 50.671 14.711 1.00 11.99 126 THR B C 1
ATOM 2841 O O . THR B 1 98 ? 61.605 51.113 14.125 1.00 12.89 126 THR B O 1
ATOM 2845 N N . GLY B 1 99 ? 63.334 49.714 14.218 1.00 11.42 127 GLY B N 1
ATOM 2846 C CA . GLY B 1 99 ? 62.985 49.080 12.946 1.00 11.28 127 GLY B CA 1
ATOM 2847 C C . GLY B 1 99 ? 62.756 50.109 11.851 1.00 10.79 127 GLY B C 1
ATOM 2848 O O . GLY B 1 99 ? 63.554 51.013 11.632 1.00 11.58 127 GLY B O 1
ATOM 2849 N N . GLN B 1 100 ? 61.662 49.961 11.139 1.00 9.80 128 GLN B N 1
ATOM 2850 C CA . GLN B 1 100 ? 61.291 50.857 10.058 1.00 10.01 128 GLN B CA 1
ATOM 2851 C C . GLN B 1 100 ? 60.426 52.021 10.496 1.00 10.51 128 GLN B C 1
ATOM 2852 O O . GLN B 1 100 ? 59.829 52.665 9.638 1.00 12.24 128 GLN B O 1
ATOM 2858 N N . VAL B 1 101 ? 60.414 52.323 11.787 1.00 9.93 129 VAL B N 1
ATOM 2859 C CA . VAL B 1 101 ? 59.578 53.367 12.342 1.00 10.17 129 VAL B CA 1
ATOM 2860 C C . VAL B 1 101 ? 60.425 54.574 12.696 1.00 10.98 129 VAL B C 1
ATOM 2861 O O . VAL B 1 101 ? 61.426 54.463 13.430 1.00 12.12 129 VAL B O 1
ATOM 2865 N N . ALA B 1 102 ? 60.038 55.733 12.172 1.00 10.54 130 ALA B N 1
ATOM 2866 C CA . ALA B 1 102 ? 60.732 56.981 12.512 1.00 10.64 130 ALA B CA 1
ATOM 2867 C C . ALA B 1 102 ? 60.107 57.566 13.763 1.00 11.07 130 ALA B C 1
ATOM 2868 O O . ALA B 1 102 ? 58.945 57.334 14.015 1.00 10.95 130 ALA B O 1
ATOM 2870 N N . ASN B 1 103 ? 60.844 58.422 14.470 1.00 10.78 131 ASN B N 1
ATOM 2871 C CA . ASN B 1 103 ? 60.285 59.137 15.635 1.00 11.92 131 ASN B CA 1
ATOM 2872 C C . ASN B 1 103 ? 58.977 59.822 15.271 1.00 11.70 131 ASN B C 1
ATOM 2873 O O . ASN B 1 103 ? 58.025 59.690 16.009 1.00 12.08 131 ASN B O 1
ATOM 2878 N N . GLY B 1 104 ? 58.906 60.496 14.120 1.00 11.24 132 GLY B N 1
ATOM 2879 C CA . GLY B 1 104 ? 57.723 61.267 13.761 1.00 11.97 132 GLY B CA 1
ATOM 2880 C C . GLY B 1 104 ? 56.538 60.343 13.506 1.00 11.41 132 GLY B C 1
ATOM 2881 O O . GLY B 1 104 ? 55.373 60.755 13.665 1.00 12.78 132 GLY B O 1
ATOM 2882 N N . ASP B 1 105 ? 56.800 59.088 13.077 1.00 11.03 133 ASP B N 1
ATOM 2883 C CA . ASP B 1 105 ? 55.718 58.154 12.850 1.00 11.14 133 ASP B CA 1
ATOM 2884 C C . ASP B 1 105 ? 54.905 57.860 14.092 1.00 12.11 133 ASP B C 1
ATOM 2885 O O . ASP B 1 105 ? 53.727 57.518 13.983 1.00 13.49 133 ASP B O 1
ATOM 2890 N N A ILE B 1 106 ? 55.521 57.982 15.262 0.50 11.75 134 ILE B N 1
ATOM 2891 N N B ILE B 1 106 ? 55.550 57.939 15.258 0.50 11.79 134 ILE B N 1
ATOM 2892 C CA A ILE B 1 106 ? 54.834 57.763 16.517 0.50 12.19 134 ILE B CA 1
ATOM 2893 C CA B ILE B 1 106 ? 54.909 57.680 16.536 0.50 12.45 134 ILE B CA 1
ATOM 2894 C C A ILE B 1 106 ? 54.468 59.060 17.222 0.50 11.42 134 ILE B C 1
ATOM 2895 C C B ILE B 1 106 ? 54.604 58.937 17.378 0.50 11.31 134 ILE B C 1
ATOM 2896 O O A ILE B 1 106 ? 53.350 59.210 17.745 0.50 13.34 134 ILE B O 1
ATOM 2897 O O B ILE B 1 106 ? 53.656 58.924 18.166 0.50 12.29 134 ILE B O 1
ATOM 2906 N N . ALA B 1 107 ? 55.406 59.993 17.213 1.00 12.64 135 ALA B N 1
ATOM 2907 C CA . ALA B 1 107 ? 55.289 61.211 18.001 1.00 12.08 135 ALA B CA 1
ATOM 2908 C C . ALA B 1 107 ? 54.287 62.200 17.392 1.00 12.40 135 ALA B C 1
ATOM 2909 O O . ALA B 1 107 ? 53.702 62.973 18.134 1.00 13.18 135 ALA B O 1
ATOM 2911 N N . ARG B 1 108 ? 54.108 62.186 16.073 1.00 12.56 136 ARG B N 1
ATOM 2912 C CA A ARG B 1 108 ? 53.301 63.186 15.317 0.50 13.67 136 ARG B CA 1
ATOM 2913 C CA B ARG B 1 108 ? 53.314 63.197 15.427 0.50 12.90 136 ARG B CA 1
ATOM 2914 C C . ARG B 1 108 ? 52.020 62.552 14.901 1.00 12.83 136 ARG B C 1
ATOM 2915 O O . ARG B 1 108 ? 52.047 61.620 14.131 1.00 14.16 136 ARG B O 1
ATOM 2930 N N . ALA B 1 109 ? 50.876 63.073 15.318 1.00 12.75 137 ALA B N 1
ATOM 2931 C CA . ALA B 1 109 ? 49.608 62.418 15.021 1.00 13.17 137 ALA B CA 1
ATOM 2932 C C . ALA B 1 109 ? 49.149 62.541 13.565 1.00 13.11 137 ALA B C 1
ATOM 2933 O O . ALA B 1 109 ? 48.578 61.601 13.038 1.00 13.82 137 ALA B O 1
ATOM 2935 N N . ASN B 1 110 ? 49.377 63.676 12.924 1.00 12.18 138 ASN B N 1
ATOM 2936 C CA . ASN B 1 110 ? 48.701 64.021 11.685 1.00 11.28 138 ASN B CA 1
ATOM 2937 C C . ASN B 1 110 ? 49.666 64.375 10.595 1.00 10.78 138 ASN B C 1
ATOM 2938 O O . ASN B 1 110 ? 50.718 64.965 10.867 1.00 11.70 138 ASN B O 1
ATOM 2943 N N . PHE B 1 111 ? 49.242 64.125 9.354 1.00 9.62 139 PHE B N 1
ATOM 2944 C CA . PHE B 1 111 ? 49.979 64.631 8.221 1.00 9.91 139 PHE B CA 1
ATOM 2945 C C . PHE B 1 111 ? 49.679 66.117 7.983 1.00 8.91 139 PHE B C 1
ATOM 2946 O O . PHE B 1 111 ? 50.556 66.890 7.591 1.00 9.06 139 PHE B O 1
ATOM 2954 N N . THR B 1 112 ? 48.434 66.526 8.222 1.00 9.18 140 THR B N 1
ATOM 2955 C CA . THR B 1 112 ? 48.038 67.908 7.958 1.00 10.30 140 THR B CA 1
ATOM 2956 C C . THR B 1 112 ? 48.894 68.830 8.820 1.00 11.48 140 THR B C 1
ATOM 2957 O O . THR B 1 112 ? 49.108 68.586 10.016 1.00 12.96 140 THR B O 1
ATOM 2961 N N . GLY B 1 113 ? 49.379 69.898 8.178 1.00 12.37 141 GLY B N 1
ATOM 2962 C CA . GLY B 1 113 ? 50.240 70.882 8.825 1.00 15.26 141 GLY B CA 1
ATOM 2963 C C . GLY B 1 113 ? 51.707 70.633 8.580 1.00 15.09 141 GLY B C 1
ATOM 2964 O O . GLY B 1 113 ? 52.523 71.557 8.741 1.00 16.21 141 GLY B O 1
ATOM 2965 N N . ASP B 1 114 ? 52.072 69.403 8.234 1.00 15.31 142 ASP B N 1
ATOM 2966 C CA . ASP B 1 114 ? 53.483 69.085 7.966 1.00 16.19 142 ASP B CA 1
ATOM 2967 C C . ASP B 1 114 ? 53.780 68.941 6.473 1.00 15.21 142 ASP B C 1
ATOM 2968 O O . ASP B 1 114 ? 54.944 68.967 6.070 1.00 15.91 142 ASP B O 1
ATOM 2973 N N . TYR B 1 115 ? 52.726 68.765 5.662 1.00 15.32 143 TYR B N 1
ATOM 2974 C CA . TYR B 1 115 ? 52.920 68.516 4.221 1.00 14.75 143 TYR B CA 1
ATOM 2975 C C . TYR B 1 115 ? 51.961 69.343 3.386 1.00 14.74 143 TYR B C 1
ATOM 2976 O O . TYR B 1 115 ? 50.786 69.505 3.792 1.00 17.90 143 TYR B O 1
ATOM 2985 N N . HIS B 1 116 ? 52.420 69.826 2.229 1.00 14.81 144 HIS B N 1
ATOM 2986 C CA . HIS B 1 116 ? 51.525 70.396 1.191 1.00 15.43 144 HIS B CA 1
ATOM 2987 C C . HIS B 1 116 ? 50.951 69.187 0.434 1.00 12.42 144 HIS B C 1
ATOM 2988 O O . HIS B 1 116 ? 51.733 68.485 -0.167 1.00 12.52 144 HIS B O 1
ATOM 2995 N N . PRO B 1 117 ? 49.629 68.971 0.456 1.00 11.71 145 PRO B N 1
ATOM 2996 C CA . PRO B 1 117 ? 49.055 67.882 -0.354 1.00 9.22 145 PRO B CA 1
ATOM 2997 C C . PRO B 1 117 ? 48.603 68.348 -1.742 1.00 8.42 145 PRO B C 1
ATOM 2998 O O . PRO B 1 117 ? 48.070 69.438 -1.905 1.00 10.54 145 PRO B O 1
ATOM 3002 N N A GLN B 1 118 ? 48.787 67.494 -2.740 0.50 8.51 146 GLN B N 1
ATOM 3003 N N B GLN B 1 118 ? 48.814 67.504 -2.738 0.50 9.30 146 GLN B N 1
ATOM 3004 C CA A GLN B 1 118 ? 48.280 67.748 -4.086 0.50 9.00 146 GLN B CA 1
ATOM 3005 C CA B GLN B 1 118 ? 48.256 67.717 -4.065 0.50 10.35 146 GLN B CA 1
ATOM 3006 C C A GLN B 1 118 ? 47.946 66.411 -4.724 0.50 8.78 146 GLN B C 1
ATOM 3007 C C B GLN B 1 118 ? 47.816 66.347 -4.554 0.50 9.57 146 GLN B C 1
ATOM 3008 O O A GLN B 1 118 ? 48.741 65.467 -4.648 0.50 8.66 146 GLN B O 1
ATOM 3009 O O B GLN B 1 118 ? 48.366 65.314 -4.169 0.50 9.28 146 GLN B O 1
ATOM 3020 N N . LEU B 1 119 ? 46.788 66.316 -5.378 1.00 9.01 147 LEU B N 1
ATOM 3021 C CA . LEU B 1 119 ? 46.386 65.039 -5.985 1.00 9.29 147 LEU B CA 1
ATOM 3022 C C . LEU B 1 119 ? 47.317 64.722 -7.134 1.00 9.34 147 LEU B C 1
ATOM 3023 O O . LEU B 1 119 ? 47.351 65.466 -8.099 1.00 12.07 147 LEU B O 1
ATOM 3028 N N . LEU B 1 120 ? 48.082 63.631 -7.053 1.00 9.16 148 LEU B N 1
ATOM 3029 C CA . LEU B 1 120 ? 48.942 63.226 -8.157 1.00 9.45 148 LEU B CA 1
ATOM 3030 C C . LEU B 1 120 ? 48.173 62.423 -9.206 1.00 9.25 148 LEU B C 1
ATOM 3031 O O . LEU B 1 120 ? 48.303 62.684 -10.409 1.00 10.66 148 LEU B O 1
ATOM 3036 N N . ARG B 1 121 ? 47.372 61.460 -8.768 1.00 8.68 149 ARG B N 1
ATOM 3037 C CA . ARG B 1 121 ? 46.576 60.641 -9.679 1.00 9.49 149 ARG B CA 1
ATOM 3038 C C . ARG B 1 121 ? 45.432 60.047 -8.909 1.00 9.72 149 ARG B C 1
ATOM 3039 O O . ARG B 1 121 ? 45.462 59.960 -7.680 1.00 9.99 149 ARG B O 1
ATOM 3047 N N . ASN B 1 122 ? 44.452 59.561 -9.669 1.00 9.87 150 ASN B N 1
ATOM 3048 C CA . ASN B 1 122 ? 43.432 58.642 -9.173 1.00 10.78 150 ASN B CA 1
ATOM 3049 C C . ASN B 1 122 ? 43.843 57.267 -9.580 1.00 10.24 150 ASN B C 1
ATOM 3050 O O . ASN B 1 122 ? 44.338 57.097 -10.696 1.00 12.52 150 ASN B O 1
ATOM 3055 N N A GLU B 1 123 ? 43.705 56.290 -8.688 0.50 9.16 151 GLU B N 1
ATOM 3056 N N B GLU B 1 123 ? 43.570 56.285 -8.730 0.50 9.11 151 GLU B N 1
ATOM 3057 C CA A GLU B 1 123 ? 43.938 54.896 -9.052 0.50 8.90 151 GLU B CA 1
ATOM 3058 C CA B GLU B 1 123 ? 43.954 54.920 -9.022 0.50 8.50 151 GLU B CA 1
ATOM 3059 C C A GLU B 1 123 ? 42.700 54.112 -8.723 0.50 8.52 151 GLU B C 1
ATOM 3060 C C B GLU B 1 123 ? 42.876 53.938 -8.581 0.50 7.71 151 GLU B C 1
ATOM 3061 O O A GLU B 1 123 ? 41.963 54.437 -7.797 0.50 9.90 151 GLU B O 1
ATOM 3062 O O B GLU B 1 123 ? 42.431 53.942 -7.411 0.50 7.62 151 GLU B O 1
ATOM 3073 N N . SER B 1 124 ? 42.461 53.092 -9.530 1.00 7.44 152 SER B N 1
ATOM 3074 C CA . SER B 1 124 ? 41.453 52.090 -9.259 1.00 8.26 152 SER B CA 1
ATOM 3075 C C . SER B 1 124 ? 42.167 50.789 -8.994 1.00 7.83 152 SER B C 1
ATOM 3076 O O . SER B 1 124 ? 43.059 50.401 -9.777 1.00 9.58 152 SER B O 1
ATOM 3079 N N . ILE B 1 125 ? 41.772 50.124 -7.916 1.00 8.05 153 ILE B N 1
ATOM 3080 C CA . ILE B 1 125 ? 42.326 48.844 -7.511 1.00 9.22 153 ILE B CA 1
ATOM 3081 C C . ILE B 1 125 ? 41.116 47.969 -7.233 1.00 7.91 153 ILE B C 1
ATOM 3082 O O . ILE B 1 125 ? 40.291 48.307 -6.375 1.00 8.94 153 ILE B O 1
ATOM 3087 N N . ASP B 1 126 ? 40.959 46.898 -8.011 1.00 7.78 154 ASP B N 1
ATOM 3088 C CA . ASP B 1 126 ? 39.708 46.145 -7.954 1.00 9.15 154 ASP B CA 1
ATOM 3089 C C . ASP B 1 126 ? 38.557 47.091 -8.260 1.00 8.94 154 ASP B C 1
ATOM 3090 O O . ASP B 1 126 ? 38.649 47.835 -9.247 1.00 11.53 154 ASP B O 1
ATOM 3095 N N . ASP B 1 127 ? 37.522 47.104 -7.429 1.00 8.61 155 ASP B N 1
ATOM 3096 C CA . ASP B 1 127 ? 36.375 47.978 -7.677 1.00 10.24 155 ASP B CA 1
ATOM 3097 C C . ASP B 1 127 ? 36.367 49.219 -6.799 1.00 10.72 155 ASP B C 1
ATOM 3098 O O . ASP B 1 127 ? 35.334 49.883 -6.663 1.00 12.85 155 ASP B O 1
ATOM 3103 N N . GLU B 1 128 ? 37.520 49.601 -6.278 1.00 10.32 156 GLU B N 1
ATOM 3104 C CA . GLU B 1 128 ? 37.563 50.833 -5.518 1.00 13.85 156 GLU B CA 1
ATOM 3105 C C . GLU B 1 128 ? 38.540 51.834 -6.093 1.00 11.39 156 GLU B C 1
ATOM 3106 O O . GLU B 1 128 ? 39.540 51.489 -6.724 1.00 11.63 156 GLU B O 1
ATOM 3112 N N . ASP B 1 129 ? 38.231 53.091 -5.850 1.00 10.98 157 ASP B N 1
ATOM 3113 C CA . ASP B 1 129 ? 39.051 54.186 -6.319 1.00 9.62 157 ASP B CA 1
ATOM 3114 C C . ASP B 1 129 ? 39.765 54.812 -5.132 1.00 8.84 157 ASP B C 1
ATOM 3115 O O . ASP B 1 129 ? 39.232 54.909 -4.020 1.00 9.45 157 ASP B O 1
ATOM 3120 N N . TYR B 1 130 ? 40.971 55.312 -5.422 1.00 8.56 158 TYR B N 1
ATOM 3121 C CA . TYR B 1 130 ? 41.826 55.942 -4.439 1.00 7.69 158 TYR B CA 1
ATOM 3122 C C . TYR B 1 130 ? 42.328 57.247 -4.983 1.00 7.93 158 TYR B C 1
ATOM 3123 O O . TYR B 1 130 ? 42.680 57.356 -6.155 1.00 9.31 158 TYR B O 1
ATOM 3132 N N . TYR B 1 131 ? 42.350 58.264 -4.117 1.00 7.64 159 TYR B N 1
ATOM 3133 C CA . TYR B 1 131 ? 43.153 59.457 -4.356 1.00 7.63 159 TYR B CA 1
ATOM 3134 C C . TYR B 1 131 ? 44.587 59.135 -4.007 1.00 7.29 159 TYR B C 1
ATOM 3135 O O . TYR B 1 131 ? 44.853 58.637 -2.912 1.00 8.97 159 TYR B O 1
ATOM 3144 N N . VAL B 1 132 ? 45.520 59.400 -4.924 1.00 6.67 160 VAL B N 1
ATOM 3145 C CA . VAL B 1 132 ? 46.930 59.265 -4.575 1.00 6.76 160 VAL B CA 1
ATOM 3146 C C . VAL B 1 132 ? 47.455 60.672 -4.367 1.00 6.44 160 VAL B C 1
ATOM 3147 O O . VAL B 1 132 ? 47.659 61.423 -5.339 1.00 7.39 160 VAL B O 1
ATOM 3151 N N . LEU B 1 133 ? 47.610 61.061 -3.092 1.00 6.49 161 LEU B N 1
ATOM 3152 C CA . LEU B 1 133 ? 48.085 62.382 -2.740 1.00 6.37 161 LEU B CA 1
ATOM 3153 C C . LEU B 1 133 ? 49.607 62.403 -2.694 1.00 6.23 161 LEU B C 1
ATOM 3154 O O . LEU B 1 133 ? 50.232 61.542 -2.082 1.00 7.41 161 LEU B O 1
ATOM 3159 N N . GLU B 1 134 ? 50.197 63.397 -3.346 1.00 7.24 162 GLU B N 1
ATOM 3160 C CA . GLU B 1 134 ? 51.586 63.680 -3.158 1.00 7.18 162 GLU B CA 1
ATOM 3161 C C . GLU B 1 134 ? 51.716 64.706 -2.020 1.00 7.35 162 GLU B C 1
ATOM 3162 O O . GLU B 1 134 ? 51.170 65.816 -2.109 1.00 7.86 162 GLU B O 1
ATOM 3168 N N . LEU B 1 135 ? 52.437 64.316 -0.964 1.00 7.61 163 LEU B N 1
ATOM 3169 C CA . LEU B 1 135 ? 52.655 65.141 0.211 1.00 8.16 163 LEU B CA 1
ATOM 3170 C C . LEU B 1 135 ? 54.074 65.634 0.179 1.00 8.87 163 LEU B C 1
ATOM 3171 O O . LEU B 1 135 ? 55.013 64.845 0.221 1.00 9.57 163 LEU B O 1
ATOM 3176 N N . THR B 1 136 ? 54.251 66.950 0.108 1.00 10.13 164 THR B N 1
ATOM 3177 C CA . THR B 1 136 ? 55.581 67.541 0.069 1.00 11.80 164 THR B CA 1
ATOM 3178 C C . THR B 1 136 ? 55.846 68.151 1.445 1.00 12.79 164 THR B C 1
ATOM 3179 O O . THR B 1 136 ? 55.083 68.998 1.933 1.00 13.88 164 THR B O 1
ATOM 3183 N N . GLY B 1 137 ? 56.922 67.749 2.098 1.00 13.38 165 GLY B N 1
ATOM 3184 C CA . GLY B 1 137 ? 57.180 68.289 3.418 1.00 14.59 165 GLY B CA 1
ATOM 3185 C C . GLY B 1 137 ? 57.303 69.809 3.358 1.00 16.51 165 GLY B C 1
ATOM 3186 O O . GLY B 1 137 ? 57.924 70.378 2.433 1.00 17.40 165 GLY B O 1
ATOM 3187 N N A ILE B 1 138 ? 56.775 70.473 4.379 0.50 16.66 166 ILE B N 1
ATOM 3188 N N B ILE B 1 138 ? 56.724 70.475 4.357 0.50 17.04 166 ILE B N 1
ATOM 3189 C CA A ILE B 1 138 ? 56.749 71.945 4.368 0.50 17.53 166 ILE B CA 1
ATOM 3190 C CA B ILE B 1 138 ? 56.734 71.949 4.392 0.50 18.13 166 ILE B CA 1
ATOM 3191 C C A ILE B 1 138 ? 58.072 72.611 4.747 0.50 17.91 166 ILE B C 1
ATOM 3192 C C B ILE B 1 138 ? 58.165 72.495 4.436 0.50 18.01 166 ILE B C 1
ATOM 3193 O O A ILE B 1 138 ? 58.223 73.799 4.642 0.50 18.12 166 ILE B O 1
ATOM 3194 O O B ILE B 1 138 ? 58.475 73.502 3.783 0.50 17.97 166 ILE B O 1
ATOM 3203 N N . ASP B 1 139 ? 59.023 71.827 5.211 1.00 17.73 167 ASP B N 1
ATOM 3204 C CA . ASP B 1 139 ? 60.416 72.235 5.346 1.00 18.25 167 ASP B CA 1
ATOM 3205 C C . ASP B 1 139 ? 61.204 70.958 5.624 1.00 19.29 167 ASP B C 1
ATOM 3206 O O . ASP B 1 139 ? 60.631 69.848 5.686 1.00 18.44 167 ASP B O 1
ATOM 3211 N N . ARG B 1 140 ? 62.515 71.115 5.707 1.00 18.92 168 ARG B N 1
ATOM 3212 C CA . ARG B 1 140 ? 63.422 70.004 5.875 1.00 19.88 168 ARG B CA 1
ATOM 3213 C C . ARG B 1 140 ? 63.388 69.394 7.270 1.00 19.35 168 ARG B C 1
ATOM 3214 O O . ARG B 1 140 ? 64.045 68.368 7.506 1.00 20.83 168 ARG B O 1
ATOM 3222 N N . SER B 1 141 ? 62.609 69.986 8.170 1.00 19.86 169 SER B N 1
ATOM 3223 C CA . SER B 1 141 ? 62.459 69.478 9.542 1.00 20.12 169 SER B CA 1
ATOM 3224 C C . SER B 1 141 ? 61.348 68.449 9.739 1.00 20.02 169 SER B C 1
ATOM 3225 O O . SER B 1 141 ? 61.279 67.771 10.775 1.00 20.90 169 SER B O 1
ATOM 3228 N N . VAL B 1 142 ? 60.455 68.327 8.769 1.00 17.50 170 VAL B N 1
ATOM 3229 C CA . VAL B 1 142 ? 59.369 67.348 8.961 1.00 17.39 170 VAL B CA 1
ATOM 3230 C C . VAL B 1 142 ? 59.908 65.915 8.742 1.00 16.28 170 VAL B C 1
ATOM 3231 O O . VAL B 1 142 ? 61.085 65.752 8.364 1.00 17.37 170 VAL B O 1
ATOM 3235 N N . THR B 1 143 ? 59.092 64.890 9.005 1.00 15.68 171 THR B N 1
ATOM 3236 C CA . THR B 1 143 ? 59.608 63.522 9.060 1.00 14.78 171 THR B CA 1
ATOM 3237 C C . THR B 1 143 ? 60.113 63.052 7.690 1.00 14.10 171 THR B C 1
ATOM 3238 O O . THR B 1 143 ? 61.152 62.387 7.614 1.00 14.37 171 THR B O 1
ATOM 3242 N N . TYR B 1 144 ? 59.391 63.376 6.629 1.00 12.50 172 TYR B N 1
ATOM 3243 C CA . TYR B 1 144 ? 59.759 63.005 5.257 1.00 12.15 172 TYR B CA 1
ATOM 3244 C C . TYR B 1 144 ? 59.729 64.193 4.312 1.00 12.07 172 TYR B C 1
ATOM 3245 O O . TYR B 1 144 ? 58.950 65.134 4.534 1.00 12.90 172 TYR B O 1
ATOM 3254 N N A GLN B 1 145 ? 60.464 64.142 3.206 0.50 11.44 173 GLN B N 1
ATOM 3255 N N B GLN B 1 145 ? 60.546 64.128 3.257 0.50 12.01 173 GLN B N 1
ATOM 3256 C CA A GLN B 1 145 ? 60.352 65.223 2.213 0.50 11.52 173 GLN B CA 1
ATOM 3257 C CA B GLN B 1 145 ? 60.518 65.126 2.188 0.50 12.56 173 GLN B CA 1
ATOM 3258 C C A GLN B 1 145 ? 59.288 64.950 1.160 0.50 10.23 173 GLN B C 1
ATOM 3259 C C B GLN B 1 145 ? 59.264 64.922 1.340 0.50 11.09 173 GLN B C 1
ATOM 3260 O O A GLN B 1 145 ? 58.738 65.881 0.548 0.50 9.89 173 GLN B O 1
ATOM 3261 O O B GLN B 1 145 ? 58.555 65.887 1.059 0.50 11.54 173 GLN B O 1
ATOM 3272 N N . LYS B 1 146 ? 58.978 63.669 0.954 1.00 10.18 174 LYS B N 1
ATOM 3273 C CA A LYS B 1 146 ? 57.950 63.307 -0.026 0.50 9.10 174 LYS B CA 1
ATOM 3274 C CA B LYS B 1 146 ? 57.862 63.377 0.100 0.50 10.08 174 LYS B CA 1
ATOM 3275 C C . LYS B 1 146 ? 57.263 62.034 0.465 1.00 8.67 174 LYS B C 1
ATOM 3276 O O . LYS B 1 146 ? 57.967 61.066 0.803 1.00 8.66 174 LYS B O 1
ATOM 3287 N N . VAL B 1 147 ? 55.934 62.027 0.459 1.00 8.17 175 VAL B N 1
ATOM 3288 C CA . VAL B 1 147 ? 55.136 60.842 0.740 1.00 8.22 175 VAL B CA 1
ATOM 3289 C C . VAL B 1 147 ? 54.053 60.766 -0.344 1.00 7.32 175 VAL B C 1
ATOM 3290 O O . VAL B 1 147 ? 53.496 61.799 -0.706 1.00 8.53 175 VAL B O 1
ATOM 3294 N N . LEU B 1 148 ? 53.776 59.572 -0.838 1.00 6.23 176 LEU B N 1
ATOM 3295 C CA . LEU B 1 148 ? 52.563 59.324 -1.591 1.00 6.70 176 LEU B CA 1
ATOM 3296 C C . LEU B 1 148 ? 51.615 58.575 -0.697 1.00 6.12 176 LEU B C 1
ATOM 3297 O O . LEU B 1 148 ? 51.970 57.507 -0.182 1.00 7.28 176 LEU B O 1
ATOM 3302 N N . LEU B 1 149 ? 50.396 59.097 -0.529 1.00 5.88 177 LEU B N 1
ATOM 3303 C CA . LEU B 1 149 ? 49.385 58.484 0.350 1.00 6.14 177 LEU B CA 1
ATOM 3304 C C . LEU B 1 149 ? 48.158 58.158 -0.436 1.00 6.36 177 LEU B C 1
ATOM 3305 O O . LEU B 1 149 ? 47.579 59.041 -1.115 1.00 6.49 177 LEU B O 1
ATOM 3310 N N . TRP B 1 150 ? 47.738 56.907 -0.381 1.00 6.11 178 TRP B N 1
ATOM 3311 C CA . TRP B 1 150 ? 46.476 56.467 -1.019 1.00 6.47 178 TRP B CA 1
ATOM 3312 C C . TRP B 1 150 ? 45.357 56.595 -0.026 1.00 5.83 178 TRP B C 1
ATOM 3313 O O . TRP B 1 150 ? 45.447 56.053 1.083 1.00 7.24 178 TRP B O 1
ATOM 3324 N N . VAL B 1 151 ? 44.289 57.289 -0.439 1.00 6.80 179 VAL B N 1
ATOM 3325 C CA . VAL B 1 151 ? 43.135 57.543 0.403 1.00 7.46 179 VAL B CA 1
ATOM 3326 C C . VAL B 1 151 ? 41.902 57.044 -0.370 1.00 7.18 179 VAL B C 1
ATOM 3327 O O . VAL B 1 151 ? 41.669 57.464 -1.517 1.00 7.78 179 VAL B O 1
ATOM 3331 N N . ASN B 1 152 ? 41.102 56.191 0.259 1.00 7.77 180 ASN B N 1
ATOM 3332 C CA . ASN B 1 152 ? 39.914 55.651 -0.421 1.00 8.33 180 ASN B CA 1
ATOM 3333 C C . ASN B 1 152 ? 38.964 56.781 -0.798 1.00 7.76 180 ASN B C 1
ATOM 3334 O O . ASN B 1 152 ? 38.614 57.610 0.050 1.00 8.33 180 ASN B O 1
ATOM 3339 N N . GLN B 1 153 ? 38.492 56.818 -2.037 1.00 8.47 181 GLN B N 1
ATOM 3340 C CA . GLN B 1 153 ? 37.652 57.935 -2.455 1.00 9.68 181 GLN B CA 1
ATOM 3341 C C . GLN B 1 153 ? 36.275 57.920 -1.858 1.00 10.73 181 GLN B C 1
ATOM 3342 O O . GLN B 1 153 ? 35.628 58.975 -1.815 1.00 13.01 181 GLN B O 1
ATOM 3348 N N A SER B 1 154 ? 35.810 56.744 -1.437 0.50 10.48 182 SER B N 1
ATOM 3349 N N B SER B 1 154 ? 35.768 56.756 -1.457 0.50 10.76 182 SER B N 1
ATOM 3350 C CA A SER B 1 154 ? 34.449 56.581 -0.946 0.50 11.54 182 SER B CA 1
ATOM 3351 C CA B SER B 1 154 ? 34.407 56.702 -0.932 0.50 12.00 182 SER B CA 1
ATOM 3352 C C A SER B 1 154 ? 34.272 56.952 0.520 0.50 10.88 182 SER B C 1
ATOM 3353 C C B SER B 1 154 ? 34.347 57.120 0.534 0.50 11.20 182 SER B C 1
ATOM 3354 O O A SER B 1 154 ? 33.273 57.582 0.888 0.50 12.28 182 SER B O 1
ATOM 3355 O O B SER B 1 154 ? 33.528 57.966 0.921 0.50 11.15 182 SER B O 1
ATOM 3360 N N . ASN B 1 155 ? 35.240 56.574 1.350 1.00 10.47 183 ASN B N 1
ATOM 3361 C CA . ASN B 1 155 ? 35.148 56.789 2.787 1.00 11.08 183 ASN B CA 1
ATOM 3362 C C . ASN B 1 155 ? 36.391 57.407 3.412 1.00 9.64 183 ASN B C 1
ATOM 3363 O O . ASN B 1 155 ? 36.440 57.552 4.630 1.00 10.62 183 ASN B O 1
ATOM 3368 N N . PHE B 1 156 ? 37.346 57.828 2.572 1.00 9.41 184 PHE B N 1
ATOM 3369 C CA . PHE B 1 156 ? 38.543 58.575 3.012 1.00 8.52 184 PHE B CA 1
ATOM 3370 C C . PHE B 1 156 ? 39.478 57.791 3.904 1.00 8.92 184 PHE B C 1
ATOM 3371 O O . PHE B 1 156 ? 40.355 58.366 4.531 1.00 9.02 184 PHE B O 1
ATOM 3379 N N . ARG B 1 157 ? 39.345 56.476 3.957 1.00 9.24 185 ARG B N 1
ATOM 3380 C CA . ARG B 1 157 ? 40.298 55.708 4.770 1.00 10.24 185 ARG B CA 1
ATOM 3381 C C . ARG B 1 157 ? 41.684 55.721 4.155 1.00 9.48 185 ARG B C 1
ATOM 3382 O O . ARG B 1 157 ? 41.820 55.590 2.949 1.00 9.51 185 ARG B O 1
ATOM 3390 N N . PRO B 1 158 ? 42.710 55.836 5.002 1.00 9.18 186 PRO B N 1
ATOM 3391 C CA . PRO B 1 158 ? 44.053 55.631 4.484 1.00 9.94 186 PRO B CA 1
ATOM 3392 C C . PRO B 1 158 ? 44.211 54.166 4.098 1.00 9.17 186 PRO B C 1
ATOM 3393 O O . PRO B 1 158 ? 43.719 53.283 4.816 1.00 10.35 186 PRO B O 1
ATOM 3397 N N . TYR B 1 159 ? 44.933 53.944 3.004 1.00 8.75 187 TYR B N 1
ATOM 3398 C CA . TYR B 1 159 ? 45.110 52.621 2.437 1.00 9.39 187 TYR B CA 1
ATOM 3399 C C . TYR B 1 159 ? 46.572 52.183 2.506 1.00 9.52 187 TYR B C 1
ATOM 3400 O O . TYR B 1 159 ? 46.885 51.133 3.093 1.00 10.12 187 TYR B O 1
ATOM 3409 N N . LYS B 1 160 ? 47.476 52.985 1.945 1.00 7.83 188 LYS B N 1
ATOM 3410 C CA . LYS B 1 160 ? 48.905 52.637 1.933 1.00 7.89 188 LYS B CA 1
ATOM 3411 C C . LYS B 1 160 ? 49.662 53.909 1.640 1.00 6.59 188 LYS B C 1
ATOM 3412 O O . LYS B 1 160 ? 49.070 54.914 1.207 1.00 6.52 188 LYS B O 1
ATOM 3418 N N . ALA B 1 161 ? 50.970 53.856 1.840 1.00 6.75 189 ALA B N 1
ATOM 3419 C CA . ALA B 1 161 ? 51.816 55.000 1.597 1.00 6.52 189 ALA B CA 1
ATOM 3420 C C . ALA B 1 161 ? 53.163 54.547 1.100 1.00 5.60 189 ALA B C 1
ATOM 3421 O O . ALA B 1 161 ? 53.631 53.428 1.348 1.00 6.79 189 ALA B O 1
ATOM 3423 N N . GLU B 1 162 ? 53.846 55.444 0.392 1.00 6.02 190 GLU B N 1
ATOM 3424 C CA . GLU B 1 162 ? 55.236 55.314 -0.043 1.00 6.60 190 GLU B CA 1
ATOM 3425 C C . GLU B 1 162 ? 56.013 56.510 0.449 1.00 6.22 190 GLU B C 1
ATOM 3426 O O . GLU B 1 162 ? 55.561 57.632 0.314 1.00 6.89 190 GLU B O 1
ATOM 3432 N N . PHE B 1 163 ? 57.186 56.255 1.049 1.00 6.19 191 PHE B N 1
ATOM 3433 C CA . PHE B 1 163 ? 57.994 57.322 1.668 1.00 6.84 191 PHE B CA 1
ATOM 3434 C C . PHE B 1 163 ? 59.289 57.459 0.895 1.00 6.87 191 PHE B C 1
ATOM 3435 O O . PHE B 1 163 ? 59.993 56.445 0.676 1.00 8.11 191 PHE B O 1
ATOM 3443 N N . TYR B 1 164 ? 59.674 58.692 0.550 1.00 7.54 192 TYR B N 1
ATOM 3444 C CA . TYR B 1 164 ? 60.834 58.919 -0.305 1.00 9.27 192 TYR B CA 1
ATOM 3445 C C . TYR B 1 164 ? 61.858 59.752 0.423 1.00 11.62 192 TYR B C 1
ATOM 3446 O O . TYR B 1 164 ? 61.522 60.582 1.246 1.00 11.63 192 TYR B O 1
ATOM 3455 N N . SER B 1 165 ? 63.119 59.532 0.065 1.00 12.64 193 SER B N 1
ATOM 3456 C CA . SER B 1 165 ? 64.247 60.270 0.620 1.00 15.63 193 SER B CA 1
ATOM 3457 C C . SER B 1 165 ? 64.361 61.636 -0.028 1.00 17.73 193 SER B C 1
ATOM 3458 O O . SER B 1 165 ? 63.774 61.862 -1.077 1.00 19.41 193 SER B O 1
ATOM 3461 N N . VAL B 1 166 ? 65.223 62.489 0.545 1.00 19.81 194 VAL B N 1
ATOM 3462 C CA . VAL B 1 166 ? 65.576 63.778 -0.057 1.00 21.40 194 VAL B CA 1
ATOM 3463 C C . VAL B 1 166 ? 66.165 63.508 -1.453 1.00 19.70 194 VAL B C 1
ATOM 3464 O O . VAL B 1 166 ? 65.960 64.275 -2.385 1.00 23.21 194 VAL B O 1
ATOM 3468 N N . SER B 1 167 ? 66.894 62.395 -1.615 1.00 20.47 195 SER B N 1
ATOM 3469 C CA . SER B 1 167 ? 67.508 62.110 -2.936 1.00 19.39 195 SER B CA 1
ATOM 3470 C C . SER B 1 167 ? 66.476 61.478 -3.898 1.00 19.45 195 SER B C 1
ATOM 3471 O O . SER B 1 167 ? 66.818 61.154 -5.040 1.00 21.63 195 SER B O 1
ATOM 3474 N N . GLY B 1 168 ? 65.231 61.288 -3.434 1.00 17.52 196 GLY B N 1
ATOM 3475 C CA . GLY B 1 168 ? 64.100 60.881 -4.310 1.00 17.38 196 GLY B CA 1
ATOM 3476 C C . GLY B 1 168 ? 63.884 59.381 -4.454 1.00 15.10 196 GLY B C 1
ATOM 3477 O O . GLY B 1 168 ? 63.056 58.911 -5.251 1.00 14.80 196 GLY B O 1
ATOM 3478 N N A ARG B 1 169 ? 64.584 58.639 -3.614 0.50 13.34 197 ARG B N 1
ATOM 3479 N N B ARG B 1 169 ? 64.649 58.617 -3.685 0.50 14.51 197 ARG B N 1
ATOM 3480 C CA A ARG B 1 169 ? 64.615 57.215 -3.700 0.50 11.80 197 ARG B CA 1
ATOM 3481 C CA B ARG B 1 169 ? 64.577 57.184 -3.746 0.50 13.75 197 ARG B CA 1
ATOM 3482 C C A ARG B 1 169 ? 63.575 56.705 -2.709 0.50 11.17 197 ARG B C 1
ATOM 3483 C C B ARG B 1 169 ? 63.507 56.755 -2.774 0.50 12.14 197 ARG B C 1
ATOM 3484 O O A ARG B 1 169 ? 63.403 57.247 -1.591 0.50 10.22 197 ARG B O 1
ATOM 3485 O O B ARG B 1 169 ? 63.269 57.382 -1.730 0.50 12.47 197 ARG B O 1
ATOM 3500 N N . LEU B 1 170 ? 62.906 55.628 -3.102 1.00 11.14 198 LEU B N 1
ATOM 3501 C CA . LEU B 1 170 ? 61.926 55.012 -2.245 1.00 10.41 198 LEU B CA 1
ATOM 3502 C C . LEU B 1 170 ? 62.636 54.452 -1.024 1.00 10.52 198 LEU B C 1
ATOM 3503 O O . LEU B 1 170 ? 63.583 53.668 -1.155 1.00 13.56 198 LEU B O 1
ATOM 3508 N N . LEU B 1 171 ? 62.197 54.859 0.163 1.00 8.02 199 LEU B N 1
ATOM 3509 C CA . LEU B 1 171 ? 62.803 54.371 1.389 1.00 8.27 199 LEU B CA 1
ATOM 3510 C C . LEU B 1 171 ? 62.032 53.239 2.029 1.00 7.78 199 LEU B C 1
ATOM 3511 O O . LEU B 1 171 ? 62.632 52.286 2.529 1.00 8.37 199 LEU B O 1
ATOM 3516 N N . LYS B 1 172 ? 60.705 53.338 2.051 1.00 7.38 200 LYS B N 1
ATOM 3517 C CA . LYS B 1 172 ? 59.895 52.359 2.744 1.00 7.87 200 LYS B CA 1
ATOM 3518 C C . LYS B 1 172 ? 58.454 52.546 2.289 1.00 7.37 200 LYS B C 1
ATOM 3519 O O . LYS B 1 172 ? 58.101 53.563 1.668 1.00 7.72 200 LYS B O 1
ATOM 3525 N N . THR B 1 173 ? 57.629 51.567 2.621 1.00 8.13 201 THR B N 1
ATOM 3526 C CA . THR B 1 173 ? 56.205 51.602 2.359 1.00 9.12 201 THR B CA 1
ATOM 3527 C C . THR B 1 173 ? 55.448 51.327 3.638 1.00 9.57 201 THR B C 1
ATOM 3528 O O . THR B 1 173 ? 55.980 50.705 4.559 1.00 11.48 201 THR B O 1
ATOM 3532 N N . SER B 1 174 ? 54.182 51.739 3.685 1.00 9.57 202 SER B N 1
ATOM 3533 C CA . SER B 1 174 ? 53.293 51.353 4.765 1.00 10.19 202 SER B CA 1
ATOM 3534 C C . SER B 1 174 ? 51.948 50.909 4.230 1.00 9.24 202 SER B C 1
ATOM 3535 O O . SER B 1 174 ? 51.526 51.307 3.130 1.00 9.27 202 SER B O 1
ATOM 3538 N N A ARG B 1 175 ? 51.284 50.092 5.048 0.50 9.78 203 ARG B N 1
ATOM 3539 N N B ARG B 1 175 ? 51.236 50.114 5.017 0.50 9.30 203 ARG B N 1
ATOM 3540 C CA A ARG B 1 175 ? 49.919 49.599 4.848 0.50 11.39 203 ARG B CA 1
ATOM 3541 C CA B ARG B 1 175 ? 49.848 49.743 4.722 0.50 9.93 203 ARG B CA 1
ATOM 3542 C C A ARG B 1 175 ? 49.116 49.862 6.124 0.50 9.97 203 ARG B C 1
ATOM 3543 C C B ARG B 1 175 ? 49.062 49.727 6.017 0.50 9.60 203 ARG B C 1
ATOM 3544 O O A ARG B 1 175 ? 49.644 49.712 7.243 0.50 9.63 203 ARG B O 1
ATOM 3545 O O B ARG B 1 175 ? 49.522 49.211 7.032 0.50 10.48 203 ARG B O 1
ATOM 3560 N N . TYR B 1 176 ? 47.860 50.280 5.961 1.00 9.91 204 TYR B N 1
ATOM 3561 C CA . TYR B 1 176 ? 46.957 50.474 7.112 1.00 10.11 204 TYR B CA 1
ATOM 3562 C C . TYR B 1 176 ? 45.989 49.298 7.167 1.00 11.23 204 TYR B C 1
ATOM 3563 O O . TYR B 1 176 ? 45.369 48.961 6.156 1.00 12.84 204 TYR B O 1
ATOM 3572 N N A GLU B 1 177 ? 45.882 48.629 8.308 0.50 11.00 205 GLU B N 1
ATOM 3573 N N B GLU B 1 177 ? 45.871 48.702 8.351 0.50 10.56 205 GLU B N 1
ATOM 3574 C CA A GLU B 1 177 ? 45.004 47.464 8.413 0.50 12.94 205 GLU B CA 1
ATOM 3575 C CA B GLU B 1 177 ? 45.169 47.443 8.544 0.50 11.69 205 GLU B CA 1
ATOM 3576 C C A GLU B 1 177 ? 44.229 47.467 9.718 0.50 9.90 205 GLU B C 1
ATOM 3577 C C B GLU B 1 177 ? 44.316 47.417 9.810 0.50 9.73 205 GLU B C 1
ATOM 3578 O O A GLU B 1 177 ? 44.408 48.330 10.583 0.50 12.09 205 GLU B O 1
ATOM 3579 O O B GLU B 1 177 ? 44.516 48.217 10.750 0.50 9.69 205 GLU B O 1
ATOM 3590 N N . ASN B 1 178 ? 43.437 46.406 9.905 1.00 11.89 206 ASN B N 1
ATOM 3591 C CA . ASN B 1 178 ? 42.711 46.098 11.134 1.00 12.47 206 ASN B CA 1
ATOM 3592 C C . ASN B 1 178 ? 41.878 47.240 11.649 1.00 10.79 206 ASN B C 1
ATOM 3593 O O . ASN B 1 178 ? 42.089 47.767 12.757 1.00 12.81 206 ASN B O 1
ATOM 3598 N N . PHE B 1 179 ? 40.984 47.692 10.788 1.00 12.84 207 PHE B N 1
ATOM 3599 C CA . PHE B 1 179 ? 40.104 48.808 11.125 1.00 12.87 207 PHE B CA 1
ATOM 3600 C C . PHE B 1 179 ? 39.073 48.366 12.161 1.00 13.71 207 PHE B C 1
ATOM 3601 O O . PHE B 1 179 ? 38.506 47.286 12.055 1.00 16.00 207 PHE B O 1
ATOM 3609 N N . ASP B 1 180 ? 38.864 49.209 13.167 1.00 14.17 208 ASP B N 1
ATOM 3610 C CA . ASP B 1 180 ? 37.930 48.881 14.255 1.00 15.64 208 ASP B CA 1
ATOM 3611 C C . ASP B 1 180 ? 37.225 50.156 14.713 1.00 15.26 208 ASP B C 1
ATOM 3612 O O . ASP B 1 180 ? 37.788 51.251 14.602 1.00 14.48 208 ASP B O 1
ATOM 3617 N N A ASN B 1 181 ? 36.007 50.018 15.247 0.50 15.64 209 ASN B N 1
ATOM 3618 N N B ASN B 1 181 ? 35.991 50.009 15.183 0.50 15.86 209 ASN B N 1
ATOM 3619 C CA A ASN B 1 181 ? 35.152 51.158 15.632 0.50 15.17 209 ASN B CA 1
ATOM 3620 C CA B ASN B 1 181 ? 35.201 51.138 15.631 0.50 15.43 209 ASN B CA 1
ATOM 3621 C C A ASN B 1 181 ? 35.581 51.754 16.983 0.50 15.78 209 ASN B C 1
ATOM 3622 C C B ASN B 1 181 ? 35.780 51.626 16.952 0.50 15.67 209 ASN B C 1
ATOM 3623 O O A ASN B 1 181 ? 35.198 51.265 18.060 0.50 15.81 209 ASN B O 1
ATOM 3624 O O B ASN B 1 181 ? 35.688 50.932 17.982 0.50 15.33 209 ASN B O 1
ATOM 3633 N N . ILE B 1 182 ? 36.378 52.817 16.896 1.00 14.24 210 ILE B N 1
ATOM 3634 C CA . ILE B 1 182 ? 37.034 53.426 18.033 1.00 15.74 210 ILE B CA 1
ATOM 3635 C C . ILE B 1 182 ? 36.746 54.923 17.980 1.00 15.44 210 ILE B C 1
ATOM 3636 O O . ILE B 1 182 ? 37.070 55.589 16.999 1.00 15.48 210 ILE B O 1
ATOM 3641 N N . LEU B 1 183 ? 36.127 55.462 19.021 1.00 15.87 211 LEU B N 1
ATOM 3642 C CA . LEU B 1 183 ? 35.991 56.900 19.145 1.00 16.84 211 LEU B CA 1
ATOM 3643 C C . LEU B 1 183 ? 35.388 57.548 17.904 1.00 17.21 211 LEU B C 1
ATOM 3644 O O . LEU B 1 183 ? 35.875 58.540 17.411 1.00 17.01 211 LEU B O 1
ATOM 3649 N N . GLY B 1 184 ? 34.299 56.965 17.411 1.00 16.54 212 GLY B N 1
ATOM 3650 C CA . GLY B 1 184 ? 33.539 57.593 16.327 1.00 16.65 212 GLY B CA 1
ATOM 3651 C C . GLY B 1 184 ? 33.954 57.315 14.905 1.00 16.27 212 GLY B C 1
ATOM 3652 O O . GLY B 1 184 ? 33.308 57.828 13.982 1.00 16.68 212 GLY B O 1
ATOM 3653 N N . GLU B 1 185 ? 35.009 56.519 14.706 1.00 15.66 213 GLU B N 1
ATOM 3654 C CA . GLU B 1 185 ? 35.397 56.144 13.363 1.00 14.83 213 GLU B CA 1
ATOM 3655 C C . GLU B 1 185 ? 35.846 54.699 13.330 1.00 14.70 213 GLU B C 1
ATOM 3656 O O . GLU B 1 185 ? 36.238 54.131 14.340 1.00 14.53 213 GLU B O 1
ATOM 3670 N N . ARG B 1 187 ? 38.884 53.020 12.719 1.00 11.19 215 ARG B N 1
ATOM 3671 C CA . ARG B 1 187 ? 40.300 53.428 12.749 1.00 9.37 215 ARG B CA 1
ATOM 3672 C C . ARG B 1 187 ? 41.224 52.239 12.493 1.00 11.06 215 ARG B C 1
ATOM 3673 O O . ARG B 1 187 ? 41.024 51.180 13.049 1.00 11.51 215 ARG B O 1
ATOM 3681 N N . PRO B 1 188 ? 42.309 52.444 11.721 1.00 11.10 216 PRO B N 1
ATOM 3682 C CA . PRO B 1 188 ? 43.268 51.336 11.558 1.00 11.49 216 PRO B CA 1
ATOM 3683 C C . PRO B 1 188 ? 43.991 51.140 12.880 1.00 10.20 216 PRO B C 1
ATOM 3684 O O . PRO B 1 188 ? 44.431 52.086 13.520 1.00 12.55 216 PRO B O 1
ATOM 3688 N N . THR B 1 189 ? 44.131 49.886 13.309 1.00 10.79 217 THR B N 1
ATOM 3689 C CA . THR B 1 189 ? 44.856 49.632 14.517 1.00 12.14 217 THR B CA 1
ATOM 3690 C C . THR B 1 189 ? 46.153 48.889 14.254 1.00 12.48 217 THR B C 1
ATOM 3691 O O . THR B 1 189 ? 46.861 48.587 15.205 1.00 13.20 217 THR B O 1
ATOM 3695 N N . ARG B 1 190 ? 46.448 48.605 12.982 1.00 11.64 218 ARG B N 1
ATOM 3696 C CA . ARG B 1 190 ? 47.731 48.002 12.637 1.00 12.25 218 ARG B CA 1
ATOM 3697 C C . ARG B 1 190 ? 48.305 48.781 11.456 1.00 12.35 218 ARG B C 1
ATOM 3698 O O . ARG B 1 190 ? 47.590 49.093 10.483 1.00 13.55 218 ARG B O 1
ATOM 3706 N N . ILE B 1 191 ? 49.580 49.127 11.530 1.00 11.42 219 ILE B N 1
ATOM 3707 C CA A ILE B 1 191 ? 50.302 49.647 10.382 0.50 11.76 219 ILE B CA 1
ATOM 3708 C CA B ILE B 1 191 ? 50.282 49.654 10.376 0.50 12.01 219 ILE B CA 1
ATOM 3709 C C . ILE B 1 191 ? 51.476 48.735 10.155 1.00 11.04 219 ILE B C 1
ATOM 3710 O O . ILE B 1 191 ? 52.198 48.369 11.092 1.00 12.16 219 ILE B O 1
ATOM 3719 N N . ILE B 1 192 ? 51.698 48.380 8.896 1.00 10.89 220 ILE B N 1
ATOM 3720 C CA . ILE B 1 192 ? 52.873 47.579 8.551 1.00 11.70 220 ILE B CA 1
ATOM 3721 C C . ILE B 1 192 ? 53.808 48.413 7.716 1.00 11.62 220 ILE B C 1
ATOM 3722 O O . ILE B 1 192 ? 53.398 48.937 6.671 1.00 12.54 220 ILE B O 1
ATOM 3740 N N . GLU B 1 194 ? 57.501 48.567 5.772 1.00 9.62 222 GLU B N 1
ATOM 3741 C CA A GLU B 1 194 ? 58.472 47.660 5.150 0.50 10.08 222 GLU B CA 1
ATOM 3742 C CA B GLU B 1 194 ? 58.464 47.669 5.194 0.50 10.20 222 GLU B CA 1
ATOM 3743 C C . GLU B 1 194 ? 59.573 48.422 4.465 1.00 8.61 222 GLU B C 1
ATOM 3744 O O . GLU B 1 194 ? 59.302 49.341 3.708 1.00 8.96 222 GLU B O 1
ATOM 3755 N N . ASP B 1 195 ? 60.806 47.997 4.702 1.00 8.98 223 ASP B N 1
ATOM 3756 C CA . ASP B 1 195 ? 61.988 48.616 4.097 1.00 9.28 223 ASP B CA 1
ATOM 3757 C C . ASP B 1 195 ? 61.911 48.364 2.620 1.00 10.36 223 ASP B C 1
ATOM 3758 O O . ASP B 1 195 ? 61.658 47.215 2.203 1.00 12.19 223 ASP B O 1
ATOM 3763 N N . ALA B 1 196 ? 62.213 49.392 1.822 1.00 10.05 224 ALA B N 1
ATOM 3764 C CA . ALA B 1 196 ? 62.363 49.276 0.363 1.00 10.24 224 ALA B CA 1
ATOM 3765 C C . ALA B 1 196 ? 63.843 49.098 -0.054 1.00 11.06 224 ALA B C 1
ATOM 3766 O O . ALA B 1 196 ? 64.130 48.858 -1.207 1.00 12.61 224 ALA B O 1
ATOM 3768 N N . LEU B 1 197 ? 64.769 49.243 0.893 1.00 11.14 225 LEU B N 1
ATOM 3769 C CA . LEU B 1 197 ? 66.217 49.103 0.664 1.00 12.22 225 LEU B CA 1
ATOM 3770 C C . LEU B 1 197 ? 66.582 47.655 0.989 1.00 12.53 225 LEU B C 1
ATOM 3771 O O . LEU B 1 197 ? 65.873 46.734 0.559 1.00 13.40 225 LEU B O 1
ATOM 3776 N N . LYS B 1 198 ? 67.619 47.420 1.784 1.00 12.69 226 LYS B N 1
ATOM 3777 C CA . LYS B 1 198 ? 68.226 46.118 1.845 1.00 13.72 226 LYS B CA 1
ATOM 3778 C C . LYS B 1 198 ? 68.111 45.368 3.144 1.00 12.97 226 LYS B C 1
ATOM 3779 O O . LYS B 1 198 ? 68.631 44.263 3.235 1.00 14.52 226 LYS B O 1
ATOM 3785 N N . SER B 1 199 ? 67.460 45.904 4.162 1.00 11.19 227 SER B N 1
ATOM 3786 C CA . SER B 1 199 ? 67.524 45.264 5.449 1.00 11.47 227 SER B CA 1
ATOM 3787 C C . SER B 1 199 ? 66.603 44.075 5.543 1.00 10.88 227 SER B C 1
ATOM 3788 O O . SER B 1 199 ? 66.782 43.234 6.419 1.00 12.58 227 SER B O 1
ATOM 3791 N N . GLY B 1 200 ? 65.569 44.047 4.716 1.00 10.24 228 GLY B N 1
ATOM 3792 C CA . GLY B 1 200 ? 64.563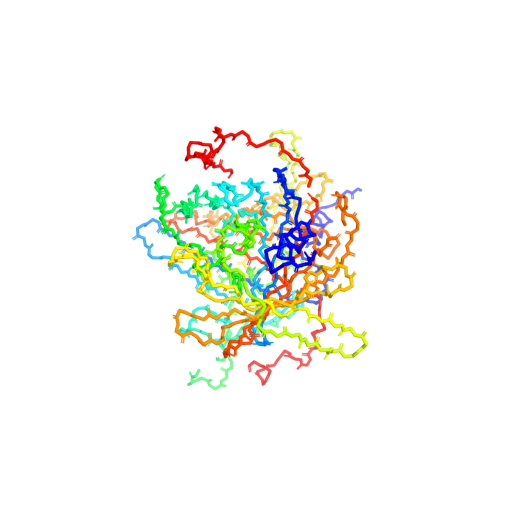 42.988 4.851 1.00 10.65 228 GLY B CA 1
ATOM 3793 C C . GLY B 1 200 ? 63.623 43.205 6.001 1.00 9.56 228 GLY B C 1
ATOM 3794 O O . GLY B 1 200 ? 62.760 42.356 6.241 1.00 10.05 228 GLY B O 1
ATOM 3795 N N . GLU B 1 201 ? 63.729 44.329 6.710 1.00 9.52 229 GLU B N 1
ATOM 3796 C CA . GLU B 1 201 ? 62.891 44.519 7.881 1.00 8.45 229 GLU B CA 1
ATOM 3797 C C . GLU B 1 201 ? 61.455 44.851 7.558 1.00 8.53 229 GLU B C 1
ATOM 3798 O O . GLU B 1 201 ? 61.156 45.662 6.678 1.00 9.44 229 GLU B O 1
ATOM 3804 N N . VAL B 1 202 ? 60.551 44.244 8.320 1.00 8.69 230 VAL B N 1
ATOM 3805 C CA . VAL B 1 202 ? 59.141 44.593 8.378 1.00 9.48 230 VAL B CA 1
ATOM 3806 C C . VAL B 1 202 ? 58.810 44.932 9.811 1.00 9.45 230 VAL B C 1
ATOM 3807 O O . VAL B 1 202 ? 59.052 44.116 10.698 1.00 10.25 230 VAL B O 1
ATOM 3811 N N . SER B 1 203 ? 58.245 46.118 10.032 1.00 8.67 231 SER B N 1
ATOM 3812 C CA . SER B 1 203 ? 57.782 46.534 11.361 1.00 9.15 231 SER B CA 1
ATOM 3813 C C . SER B 1 203 ? 56.278 46.565 11.383 1.00 9.19 231 SER B C 1
ATOM 3814 O O . SER B 1 203 ? 55.661 47.189 10.532 1.00 11.64 231 SER B O 1
ATOM 3817 N N . VAL B 1 204 ? 55.699 45.865 12.338 1.00 9.73 232 VAL B N 1
ATOM 3818 C CA . VAL B 1 204 ? 54.278 45.799 12.539 1.00 11.50 232 VAL B CA 1
ATOM 3819 C C . VAL B 1 204 ? 53.930 46.570 13.793 1.00 11.29 232 VAL B C 1
ATOM 3820 O O . VAL B 1 204 ? 54.375 46.207 14.876 1.00 12.22 232 VAL B O 1
ATOM 3824 N N . LEU B 1 205 ? 53.127 47.619 13.631 1.00 11.25 233 LEU B N 1
ATOM 3825 C CA . LEU B 1 205 ? 52.748 48.485 14.720 1.00 11.42 233 LEU B CA 1
ATOM 3826 C C . LEU B 1 205 ? 51.320 48.194 15.063 1.00 12.17 233 LEU B C 1
ATOM 3827 O O . LEU B 1 205 ? 50.447 48.326 14.191 1.00 13.31 233 LEU B O 1
ATOM 3832 N N . ASP B 1 206 ? 51.050 47.872 16.329 1.00 11.02 234 ASP B N 1
ATOM 3833 C CA . ASP B 1 206 ? 49.668 47.614 16.822 1.00 12.26 234 ASP B CA 1
ATOM 3834 C C . ASP B 1 206 ? 49.298 48.604 17.909 1.00 11.22 234 ASP B C 1
ATOM 3835 O O . ASP B 1 206 ? 50.045 48.800 18.890 1.00 13.52 234 ASP B O 1
ATOM 3840 N N . TYR B 1 207 ? 48.199 49.323 17.670 1.00 12.74 235 TYR B N 1
ATOM 3841 C CA . TYR B 1 207 ? 47.709 50.366 18.557 1.00 12.70 235 TYR B CA 1
ATOM 3842 C C . TYR B 1 207 ? 46.547 49.817 19.364 1.00 13.21 235 TYR B C 1
ATOM 3843 O O . TYR B 1 207 ? 45.624 49.214 18.790 1.00 14.57 235 TYR B O 1
ATOM 3852 N N . SER B 1 208 ? 46.570 50.048 20.668 1.00 12.91 236 SER B N 1
ATOM 3853 C CA . SER B 1 208 ? 45.530 49.517 21.540 1.00 14.07 236 SER B CA 1
ATOM 3854 C C . SER B 1 208 ? 45.255 50.472 22.657 1.00 13.19 236 SER B C 1
ATOM 3855 O O . SER B 1 208 ? 46.106 51.313 23.004 1.00 14.05 236 SER B O 1
ATOM 3858 N N . ASP B 1 209 ? 44.070 50.319 23.262 1.00 14.71 237 ASP B N 1
ATOM 3859 C CA . ASP B 1 209 ? 43.623 51.082 24.427 1.00 16.48 237 ASP B CA 1
ATOM 3860 C C . ASP B 1 209 ? 43.684 52.587 24.205 1.00 15.73 237 ASP B C 1
ATOM 3861 O O . ASP B 1 209 ? 44.122 53.357 25.052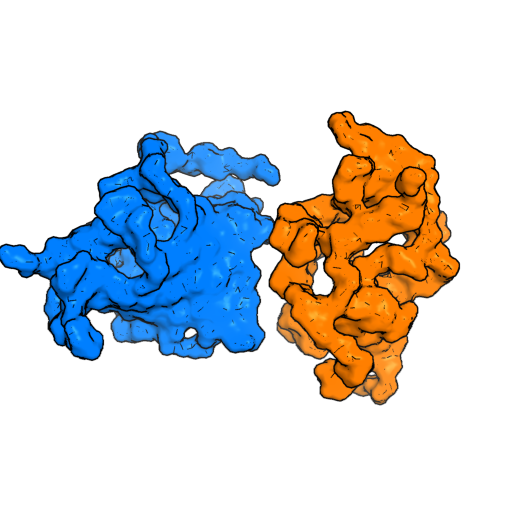 1.00 17.63 237 ASP B O 1
ATOM 3874 N N A LYS B 1 211 ? 42.409 56.163 24.226 0.50 15.59 239 LYS B N 1
ATOM 3875 N N B LYS B 1 211 ? 42.430 56.180 24.222 0.50 15.24 239 LYS B N 1
ATOM 3876 C CA A LYS B 1 211 ? 41.375 56.855 24.960 0.50 16.19 239 LYS B CA 1
ATOM 3877 C CA B LYS B 1 211 ? 41.539 56.831 25.192 0.50 15.58 239 LYS B CA 1
ATOM 3878 C C A LYS B 1 211 ? 41.733 58.304 25.020 0.50 15.84 239 LYS B C 1
ATOM 3879 C C B LYS B 1 211 ? 41.767 58.332 25.197 0.50 15.79 239 LYS B C 1
ATOM 3880 O O A LYS B 1 211 ? 42.904 58.687 25.013 0.50 15.74 239 LYS B O 1
ATOM 3881 O O B LYS B 1 211 ? 42.904 58.782 25.349 0.50 15.44 239 LYS B O 1
ATOM 3892 N N . LEU B 1 212 ? 40.691 59.109 25.071 1.00 15.51 240 LEU B N 1
ATOM 3893 C CA . LEU B 1 212 ? 40.810 60.564 25.171 1.00 15.89 240 LEU B CA 1
ATOM 3894 C C . LEU B 1 212 ? 41.308 60.913 26.577 1.00 15.11 240 LEU B C 1
ATOM 3895 O O . LEU B 1 212 ? 41.034 60.217 27.563 1.00 16.12 240 LEU B O 1
ATOM 3900 N N . ARG B 1 213 ? 42.104 61.970 26.684 1.00 16.16 241 ARG B N 1
ATOM 3901 C CA . ARG B 1 213 ? 42.529 62.461 27.991 1.00 16.47 241 ARG B CA 1
ATOM 3902 C C . ARG B 1 213 ? 43.078 63.876 27.837 1.00 15.94 241 ARG B C 1
ATOM 3903 O O . ARG B 1 213 ? 43.650 64.218 26.810 1.00 16.20 241 ARG B O 1
ATOM 3911 N N . ASP B 1 214 ? 42.939 64.670 28.889 1.00 15.80 242 ASP B N 1
ATOM 3912 C CA . ASP B 1 214 ? 43.506 66.000 28.886 1.00 16.21 242 ASP B CA 1
ATOM 3913 C C . ASP B 1 214 ? 45.000 65.911 28.955 1.00 16.50 242 ASP B C 1
ATOM 3914 O O . ASP B 1 214 ? 45.549 65.101 29.723 1.00 17.05 242 ASP B O 1
ATOM 3919 N N . LEU B 1 215 ? 45.650 66.778 28.193 1.00 15.56 243 LEU B N 1
ATOM 3920 C CA . LEU B 1 215 ? 47.083 66.869 28.184 1.00 15.82 243 LEU B CA 1
ATOM 3921 C C . LEU B 1 215 ? 47.425 68.350 28.334 1.00 16.90 243 LEU B C 1
ATOM 3922 O O . LEU B 1 215 ? 47.684 69.028 27.348 1.00 18.89 243 LEU B O 1
ATOM 3927 N N . PRO B 1 216 ? 47.396 68.855 29.587 1.00 17.13 244 PRO B N 1
ATOM 3928 C CA . PRO B 1 216 ? 47.561 70.274 29.760 1.00 17.71 244 PRO B CA 1
ATOM 3929 C C . PRO B 1 216 ? 48.940 70.668 29.371 1.00 19.69 244 PRO B C 1
ATOM 3930 O O . PRO B 1 216 ? 49.859 69.847 29.493 1.00 21.02 244 PRO B O 1
ATOM 3934 N N . ASP B 1 217 ? 49.115 71.895 28.887 1.00 22.41 245 ASP B N 1
ATOM 3935 C CA . ASP B 1 217 ? 50.440 72.258 28.412 1.00 24.67 245 ASP B CA 1
ATOM 3936 C C . ASP B 1 217 ? 51.484 72.038 29.496 1.00 24.71 245 ASP B C 1
ATOM 3937 O O . ASP B 1 217 ? 52.639 71.752 29.189 1.00 25.74 245 ASP B O 1
ATOM 3942 N N . LYS B 1 218 ? 51.060 72.145 30.759 1.00 23.71 246 LYS B N 1
ATOM 3943 C CA . LYS B 1 218 ? 51.935 71.972 31.909 1.00 23.89 246 LYS B CA 1
ATOM 3944 C C . LYS B 1 218 ? 52.457 70.563 32.172 1.00 23.76 246 LYS B C 1
ATOM 3945 O O . LYS B 1 218 ? 53.443 70.425 32.873 1.00 24.27 246 LYS B O 1
ATOM 3951 N N . ILE B 1 219 ? 51.841 69.515 31.622 1.00 23.81 247 ILE B N 1
ATOM 3952 C CA . ILE B 1 219 ? 52.394 68.167 31.851 1.00 24.67 247 ILE B CA 1
ATOM 3953 C C . ILE B 1 219 ? 53.518 67.796 30.871 1.00 25.06 247 ILE B C 1
ATOM 3954 O O . ILE B 1 219 ? 54.147 66.742 31.006 1.00 25.37 247 ILE B O 1
ATOM 3959 N N . PHE B 1 220 ? 53.789 68.649 29.887 1.00 24.31 248 PHE B N 1
ATOM 3960 C CA . PHE B 1 220 ? 54.859 68.356 28.938 1.00 25.19 248 PHE B CA 1
ATOM 3961 C C . PHE B 1 220 ? 56.212 68.892 29.402 1.00 26.19 248 PHE B C 1
ATOM 3962 O O . PHE B 1 220 ? 56.766 69.852 28.843 1.00 26.75 248 PHE B O 1
ATOM 3970 N N . THR B 1 221 ? 56.727 68.259 30.454 1.00 27.45 249 THR B N 1
ATOM 3971 C CA . THR B 1 221 ? 57.960 68.684 31.123 1.00 28.65 249 THR B CA 1
ATOM 3972 C C . THR B 1 221 ? 58.765 67.488 31.584 1.00 29.13 249 THR B C 1
ATOM 3973 O O . THR B 1 221 ? 58.218 66.401 31.780 1.00 28.61 249 THR B O 1
ATOM 3977 N N . LYS B 1 222 ? 60.059 67.708 31.773 1.00 30.41 250 LYS B N 1
ATOM 3978 C CA . LYS B 1 222 ? 60.945 66.702 32.348 1.00 31.61 250 LYS B CA 1
ATOM 3979 C C . LYS B 1 222 ? 60.401 66.060 33.618 1.00 33.05 250 LYS B C 1
ATOM 3980 O O . LYS B 1 222 ? 60.360 64.837 33.723 1.00 33.24 250 LYS B O 1
ATOM 3986 N N . ASP B 1 223 ? 59.994 66.882 34.582 1.00 34.29 251 ASP B N 1
ATOM 3987 C CA . ASP B 1 223 ? 59.649 66.370 35.911 1.00 35.69 251 ASP B CA 1
ATOM 3988 C C . ASP B 1 223 ? 58.398 65.492 35.910 1.00 36.10 251 ASP B C 1
ATOM 3989 O O . ASP B 1 223 ? 58.138 64.760 36.874 1.00 36.82 251 ASP B O 1
ATOM 3994 N N . TYR B 1 224 ? 57.645 65.560 34.812 1.00 36.27 252 TYR B N 1
ATOM 3995 C CA . TYR B 1 224 ? 56.572 64.616 34.543 1.00 35.94 252 TYR B CA 1
ATOM 3996 C C . TYR B 1 224 ? 57.135 63.312 33.946 1.00 36.47 252 TYR B C 1
ATOM 3997 O O . TYR B 1 224 ? 56.610 62.226 34.210 1.00 36.88 252 TYR B O 1
ATOM 4006 N N . LEU B 1 225 ? 58.193 63.421 33.140 1.00 36.71 253 LEU B N 1
ATOM 4007 C CA . LEU B 1 225 ? 58.838 62.244 32.541 1.00 36.91 253 LEU B CA 1
ATOM 4008 C C . LEU B 1 225 ? 59.570 61.395 33.583 1.00 37.29 253 LEU B C 1
ATOM 4009 O O . LEU B 1 225 ? 59.659 61.762 34.762 1.00 37.84 253 LEU B O 1
#

Secondary structure (DSSP, 8-state):
---HHHHHHHHHHHHS-SS-EEEEEEEEEEETTEEPPPEEEEEEEETTTEEE---BSTTTTT--B--TT-EEE----SS-EEE-TTSEEETTEEHHHHH---SBTTEEEEEEEEEEETTEEEEEEEEEESSTTSS-SEEEEEEETTT--EEEEEEE-TTS-EEEEEEEEEE---TT--EEEE--BSSSS--EEEEEEE--B----GGGSSTGGG----/---HHHHHHHHHHHHS-SS-EEEEEEEEEE-TTS--EEEEEEEEEETTTEEE---BSTTTTT--B--TT-EEE----SSPEEE-SSSEEETTEEHHHHH---SBTTEEEEEEEEEEETTEEEEEEEEEESSTTSS-SEEEEEEETTT--EEEEEEE-TTS-EEEEEEEEEE---TT--EEEE--BSSSS--EEEEEEE--B----GGG-SGGG-